Protein AF-0000000075250992 (afdb_homodimer)

Sequence (594 aa):
MKVDRPLPLRILTHNIRYATSAPFKGEKPWPDRKQRLINELQYHSRHNPEAFICLQEVLHVQLIDILSALNPNSNKGTTAEWAYIGVGRDDGKQAGEYSPIFYRPAVWELEESKTVWLSETPTVPSKGWDASSVRIVTIGVFKHLISQKQVLGMNTHLDDQGSQSRYQAAKLILSQIDQYLTKSVLGGRNFNGVFLAGDFNSEESQEAYTVLTGANSPLADAQKQIESALRYGSDNTYTGFGYEDEGPKRIDYILFGPQRGVSLSWVVVGYAVLPNKFDDGVLNSDHRAVVADAELYMKVDRPLPLRILTHNIRYATSAPFKGEKPWPDRKQRLINELQYHSRHNPEAFICLQEVLHVQLIDILSALNPNSNKGTTAEWAYIGVGRDDGKQAGEYSPIFYRPAVWELEESKTVWLSETPTVPSKGWDASSVRIVTIGVFKHLISQKQVLGMNTHLDDQGSQSRYQAAKLILSQIDQYLTKSVLGGRNFNGVFLAGDFNSEESQEAYTVLTGANSPLADAQKQIESALRYGSDNTYTGFGYEDEGPKRIDYILFGPQRGVSLSWVVVGYAVLPNKFDDGVLNSDHRAVVADAELY

Foldseek 3Di:
DPPLFFQKEKEKEEAQAAQDPDDDVLADGCVVQLVVVLCVVCVVCVPRQRYKYWYKNYALVSVVVSQCSQAVCVVVVDDGQKDKDWAALQFRHRHHMTGIMIHGCVFKPWDDKDKFWLAPHRRGRDDHDPAPDTWIKIWTWIAGPPSRAIEIEITTAFGQPDQVSLQSSLVVVQVVVVVVCVVCVVVVHHHLKYKYWYQSNAACPGRNNCSCPDPPHQKHWLCVLDDPVQAEEDDFFADASPPDPDHTGHGTTMIMGRPDDDPWGKRWDYKYFDDQADPVSHGSHSGTMIMIIITTD/DPPLFFQKEKEKEEAQAAQDPDDDVLADGCVVQLVVVLCVVCVVCVPRQRYKYWYKNYALVSVVVNQCSQAVCVVVVDDGQKDKDWAALQFRHRHHMTGMMIHGCVFKPWDDKDKFWLAPHRRGRDDHDPAPDTWIKIWTWIAGPPSRAIEIEITTAFGQPDQVSLQSSLVVVQVVVVVVCVVCVVVVHHHLKYKYWYQSNAACPGRNNCSCPDPPHQKHWLCVLDDPVQAEEDDFFADASPPDPDHTGHGTTMIMGRPPDDPNFKRWDYKYFADQADPVSHGSHSGTMIMIIITGD

pLDDT: mean 94.39, std 10.41, range [25.09, 99.0]

InterPro domains:
  IPR005135 Endonuclease/exonuclease/phosphatase [PF03372] (13-271)
  IPR036691 Endonuclease/exonuclease/phosphatase superfamily [G3DSA:3.60.10.10] (4-296)
  IPR036691 Endonuclease/exonuclease/phosphatase superfamily [SSF56219] (8-291)
  IPR050410 CCR4/nocturin mRNA turnover and transcription [PTHR12121] (9-295)

Secondary structure (DSSP, 8-state):
------EEEEEEEEE-----SSPPTTPPPHHHHHHHHHHHHHHHHTT-TT-EEEEESB-HHHHHHHHHHH-TTGGGTPPPS-EEE---TTTSSSSS-B--EEE-TTTEEEEEEEEEESSSSTTSS---TT-SS--EEEEEEEEETTT--EEEEEEEE--SS-HHHHHHHHHHHHHHHHHHHHHHHHHT----EEEEEEE----TTSHHHHHHTSTT-S-EEGGGGS-GGG-EE-S-SB--SS--SSPPB--EEEEEE--SSSS--EEEEEEEE--S--TT---S-SB--EEEEEEE-/------EEEEEEEEE-----SSPPTTPPPHHHHHHHHHHHHHHHHTT-TT-EEEEESB-HHHHHHHHHHH-TTGGGTPPPS-EEE---TTTSSSSS-B--EEE-TTTEEEEEEEEEESSSSTTSS---TT-SS--EEEEEEEEETTT--EEEEEEEE--SS-HHHHHHHHHHHHHHHHHHHHHHHHHT----EEEEEEE----TTSHHHHHHTSTT-S-EEGGGGS-GGG-EE-S-SB--SS--SSPPB--EEEEEE--SSS---EEEEEEEE--S--TT---S-SB--EEEEEEE-

Radius of gyration: 25.11 Å; Cα contacts (8 Å, |Δi|>4): 1487; chains: 2; bounding box: 60×74×58 Å

Solvent-accessible surface area (backbone atoms only — not comparable to full-atom values): 30107 Å² total; per-residue (Å²): 126,84,76,80,73,56,46,69,32,36,44,36,26,32,46,47,54,49,71,56,95,73,63,54,72,70,45,66,50,45,88,79,26,47,54,61,44,49,24,49,54,49,64,78,38,65,58,36,77,61,29,36,42,28,37,21,42,32,29,51,71,54,49,52,52,50,53,47,64,64,24,77,54,40,90,71,80,42,80,58,52,56,44,72,50,64,41,7,35,63,66,67,49,60,43,50,45,19,25,30,42,33,38,26,61,90,43,33,42,78,74,46,71,52,68,38,23,42,32,92,51,33,89,44,66,39,62,9,90,54,32,79,48,58,25,41,36,23,38,36,36,32,31,31,66,84,81,61,47,26,34,40,41,34,19,28,42,44,34,81,73,11,62,64,22,23,34,50,33,32,51,50,52,51,50,52,51,50,49,55,57,53,49,21,61,73,70,73,42,70,71,24,30,32,39,42,29,27,39,44,58,23,41,77,88,30,56,24,39,41,54,43,50,29,93,88,34,46,30,38,52,45,64,80,63,43,61,78,74,63,40,30,65,34,75,52,23,35,54,50,52,78,70,61,90,67,77,63,40,49,29,60,50,48,27,39,19,51,75,70,87,69,82,42,37,65,45,65,77,43,35,32,23,46,82,35,61,44,74,85,66,57,49,43,23,40,29,28,37,36,37,37,30,28,32,40,71,127,84,80,80,73,56,45,70,33,38,43,36,27,32,45,46,53,49,72,55,93,72,63,56,71,70,45,69,49,46,89,78,26,46,52,59,45,49,23,49,55,49,64,78,39,64,57,36,75,60,29,35,43,31,39,22,43,32,29,54,72,53,47,52,54,50,55,48,65,65,25,76,52,39,90,72,79,41,79,57,52,57,46,71,50,62,42,8,35,63,65,67,49,59,42,50,44,19,24,31,42,34,38,26,61,90,42,33,41,76,77,45,73,50,68,38,22,41,32,93,51,34,87,43,66,39,63,10,89,56,33,78,48,57,26,41,35,22,38,35,35,35,31,31,68,85,81,59,50,27,34,40,42,34,20,28,41,45,33,81,73,10,62,63,21,22,34,52,32,33,52,50,52,53,51,50,52,49,51,54,57,52,50,21,61,74,69,73,39,71,73,31,32,34,39,43,29,27,37,45,58,24,41,76,90,29,55,25,40,41,54,44,50,29,92,88,33,43,32,40,52,45,63,80,64,43,60,77,73,63,41,30,65,33,76,50,22,34,54,48,52,77,71,59,91,66,77,64,40,50,27,60,49,50,28,39,23,47,68,66,92,50,77,64,13,66,45,67,77,44,34,32,22,46,81,35,60,46,75,87,66,57,48,44,24,38,28,24,37,37,37,38,33,30,31,41,83

Organism: NCBI:txid1955775

Structure (mmCIF, N/CA/C/O backbone):
data_AF-0000000075250992-model_v1
#
loop_
_entity.id
_entity.type
_entity.pdbx_description
1 polymer 'Endonuclease/exonuclease/phosphatase domain-containing protein'
#
loop_
_atom_site.group_PDB
_atom_site.id
_atom_site.type_symbol
_atom_site.label_atom_id
_atom_site.label_alt_id
_atom_site.label_comp_id
_atom_site.label_asym_id
_atom_site.label_entity_id
_atom_site.label_seq_id
_atom_site.pdbx_PDB_ins_code
_atom_site.Cartn_x
_atom_site.Cartn_y
_atom_site.Cartn_z
_atom_site.occupancy
_atom_site.B_iso_or_equiv
_atom_site.auth_seq_id
_atom_site.auth_comp_id
_atom_site.auth_asym_id
_atom_site.auth_atom_id
_atom_site.pdbx_PDB_model_num
ATOM 1 N N . MET A 1 1 ? -34.25 -4.223 -9.484 1 25.09 1 MET A N 1
ATOM 2 C CA . MET A 1 1 ? -33.188 -5.215 -9.656 1 25.09 1 MET A CA 1
ATOM 3 C C . MET A 1 1 ? -31.969 -4.875 -8.797 1 25.09 1 MET A C 1
ATOM 5 O O . MET A 1 1 ? -31.422 -3.773 -8.891 1 25.09 1 MET A O 1
ATOM 9 N N . LYS A 1 2 ? -31.781 -5.422 -7.609 1 39.91 2 LYS A N 1
ATOM 10 C CA . LYS A 1 2 ? -30.703 -5.062 -6.699 1 39.91 2 LYS A CA 1
ATOM 11 C C . LYS A 1 2 ? -29.375 -4.973 -7.438 1 39.91 2 LYS A C 1
ATOM 13 O O . LYS A 1 2 ? -28.953 -5.938 -8.078 1 39.91 2 LYS A O 1
ATOM 18 N N . VAL A 1 3 ? -28.953 -3.943 -7.973 1 47.62 3 VAL A N 1
ATOM 19 C CA . VAL A 1 3 ? -27.703 -3.746 -8.68 1 47.62 3 VAL A CA 1
ATOM 20 C C . VAL A 1 3 ? -26.594 -4.535 -7.988 1 47.62 3 VAL A C 1
ATOM 22 O O . VAL A 1 3 ? -26.312 -4.32 -6.805 1 47.62 3 VAL A O 1
ATOM 25 N N . ASP A 1 4 ? -26.281 -5.82 -8.422 1 65.81 4 ASP A N 1
ATOM 26 C CA . ASP A 1 4 ? -25.266 -6.727 -7.91 1 65.81 4 ASP A CA 1
ATOM 27 C C . ASP A 1 4 ? -23.906 -6.023 -7.793 1 65.81 4 ASP A C 1
ATOM 29 O O . ASP A 1 4 ? -23.297 -5.668 -8.805 1 65.81 4 ASP A O 1
ATOM 33 N N . ARG A 1 5 ? -23.484 -5.305 -6.688 1 84.19 5 ARG A N 1
ATOM 34 C CA . ARG A 1 5 ? -22.234 -4.586 -6.438 1 84.19 5 ARG A CA 1
ATOM 35 C C . ARG A 1 5 ? -21.031 -5.496 -6.648 1 84.19 5 ARG A C 1
ATOM 37 O O . ARG A 1 5 ? -21.016 -6.641 -6.184 1 84.19 5 ARG A O 1
ATOM 44 N N . PRO A 1 6 ? -20.156 -5.055 -7.508 1 92.5 6 PRO A N 1
ATOM 45 C CA . PRO A 1 6 ? -18.953 -5.879 -7.719 1 92.5 6 PRO A CA 1
ATOM 46 C C . PRO A 1 6 ? -18.156 -6.102 -6.438 1 92.5 6 PRO A C 1
ATOM 48 O O . PRO A 1 6 ? -18.188 -5.258 -5.539 1 92.5 6 PRO A O 1
ATOM 51 N N . LEU A 1 7 ? -17.609 -7.25 -6.367 1 95.5 7 LEU A N 1
ATOM 52 C CA . LEU A 1 7 ? -16.75 -7.605 -5.246 1 95.5 7 LEU A CA 1
ATOM 53 C C . LEU A 1 7 ? -15.328 -7.098 -5.469 1 95.5 7 LEU A C 1
ATOM 55 O O . LEU A 1 7 ? -14.648 -7.523 -6.406 1 95.5 7 LEU A O 1
ATOM 59 N N . PRO A 1 8 ? -14.867 -6.094 -4.695 1 96.75 8 PRO A N 1
ATOM 60 C CA . PRO A 1 8 ? -13.477 -5.652 -4.832 1 96.75 8 PRO A CA 1
ATOM 61 C C . PRO A 1 8 ? -12.484 -6.641 -4.234 1 96.75 8 PRO A C 1
ATOM 63 O O . PRO A 1 8 ? -12.617 -7.027 -3.068 1 96.75 8 PRO A O 1
ATOM 66 N N . LEU A 1 9 ? -11.484 -7.07 -5.043 1 97.12 9 LEU A N 1
ATOM 67 C CA . LEU A 1 9 ? -10.508 -8.055 -4.594 1 97.12 9 LEU A CA 1
ATOM 68 C C . LEU A 1 9 ? -9.086 -7.602 -4.91 1 97.12 9 LEU A C 1
ATOM 70 O O . LEU A 1 9 ? -8.852 -6.941 -5.926 1 97.12 9 LEU A O 1
ATOM 74 N N . ARG A 1 10 ? -8.227 -7.941 -4.027 1 98.75 10 ARG A N 1
ATOM 75 C CA . ARG A 1 10 ? -6.793 -7.781 -4.25 1 98.75 10 ARG A CA 1
ATOM 76 C C . ARG A 1 10 ? -6.09 -9.133 -4.305 1 98.75 10 ARG A C 1
ATOM 78 O O . ARG A 1 10 ? -6.293 -9.977 -3.428 1 98.75 10 ARG A O 1
ATOM 85 N N . ILE A 1 11 ? -5.344 -9.375 -5.348 1 98.94 11 ILE A N 1
ATOM 86 C CA . ILE A 1 11 ? -4.418 -10.5 -5.41 1 98.94 11 ILE A CA 1
ATOM 87 C C . ILE A 1 11 ? -2.988 -10 -5.23 1 98.94 11 ILE A C 1
ATOM 89 O O . ILE A 1 11 ? -2.551 -9.078 -5.926 1 98.94 11 ILE A O 1
ATOM 93 N N . LEU A 1 12 ? -2.299 -10.477 -4.242 1 98.94 12 LEU A N 1
ATOM 94 C CA . LEU A 1 12 ? -0.884 -10.203 -4.012 1 98.94 12 LEU A CA 1
ATOM 95 C C . LEU A 1 12 ? -0.048 -11.461 -4.23 1 98.94 12 LEU A C 1
ATOM 97 O O . LEU A 1 12 ? -0.342 -12.516 -3.664 1 98.94 12 LEU A O 1
ATOM 101 N N . THR A 1 13 ? 0.926 -11.453 -5.145 1 99 13 THR A N 1
ATOM 102 C CA . THR A 1 13 ? 1.849 -12.57 -5.332 1 99 13 THR A CA 1
ATOM 103 C C . THR A 1 13 ? 3.283 -12.141 -5.043 1 99 13 THR A C 1
ATOM 105 O O . THR A 1 13 ? 3.676 -11.016 -5.359 1 99 13 THR A O 1
ATOM 108 N N . HIS A 1 14 ? 4.02 -12.984 -4.422 1 99 14 HIS A N 1
ATOM 109 C CA . HIS A 1 14 ? 5.383 -12.648 -4.023 1 99 14 HIS A CA 1
ATOM 110 C C . HIS A 1 14 ? 6.246 -13.906 -3.91 1 99 14 HIS A C 1
ATOM 112 O O . HIS A 1 14 ? 5.973 -14.773 -3.08 1 99 14 HIS A O 1
ATOM 118 N N . ASN A 1 15 ? 7.211 -14.078 -4.812 1 98.94 15 ASN A N 1
ATOM 119 C CA . ASN A 1 15 ? 8.297 -15.016 -4.551 1 98.94 15 ASN A CA 1
ATOM 120 C C . ASN A 1 15 ? 9.203 -14.523 -3.426 1 98.94 15 ASN A C 1
ATOM 122 O O . ASN A 1 15 ? 9.93 -13.531 -3.592 1 98.94 15 ASN A O 1
ATOM 126 N N . ILE A 1 16 ? 9.227 -15.242 -2.312 1 98.94 16 ILE A N 1
ATOM 127 C CA . ILE A 1 16 ? 9.75 -14.617 -1.103 1 98.94 16 ILE A CA 1
ATOM 128 C C . ILE A 1 16 ? 11.172 -15.102 -0.844 1 98.94 16 ILE A C 1
ATOM 130 O O . ILE A 1 16 ? 11.734 -14.852 0.224 1 98.94 16 ILE A O 1
ATOM 134 N N . ARG A 1 17 ? 11.836 -15.773 -1.839 1 98.75 17 ARG A N 1
ATOM 135 C CA . ARG A 1 17 ? 13.172 -16.359 -1.673 1 98.75 17 ARG A CA 1
ATOM 136 C C . ARG A 1 17 ? 13.195 -17.344 -0.518 1 98.75 17 ARG A C 1
ATOM 138 O O . ARG A 1 17 ? 12.906 -16.984 0.625 1 98.75 17 ARG A O 1
ATOM 145 N N . TYR A 1 18 ? 13.492 -18.578 -0.773 1 98.56 18 TYR A N 1
ATOM 146 C CA . TYR A 1 18 ? 13.469 -19.641 0.239 1 98.56 18 TYR A CA 1
ATOM 147 C C . TYR A 1 18 ? 14.531 -19.391 1.303 1 98.56 18 TYR A C 1
ATOM 149 O O . TYR A 1 18 ? 15.477 -18.625 1.08 1 98.56 18 TYR A O 1
ATOM 157 N N . ALA A 1 19 ? 14.359 -19.953 2.436 1 98.44 19 ALA A N 1
ATOM 158 C CA . ALA A 1 19 ? 15.266 -19.828 3.572 1 98.44 19 ALA A CA 1
ATOM 159 C C . ALA A 1 19 ? 16.562 -20.578 3.324 1 98.44 19 ALA A C 1
ATOM 161 O O . ALA A 1 19 ? 16.844 -21.578 3.986 1 98.44 19 ALA A O 1
ATOM 162 N N . THR A 1 20 ? 17.391 -20 2.521 1 97.25 20 THR A N 1
ATOM 163 C CA . THR A 1 20 ? 18.641 -20.641 2.139 1 97.25 20 THR A CA 1
ATOM 164 C C . THR A 1 20 ? 19.641 -20.609 3.289 1 97.25 20 THR A C 1
ATOM 166 O O . THR A 1 20 ? 19.641 -19.672 4.094 1 97.25 20 THR A O 1
ATOM 169 N N . SER A 1 21 ? 20.469 -21.609 3.387 1 96.44 21 SER A N 1
ATOM 170 C CA . SER A 1 21 ? 21.578 -21.609 4.336 1 96.44 21 SER A CA 1
ATOM 171 C C . SER A 1 21 ? 22.859 -21.047 3.701 1 96.44 21 SER A C 1
ATOM 173 O O . SER A 1 21 ? 23.875 -20.891 4.375 1 96.44 21 SER A O 1
ATOM 175 N N . ALA A 1 22 ? 22.844 -20.75 2.439 1 95.88 22 ALA A N 1
ATOM 176 C CA . ALA A 1 22 ? 23.969 -20.219 1.677 1 95.88 22 ALA A CA 1
ATOM 177 C C . ALA A 1 22 ? 23.547 -18.969 0.89 1 95.88 22 ALA A C 1
ATOM 179 O O . ALA A 1 22 ? 23.453 -19.016 -0.338 1 95.88 22 ALA A O 1
ATOM 180 N N . PRO A 1 23 ? 23.391 -17.906 1.562 1 96.12 23 PRO A N 1
ATOM 181 C CA . PRO A 1 23 ? 22.906 -16.688 0.909 1 96.12 23 PRO A CA 1
ATOM 182 C C . PRO A 1 23 ? 23.891 -16.141 -0.123 1 96.12 23 PRO A C 1
ATOM 184 O O . PRO A 1 23 ? 25.094 -16.312 0.02 1 96.12 23 PRO A O 1
ATOM 187 N N . PHE A 1 24 ? 23.359 -15.555 -1.188 1 94.81 24 PHE A N 1
ATOM 188 C CA . PHE A 1 24 ? 24.156 -14.781 -2.137 1 94.81 24 PHE A CA 1
ATOM 189 C C . PHE A 1 24 ? 24.766 -13.562 -1.46 1 94.81 24 PHE A C 1
ATOM 191 O O . PHE A 1 24 ? 24.344 -13.172 -0.366 1 94.81 24 PHE A O 1
ATOM 198 N N . LYS A 1 25 ? 25.812 -13.062 -2.172 1 95.19 25 LYS A N 1
ATOM 199 C CA . LYS A 1 25 ? 26.266 -11.742 -1.732 1 95.19 25 LYS A CA 1
ATOM 200 C C . LYS A 1 25 ? 25.125 -10.734 -1.74 1 95.19 25 LYS A C 1
ATOM 202 O O . LYS A 1 25 ? 24.375 -10.641 -2.719 1 95.19 25 LYS A O 1
ATOM 207 N N . GLY A 1 26 ? 24.859 -10.023 -0.648 1 95 26 GLY A N 1
ATOM 208 C CA . GLY A 1 26 ? 23.797 -9.031 -0.551 1 95 26 GLY A CA 1
ATOM 209 C C . GLY A 1 26 ? 22.531 -9.578 0.06 1 95 26 GLY A C 1
ATOM 210 O O . GLY A 1 26 ? 21.656 -8.82 0.48 1 95 26 GLY A O 1
ATOM 211 N N . GLU A 1 27 ? 22.422 -10.922 0.068 1 97.06 27 GLU A N 1
ATOM 212 C CA . GLU A 1 27 ? 21.234 -11.578 0.614 1 97.06 27 GLU A CA 1
ATOM 213 C C . GLU A 1 27 ? 21.375 -11.797 2.119 1 97.06 27 GLU A C 1
ATOM 215 O O . GLU A 1 27 ? 22.406 -12.234 2.6 1 97.06 27 GLU A O 1
ATOM 220 N N . LYS A 1 28 ? 20.312 -11.406 2.904 1 97.56 28 LYS A N 1
ATOM 221 C CA . LYS A 1 28 ? 20.266 -11.742 4.324 1 97.56 28 LYS A CA 1
ATOM 222 C C . LYS A 1 28 ? 19.5 -13.047 4.555 1 97.56 28 LYS A C 1
ATOM 224 O O . LYS A 1 28 ? 18.562 -13.367 3.807 1 97.56 28 LYS A O 1
ATOM 229 N N . PRO A 1 29 ? 19.844 -13.75 5.629 1 98 29 PRO A N 1
ATOM 230 C CA . PRO A 1 29 ? 19.078 -14.961 5.969 1 98 29 PRO A CA 1
ATOM 231 C C . PRO A 1 29 ? 17.641 -14.656 6.359 1 98 29 PRO A C 1
ATOM 233 O O . PRO A 1 29 ? 17.312 -13.523 6.711 1 98 29 PRO A O 1
ATOM 236 N N . TRP A 1 30 ? 16.844 -15.695 6.305 1 98.44 30 TRP A N 1
ATOM 237 C CA . TRP A 1 30 ? 15.398 -15.586 6.527 1 98.44 30 TRP A CA 1
ATOM 238 C C . TRP A 1 30 ? 15.102 -14.938 7.875 1 98.44 30 TRP A C 1
ATOM 240 O O . TRP A 1 30 ? 14.305 -14 7.957 1 98.44 30 TRP A O 1
ATOM 250 N N . PRO A 1 31 ? 15.688 -15.242 8.938 1 97.75 31 PRO A N 1
ATOM 251 C CA . PRO A 1 31 ? 15.344 -14.625 10.227 1 97.75 31 PRO A CA 1
ATOM 252 C C . PRO A 1 31 ? 15.523 -13.109 10.219 1 97.75 31 PRO A C 1
ATOM 254 O O . PRO A 1 31 ? 14.844 -12.406 10.969 1 97.75 31 PRO A O 1
ATOM 257 N N . ASP A 1 32 ? 16.422 -12.625 9.305 1 96.88 32 ASP A N 1
ATOM 258 C CA . ASP A 1 32 ? 16.75 -11.203 9.289 1 96.88 32 ASP A CA 1
ATOM 259 C C . ASP A 1 32 ? 15.812 -10.438 8.352 1 96.88 32 ASP A C 1
ATOM 261 O O . ASP A 1 32 ? 15.719 -9.211 8.43 1 96.88 32 ASP A O 1
ATOM 265 N N . ARG A 1 33 ? 15.133 -11.125 7.434 1 97.19 33 ARG A N 1
ATOM 266 C CA . ARG A 1 33 ? 14.32 -10.391 6.473 1 97.19 33 ARG A CA 1
ATOM 267 C C . ARG A 1 33 ? 12.844 -10.742 6.617 1 97.19 33 ARG A C 1
ATOM 269 O O . ARG A 1 33 ? 11.977 -10.07 6.043 1 97.19 33 ARG A O 1
ATOM 276 N N . LYS A 1 34 ? 12.477 -11.742 7.406 1 97.81 34 LYS A N 1
ATOM 277 C CA . LYS A 1 34 ? 11.125 -12.281 7.484 1 97.81 34 LYS A CA 1
ATOM 278 C C . LYS A 1 34 ? 10.141 -11.219 7.961 1 97.81 34 LYS A C 1
ATOM 280 O O . LYS A 1 34 ? 9.047 -11.094 7.406 1 97.81 34 LYS A O 1
ATOM 285 N N . GLN A 1 35 ? 10.547 -10.445 9.047 1 98.06 35 GLN A N 1
ATOM 286 C CA . GLN A 1 35 ? 9.602 -9.492 9.609 1 98.06 35 GLN A CA 1
ATOM 287 C C . GLN A 1 35 ? 9.25 -8.398 8.602 1 98.06 35 GLN A C 1
ATOM 289 O O . GLN A 1 35 ? 8.102 -7.973 8.508 1 98.06 35 GLN A O 1
ATOM 294 N N . ARG A 1 36 ? 10.242 -7.914 7.828 1 98.25 36 ARG A N 1
ATOM 295 C CA . ARG A 1 36 ? 10 -6.91 6.801 1 98.25 36 ARG A CA 1
ATOM 296 C C . ARG A 1 36 ? 9.039 -7.43 5.738 1 98.25 36 ARG A C 1
ATOM 298 O O . ARG A 1 36 ? 8.148 -6.699 5.289 1 98.25 36 ARG A O 1
ATOM 305 N N . LEU A 1 37 ? 9.242 -8.648 5.387 1 98.62 37 LEU A N 1
ATOM 306 C CA . LEU A 1 37 ? 8.359 -9.289 4.41 1 98.62 37 LEU A CA 1
ATOM 307 C C . LEU A 1 37 ? 6.945 -9.406 4.957 1 98.62 37 LEU A C 1
ATOM 309 O O . LEU A 1 37 ? 5.977 -9.117 4.25 1 98.62 37 LEU A O 1
ATOM 313 N N . ILE A 1 38 ? 6.844 -9.797 6.211 1 98.62 38 ILE A N 1
ATOM 314 C CA . ILE A 1 38 ? 5.543 -9.961 6.855 1 98.62 38 ILE A CA 1
ATOM 315 C C . ILE A 1 38 ? 4.844 -8.609 6.965 1 98.62 38 ILE A C 1
ATOM 317 O O . ILE A 1 38 ? 3.633 -8.516 6.742 1 98.62 38 ILE A O 1
ATOM 321 N N . ASN A 1 39 ? 5.605 -7.535 7.309 1 98.69 39 ASN A N 1
ATOM 322 C CA . ASN A 1 39 ? 5.039 -6.191 7.344 1 98.69 39 ASN A CA 1
ATOM 323 C C . ASN A 1 39 ? 4.422 -5.809 6.004 1 98.69 39 ASN A C 1
ATOM 325 O O . ASN A 1 39 ? 3.369 -5.168 5.957 1 98.69 39 ASN A O 1
ATOM 329 N N . GLU A 1 40 ? 5.074 -6.184 4.922 1 98.75 40 GLU A N 1
ATOM 330 C CA . GLU A 1 40 ? 4.574 -5.93 3.572 1 98.75 40 GLU A CA 1
ATOM 331 C C . GLU A 1 40 ? 3.229 -6.609 3.346 1 98.75 40 GLU A C 1
ATOM 333 O O . GLU A 1 40 ? 2.283 -5.984 2.863 1 98.75 40 GLU A O 1
ATOM 338 N N . LEU A 1 41 ? 3.15 -7.875 3.691 1 98.81 41 LEU A N 1
ATOM 339 C CA . LEU A 1 41 ? 1.92 -8.633 3.5 1 98.81 41 LEU A CA 1
ATOM 340 C C . LEU A 1 41 ? 0.776 -8.031 4.305 1 98.81 41 LEU A C 1
ATOM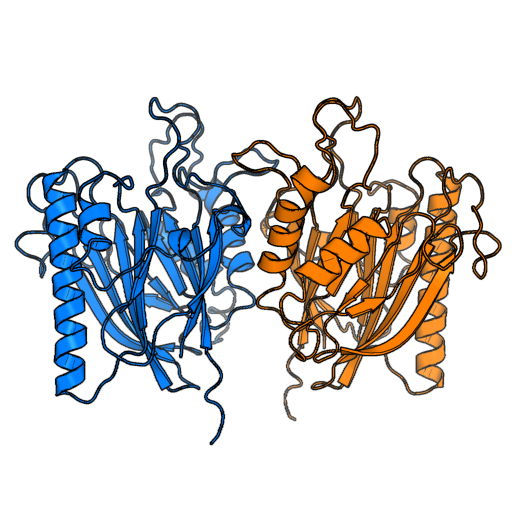 342 O O . LEU A 1 41 ? -0.33 -7.855 3.789 1 98.81 41 LEU A O 1
ATOM 346 N N . GLN A 1 42 ? 1.055 -7.703 5.543 1 98.44 42 GLN A N 1
ATOM 347 C CA . GLN A 1 42 ? 0.042 -7.137 6.43 1 98.44 42 GLN A CA 1
ATOM 348 C C . GLN A 1 42 ? -0.42 -5.77 5.938 1 98.44 42 GLN A C 1
ATOM 350 O O . GLN A 1 42 ? -1.622 -5.504 5.859 1 98.44 42 GLN A O 1
ATOM 355 N N . TYR A 1 43 ? 0.522 -4.93 5.59 1 98.75 43 TYR A N 1
ATOM 356 C CA . TYR A 1 43 ? 0.19 -3.586 5.133 1 98.75 43 TYR A CA 1
ATOM 357 C C . TYR A 1 43 ? -0.698 -3.637 3.895 1 98.75 43 TYR A C 1
ATOM 359 O O . TYR A 1 43 ? -1.721 -2.949 3.83 1 98.75 43 TYR A O 1
ATOM 367 N N . HIS A 1 44 ? -0.375 -4.465 2.943 1 98.75 44 HIS A N 1
ATOM 368 C CA . HIS A 1 44 ? -1.009 -4.418 1.63 1 98.75 44 HIS A CA 1
ATOM 369 C C . HIS A 1 44 ? -2.291 -5.242 1.608 1 98.75 44 HIS A C 1
ATOM 371 O O . HIS A 1 44 ? -3.047 -5.199 0.634 1 98.75 44 HIS A O 1
ATOM 377 N N . SER A 1 45 ? -2.619 -5.949 2.682 1 98.38 45 SER A N 1
ATOM 378 C CA . SER A 1 45 ? -3.855 -6.723 2.723 1 98.38 45 SER A CA 1
ATOM 379 C C . SER A 1 45 ? -4.785 -6.227 3.824 1 98.38 45 SER A C 1
ATOM 381 O O . SER A 1 45 ? -5.898 -6.73 3.979 1 98.38 45 SER A O 1
ATOM 383 N N . ARG A 1 46 ? -4.441 -5.254 4.559 1 97.31 46 ARG A N 1
ATOM 384 C CA . ARG A 1 46 ? -5.125 -4.848 5.785 1 97.31 46 ARG A CA 1
ATOM 385 C C . ARG A 1 46 ? -6.555 -4.402 5.496 1 97.31 46 ARG A C 1
ATOM 387 O O . ARG A 1 46 ? -7.484 -4.77 6.219 1 97.31 46 ARG A O 1
ATOM 394 N N . HIS A 1 47 ? -6.762 -3.676 4.453 1 97.56 47 HIS A N 1
ATOM 395 C CA . HIS A 1 47 ? -8.039 -3.008 4.266 1 97.56 47 HIS A CA 1
ATOM 396 C C . HIS A 1 47 ? -8.852 -3.67 3.156 1 97.56 47 HIS A C 1
ATOM 398 O O . HIS A 1 47 ? -9.828 -3.096 2.664 1 97.56 47 HIS A O 1
ATOM 404 N N . ASN A 1 48 ? -8.484 -4.84 2.764 1 98.19 48 ASN A N 1
ATOM 405 C CA . ASN A 1 48 ? -9.234 -5.637 1.802 1 98.19 48 ASN A CA 1
ATOM 406 C C . ASN A 1 48 ? -9.484 -7.051 2.318 1 98.19 48 ASN A C 1
ATOM 408 O O . ASN A 1 48 ? -8.688 -7.957 2.07 1 98.19 48 ASN A O 1
ATOM 412 N N . PRO A 1 49 ? -10.617 -7.234 2.986 1 97.5 49 PRO A N 1
ATOM 413 C CA . PRO A 1 49 ? -10.922 -8.555 3.537 1 97.5 49 PRO A CA 1
ATOM 414 C C . PRO A 1 49 ? -10.922 -9.648 2.473 1 97.5 49 PRO A C 1
ATOM 416 O O . PRO A 1 49 ? -10.672 -10.82 2.779 1 97.5 49 PRO A O 1
ATOM 419 N N . GLU A 1 50 ? -11.133 -9.312 1.22 1 98.31 50 GLU A N 1
ATOM 420 C CA . GLU A 1 50 ? -11.25 -10.289 0.138 1 98.31 50 GLU A CA 1
ATOM 421 C C . GLU A 1 50 ? -9.891 -10.586 -0.489 1 98.31 50 GLU A C 1
ATOM 423 O O . GLU A 1 50 ? -9.805 -11.32 -1.478 1 98.31 50 GLU A O 1
ATOM 428 N N . ALA A 1 51 ? -8.789 -10.078 0.071 1 98.88 51 ALA A N 1
ATOM 429 C CA . ALA A 1 51 ? -7.457 -10.234 -0.509 1 98.88 51 ALA A CA 1
ATOM 430 C C . ALA A 1 51 ? -7.008 -11.695 -0.462 1 98.88 51 ALA A C 1
ATOM 432 O O . ALA A 1 51 ? -7.273 -12.398 0.513 1 98.88 51 ALA A O 1
ATOM 433 N N . PHE A 1 52 ? -6.359 -12.156 -1.537 1 98.94 52 PHE A N 1
ATOM 434 C CA . PHE A 1 52 ? -5.578 -13.391 -1.555 1 98.94 52 PHE A CA 1
ATOM 435 C C . PHE A 1 52 ? -4.082 -13.086 -1.556 1 98.94 52 PHE A C 1
ATOM 437 O O . PHE A 1 52 ? -3.637 -12.148 -2.225 1 98.94 52 PHE A O 1
ATOM 444 N N . ILE A 1 53 ? -3.33 -13.836 -0.809 1 99 53 ILE A N 1
ATOM 445 C CA . ILE A 1 53 ? -1.874 -13.758 -0.833 1 99 53 ILE A CA 1
ATOM 446 C C . ILE A 1 53 ? -1.295 -15.047 -1.415 1 99 53 ILE A C 1
ATOM 448 O O . ILE A 1 53 ? -1.494 -16.125 -0.862 1 99 53 ILE A O 1
ATOM 452 N N . CYS A 1 54 ? -0.648 -14.945 -2.525 1 99 54 CYS A N 1
ATOM 453 C CA . CYS A 1 54 ? 0.015 -16.047 -3.219 1 99 54 CYS A CA 1
ATOM 454 C C . CYS A 1 54 ? 1.528 -15.945 -3.072 1 99 54 CYS A C 1
ATOM 456 O O . CYS A 1 54 ? 2.137 -14.977 -3.518 1 99 54 CYS A O 1
ATOM 458 N N . LEU A 1 55 ? 2.162 -16.969 -2.48 1 99 55 LEU A N 1
ATOM 459 C CA . LEU A 1 55 ? 3.604 -16.922 -2.262 1 99 55 LEU A CA 1
ATOM 460 C C . LEU A 1 55 ? 4.312 -18.062 -2.984 1 99 55 LEU A C 1
ATOM 462 O O . LEU A 1 55 ? 3.697 -19.078 -3.287 1 99 55 LEU A O 1
ATOM 466 N N . GLN A 1 56 ? 5.566 -17.875 -3.34 1 98.94 56 GLN A N 1
ATOM 467 C CA . GLN A 1 56 ? 6.438 -18.891 -3.92 1 98.94 56 GLN A CA 1
ATOM 468 C C . GLN A 1 56 ? 7.742 -19.016 -3.135 1 98.94 56 GLN A C 1
ATOM 470 O O . GLN A 1 56 ? 8.078 -18.141 -2.336 1 98.94 56 GLN A O 1
ATOM 475 N N . GLU A 1 57 ? 8.391 -20.141 -3.291 1 98.88 57 GLU A N 1
ATOM 476 C CA . GLU A 1 57 ? 9.648 -20.484 -2.629 1 98.88 57 GLU A CA 1
ATOM 477 C C . GLU A 1 57 ? 9.484 -20.5 -1.112 1 98.88 57 GLU A C 1
ATOM 479 O O . GLU A 1 57 ? 10.367 -20.047 -0.38 1 98.88 57 GLU A O 1
ATOM 484 N N . VAL A 1 58 ? 8.359 -21 -0.672 1 98.94 58 VAL A N 1
ATOM 485 C CA . VAL A 1 58 ? 8.094 -21.016 0.761 1 98.94 58 VAL A CA 1
ATOM 486 C C . VAL A 1 58 ? 8.5 -22.359 1.352 1 98.94 58 VAL A C 1
ATOM 488 O O . VAL A 1 58 ? 7.875 -23.391 1.065 1 98.94 58 VAL A O 1
ATOM 491 N N . LEU A 1 59 ? 9.547 -22.406 2.125 1 98.94 59 LEU A N 1
ATOM 492 C CA . LEU A 1 59 ? 9.836 -23.609 2.898 1 98.94 59 LEU A CA 1
ATOM 493 C C . LEU A 1 59 ? 8.914 -23.719 4.109 1 98.94 59 LEU A C 1
ATOM 495 O O . LEU A 1 59 ? 8.297 -22.719 4.516 1 98.94 59 LEU A O 1
ATOM 499 N N . HIS A 1 60 ? 8.844 -24.906 4.648 1 98.81 60 HIS A N 1
ATOM 500 C CA . HIS A 1 60 ? 7.895 -25.156 5.73 1 98.81 60 HIS A CA 1
ATOM 501 C C . HIS A 1 60 ? 8.133 -24.188 6.895 1 98.81 60 HIS A C 1
ATOM 503 O O . HIS A 1 60 ? 7.176 -23.672 7.473 1 98.81 60 HIS A O 1
ATOM 509 N N . VAL A 1 61 ? 9.352 -23.906 7.281 1 98.62 61 VAL A N 1
ATOM 510 C CA . VAL A 1 61 ? 9.656 -23 8.383 1 98.62 61 VAL A CA 1
ATOM 511 C C . VAL A 1 61 ? 9.148 -21.609 8.062 1 98.62 61 VAL A C 1
ATOM 513 O O . VAL A 1 61 ? 8.68 -20.891 8.953 1 98.62 61 VAL A O 1
ATOM 516 N N . GLN A 1 62 ? 9.281 -21.156 6.836 1 98.88 62 GLN A N 1
ATOM 517 C CA . GLN A 1 62 ? 8.781 -19.859 6.41 1 98.88 62 GLN A CA 1
ATOM 518 C C . GLN A 1 62 ? 7.254 -19.812 6.441 1 98.88 62 GLN A C 1
ATOM 520 O O . GLN A 1 62 ? 6.664 -18.812 6.844 1 98.88 62 GLN A O 1
ATOM 525 N N . LEU A 1 63 ? 6.637 -20.938 5.996 1 98.88 63 LEU A N 1
ATOM 526 C CA . LEU A 1 63 ? 5.18 -21.062 6.027 1 98.88 63 LEU A CA 1
ATOM 527 C C . LEU A 1 63 ? 4.648 -20.828 7.438 1 98.88 63 LEU A C 1
ATOM 529 O O . LEU A 1 63 ? 3.721 -20.047 7.641 1 98.88 63 LEU A O 1
ATOM 533 N N . ILE A 1 64 ? 5.23 -21.453 8.359 1 98.25 64 ILE A N 1
ATOM 534 C CA . ILE A 1 64 ? 4.801 -21.391 9.75 1 98.25 64 ILE A CA 1
ATOM 535 C C . ILE A 1 64 ? 5.027 -19.984 10.297 1 98.25 64 ILE A C 1
ATOM 537 O O . ILE A 1 64 ? 4.164 -19.438 10.977 1 98.25 64 ILE A O 1
ATOM 541 N N . ASP A 1 65 ? 6.184 -19.406 10.008 1 98.5 65 ASP A N 1
ATOM 542 C CA . ASP A 1 65 ? 6.484 -18.047 10.453 1 98.5 65 ASP A CA 1
ATOM 543 C C . ASP A 1 65 ? 5.449 -17.062 9.93 1 98.5 65 ASP A C 1
ATOM 545 O O . ASP A 1 65 ? 4.941 -16.219 10.688 1 98.5 65 ASP A O 1
ATOM 549 N N . ILE A 1 66 ? 5.125 -17.141 8.688 1 98.75 66 ILE A N 1
ATOM 550 C CA . ILE A 1 66 ? 4.215 -16.203 8.039 1 98.75 66 ILE A CA 1
ATOM 551 C C . ILE A 1 66 ? 2.799 -16.406 8.578 1 98.75 66 ILE A C 1
ATOM 553 O O . ILE A 1 66 ? 2.121 -15.445 8.938 1 98.75 66 ILE A O 1
ATOM 557 N N . LEU A 1 67 ? 2.369 -17.688 8.648 1 98.19 67 LEU A N 1
ATOM 558 C CA . LEU A 1 67 ? 1.037 -17.984 9.164 1 98.19 67 LEU A CA 1
ATOM 559 C C . LEU A 1 67 ? 0.874 -17.469 10.586 1 98.19 67 LEU A C 1
ATOM 561 O O . LEU A 1 67 ? -0.146 -16.859 10.922 1 98.19 67 LEU A O 1
ATOM 565 N N . SER A 1 68 ? 1.857 -17.688 11.414 1 97.06 68 SER A N 1
ATOM 566 C CA . SER A 1 68 ? 1.821 -17.25 12.797 1 97.06 68 SER A CA 1
ATOM 567 C C . SER A 1 68 ? 1.754 -15.719 12.883 1 97.06 68 SER A C 1
ATOM 569 O O . SER A 1 68 ? 0.992 -15.172 13.688 1 97.06 68 SER A O 1
ATOM 571 N N . ALA A 1 69 ? 2.477 -15.062 12.086 1 97 69 ALA A N 1
ATOM 572 C CA . ALA A 1 69 ? 2.535 -13.602 12.125 1 97 69 ALA A CA 1
ATOM 573 C C . ALA A 1 69 ? 1.234 -12.984 11.617 1 97 69 ALA A C 1
ATOM 575 O O . ALA A 1 69 ? 0.81 -11.93 12.094 1 97 69 ALA A O 1
ATOM 576 N N . LEU A 1 70 ? 0.615 -13.625 10.648 1 96.94 70 LEU A N 1
ATOM 577 C CA . LEU A 1 70 ? -0.655 -13.148 10.109 1 96.94 70 LEU A CA 1
ATOM 578 C C . LEU A 1 70 ? -1.789 -13.391 11.102 1 96.94 70 LEU A C 1
ATOM 580 O O . LEU A 1 70 ? -2.869 -12.812 10.969 1 96.94 70 LEU A O 1
ATOM 584 N N . ASN A 1 71 ? -1.558 -14.266 12.062 1 96.19 71 ASN A N 1
ATOM 585 C CA . ASN A 1 71 ? -2.537 -14.594 13.086 1 96.19 71 ASN A CA 1
ATOM 586 C C . ASN A 1 71 ? -1.979 -14.367 14.492 1 96.19 71 ASN A C 1
ATOM 588 O O . ASN A 1 71 ? -1.89 -15.305 15.289 1 96.19 71 ASN A O 1
ATOM 592 N N . PRO A 1 72 ? -1.712 -13.148 14.867 1 86.75 72 PRO A N 1
ATOM 593 C CA . PRO A 1 72 ? -1.019 -12.914 16.141 1 86.75 72 PRO A CA 1
ATOM 594 C C . PRO A 1 72 ? -1.854 -13.32 17.344 1 86.75 72 PRO A C 1
ATOM 596 O O . PRO A 1 72 ? -1.303 -13.594 18.422 1 86.75 72 PRO A O 1
ATOM 599 N N . ASN A 1 73 ? -3.137 -13.445 17.281 1 79.88 73 ASN A N 1
ATOM 600 C CA . ASN A 1 73 ? -3.973 -13.742 18.438 1 79.88 73 ASN A CA 1
ATOM 601 C C . ASN A 1 73 ? -4.492 -15.18 18.406 1 79.88 73 ASN A C 1
ATOM 603 O O . ASN A 1 73 ? -5.426 -15.531 19.125 1 79.88 73 ASN A O 1
ATOM 607 N N . SER A 1 74 ? -4.008 -15.977 17.594 1 72.56 74 SER A N 1
ATOM 608 C CA . SER A 1 74 ? -4.535 -17.328 17.438 1 72.56 74 SER A CA 1
ATOM 609 C C . SER A 1 74 ? -4.289 -18.172 18.688 1 72.56 74 SER A C 1
ATOM 611 O O . SER A 1 74 ? -5.074 -19.062 19 1 72.56 74 SER A O 1
ATOM 613 N N . ASN A 1 75 ? -3.289 -17.891 19.453 1 64.94 75 ASN A N 1
ATOM 614 C CA . ASN A 1 75 ? -3.023 -18.641 20.688 1 64.94 75 ASN A CA 1
ATOM 615 C C . ASN A 1 75 ? -3.943 -18.203 21.812 1 64.94 75 ASN A C 1
ATOM 617 O O . ASN A 1 75 ? -3.943 -18.812 22.891 1 64.94 75 ASN A O 1
ATOM 621 N N . LYS A 1 76 ? -4.793 -17.234 21.547 1 70.56 76 LYS A N 1
ATOM 622 C CA . LYS A 1 76 ? -5.633 -16.688 22.609 1 70.56 76 LYS A CA 1
ATOM 623 C C . LYS A 1 76 ? -7.082 -17.141 22.453 1 70.56 76 LYS A C 1
ATOM 625 O O . LYS A 1 76 ? -8 -16.484 22.953 1 70.56 76 LYS A O 1
ATOM 630 N N . GLY A 1 77 ? -7.227 -18.219 21.719 1 67.38 77 GLY A N 1
ATOM 631 C CA . GLY A 1 77 ? -8.578 -18.734 21.562 1 67.38 77 GLY A CA 1
ATOM 632 C C . GLY A 1 77 ? -9.383 -18.016 20.516 1 67.38 77 GLY A C 1
ATOM 633 O O . GLY A 1 77 ? -10.586 -18.25 20.375 1 67.38 77 GLY A O 1
ATOM 634 N N . THR A 1 78 ? -8.742 -17.141 19.844 1 72.12 78 THR A N 1
ATOM 635 C CA . THR A 1 78 ? -9.477 -16.422 18.797 1 72.12 78 THR A CA 1
ATOM 636 C C . THR A 1 78 ? -9.359 -17.141 17.469 1 72.12 78 THR A C 1
ATOM 638 O O . THR A 1 78 ? -8.422 -17.922 17.25 1 72.12 78 THR A O 1
ATOM 641 N N . THR A 1 79 ? -10.375 -16.953 16.719 1 80.75 79 THR A N 1
ATOM 642 C CA . THR A 1 79 ? -10.398 -17.562 15.391 1 80.75 79 THR A CA 1
ATOM 643 C C . THR A 1 79 ? -9.32 -16.953 14.5 1 80.75 79 THR A C 1
ATOM 645 O O . THR A 1 79 ? -9.18 -15.727 14.438 1 80.75 79 THR A O 1
ATOM 648 N N . ALA A 1 80 ? -8.531 -17.797 13.898 1 91.06 80 ALA A N 1
ATOM 649 C CA . ALA A 1 80 ? -7.492 -17.375 12.969 1 91.06 80 ALA A CA 1
ATOM 650 C C . ALA A 1 80 ? -8.078 -16.516 11.844 1 91.06 80 ALA A C 1
ATOM 652 O O . ALA A 1 80 ? -9.156 -16.828 11.32 1 91.06 80 ALA A O 1
ATOM 653 N N . GLU A 1 81 ? -7.41 -15.469 11.633 1 95.62 81 GLU A N 1
ATOM 654 C CA . GLU A 1 81 ? -7.848 -14.594 10.547 1 95.62 81 GLU A CA 1
ATOM 655 C C . GLU A 1 81 ? -7.5 -15.188 9.188 1 95.62 81 GLU A C 1
ATOM 657 O O . GLU A 1 81 ? -8.312 -15.141 8.258 1 95.62 81 GLU A O 1
ATOM 662 N N . TRP A 1 82 ? -6.281 -15.75 9.086 1 98.31 82 TRP A N 1
ATOM 663 C CA . TRP A 1 82 ? -5.785 -16.266 7.82 1 98.31 82 TRP A CA 1
ATOM 664 C C . TRP A 1 82 ? -5.629 -17.781 7.879 1 98.31 82 TRP A C 1
ATOM 666 O O . TRP A 1 82 ? -5.262 -18.344 8.922 1 98.31 82 TRP A O 1
ATOM 676 N N . ALA A 1 83 ? -5.945 -18.422 6.816 1 98.44 83 ALA A N 1
ATOM 677 C CA . ALA A 1 83 ? -5.633 -19.812 6.531 1 98.44 83 ALA A CA 1
ATOM 678 C C . ALA A 1 83 ? -4.898 -19.953 5.203 1 98.44 83 ALA A C 1
ATOM 680 O O . ALA A 1 83 ? -4.68 -18.969 4.5 1 98.44 83 ALA A O 1
ATOM 681 N N . TYR A 1 84 ? -4.391 -21.172 4.922 1 98.81 84 TYR A N 1
ATOM 682 C CA . TYR A 1 84 ? -3.699 -21.359 3.652 1 98.81 84 TYR A CA 1
ATOM 683 C C . TYR A 1 84 ? -4.035 -22.719 3.049 1 98.81 84 TYR A C 1
ATOM 685 O O . TYR A 1 84 ? -4.527 -23.609 3.746 1 98.81 84 TYR A O 1
ATOM 693 N N . ILE A 1 85 ? -3.84 -22.844 1.725 1 98.94 85 ILE A N 1
ATOM 694 C CA . ILE A 1 85 ? -3.791 -24.125 1.036 1 98.94 85 ILE A CA 1
ATOM 695 C C . ILE A 1 85 ? -2.434 -24.297 0.36 1 98.94 85 ILE A C 1
ATOM 697 O O . ILE A 1 85 ? -1.748 -23.312 0.07 1 98.94 85 ILE A O 1
ATOM 701 N N . GLY A 1 86 ? -2.025 -25.5 0.066 1 98.81 86 GLY A N 1
ATOM 702 C CA . GLY A 1 86 ? -0.763 -25.844 -0.57 1 98.81 86 GLY A CA 1
ATOM 703 C C . GLY A 1 86 ? 0.068 -26.812 0.239 1 98.81 86 GLY A C 1
ATOM 704 O O . GLY A 1 86 ? -0.092 -26.922 1.457 1 98.81 86 GLY A O 1
ATOM 705 N N . VAL A 1 87 ? 0.95 -27.562 -0.43 1 98.88 87 VAL A N 1
ATOM 706 C CA . VAL A 1 87 ? 1.808 -28.562 0.197 1 98.88 87 VAL A CA 1
ATOM 707 C C . VAL A 1 87 ? 3.242 -28.406 -0.298 1 98.88 87 VAL A C 1
ATOM 709 O O . VAL A 1 87 ? 3.496 -27.656 -1.246 1 98.88 87 VAL A O 1
ATOM 712 N N . GLY A 1 88 ? 4.219 -29.062 0.43 1 98.81 88 GLY A N 1
ATOM 713 C CA . GLY A 1 88 ? 5.586 -29.125 -0.062 1 98.81 88 GLY A CA 1
ATOM 714 C C . GLY A 1 88 ? 5.719 -29.891 -1.36 1 98.81 88 GLY A C 1
ATOM 715 O O . GLY A 1 88 ? 5.246 -31.031 -1.465 1 98.81 88 GLY A O 1
ATOM 716 N N . ARG A 1 89 ? 6.375 -29.375 -2.281 1 98.81 89 ARG A N 1
ATOM 717 C CA . ARG A 1 89 ? 6.383 -29.859 -3.654 1 98.81 89 ARG A CA 1
ATOM 718 C C . ARG A 1 89 ? 7.105 -31.203 -3.752 1 98.81 89 ARG A C 1
ATOM 720 O O . ARG A 1 89 ? 6.895 -31.953 -4.703 1 98.81 89 ARG A O 1
ATOM 727 N N . ASP A 1 90 ? 7.977 -31.562 -2.766 1 98.69 90 ASP A N 1
ATOM 728 C CA . ASP A 1 90 ? 8.836 -32.75 -2.924 1 98.69 90 ASP A CA 1
ATOM 729 C C . ASP A 1 90 ? 8.117 -34 -2.469 1 98.69 90 ASP A C 1
ATOM 731 O O . ASP A 1 90 ? 8.453 -35.094 -2.908 1 98.69 90 ASP A O 1
ATOM 735 N N . ASP A 1 91 ? 7.129 -33.906 -1.566 1 98.38 91 ASP A N 1
ATOM 736 C CA . ASP A 1 91 ? 6.527 -35.125 -1.048 1 98.38 91 ASP A CA 1
ATOM 737 C C . ASP A 1 91 ? 5.016 -34.969 -0.901 1 98.38 91 ASP A C 1
ATOM 739 O O . ASP A 1 91 ? 4.328 -35.906 -0.503 1 98.38 91 ASP A O 1
ATOM 743 N N . GLY A 1 92 ? 4.484 -33.781 -1.191 1 98.25 92 GLY A N 1
ATOM 744 C CA . GLY A 1 92 ? 3.061 -33.531 -1.016 1 98.25 92 GLY A CA 1
ATOM 745 C C . GLY A 1 92 ? 2.668 -33.312 0.432 1 98.25 92 GLY A C 1
ATOM 746 O O . GLY A 1 92 ? 1.487 -33.375 0.779 1 98.25 92 GLY A O 1
ATOM 747 N N . LYS A 1 93 ? 3.654 -33.125 1.266 1 98.06 93 LYS A N 1
ATOM 748 C CA . LYS A 1 93 ? 3.482 -32.844 2.688 1 98.06 93 LYS A CA 1
ATOM 749 C C . LYS A 1 93 ? 4.27 -31.594 3.096 1 98.06 93 LYS A C 1
ATOM 751 O O . LYS A 1 93 ? 3.869 -30.469 2.785 1 98.06 93 LYS A O 1
ATOM 756 N N . GLN A 1 94 ? 5.438 -31.703 3.652 1 98.62 94 GLN A N 1
ATOM 757 C CA . GLN A 1 94 ? 6.129 -30.516 4.164 1 98.62 94 GLN A CA 1
ATOM 758 C C . GLN A 1 94 ? 7.473 -30.328 3.465 1 98.62 94 GLN A C 1
ATOM 760 O O . GLN A 1 94 ? 8.102 -29.266 3.604 1 98.62 94 GLN A O 1
ATOM 765 N N . ALA A 1 95 ? 7.918 -31.328 2.674 1 98.62 95 ALA A N 1
ATOM 766 C CA . ALA A 1 95 ? 9.258 -31.266 2.096 1 98.62 95 ALA A CA 1
ATOM 767 C C . ALA A 1 95 ? 9.258 -30.453 0.801 1 98.62 95 ALA A C 1
ATOM 769 O O . ALA A 1 95 ? 8.359 -30.609 -0.034 1 98.62 95 ALA A O 1
ATOM 770 N N . GLY A 1 96 ? 10.328 -29.625 0.642 1 98.56 96 GLY A N 1
ATOM 771 C CA . GLY A 1 96 ? 10.445 -28.766 -0.525 1 98.56 96 GLY A CA 1
ATOM 772 C C . GLY A 1 96 ? 9.703 -27.453 -0.379 1 98.56 96 GLY A C 1
ATOM 773 O O . GLY A 1 96 ? 9.203 -27.125 0.703 1 98.56 96 GLY A O 1
ATOM 774 N N . GLU A 1 97 ? 9.695 -26.688 -1.438 1 98.88 97 GLU A N 1
ATOM 775 C CA . GLU A 1 97 ? 9.078 -25.359 -1.444 1 98.88 97 GLU A CA 1
ATOM 776 C C . GLU A 1 97 ? 7.57 -25.453 -1.684 1 98.88 97 GLU A C 1
ATOM 778 O O . GLU A 1 97 ? 7.117 -26.25 -2.512 1 98.88 97 GLU A O 1
ATOM 783 N N . TYR A 1 98 ? 6.859 -24.672 -0.949 1 98.94 98 TYR A N 1
ATOM 784 C CA . TYR A 1 98 ? 5.434 -24.469 -1.191 1 98.94 98 TYR A CA 1
ATOM 785 C C . TYR A 1 98 ? 5.199 -23.375 -2.223 1 98.94 98 TYR A C 1
ATOM 787 O O . TYR A 1 98 ? 6.062 -22.516 -2.432 1 98.94 98 TYR A O 1
ATOM 795 N N . SER A 1 99 ? 4.059 -23.438 -2.893 1 98.94 99 SER A N 1
ATOM 796 C CA . SER A 1 99 ? 3.369 -22.312 -3.545 1 98.94 99 SER A CA 1
ATOM 797 C C . SER A 1 99 ? 1.997 -22.078 -2.926 1 98.94 99 SER A C 1
ATOM 799 O O . SER A 1 99 ? 0.973 -22.234 -3.594 1 98.94 99 SER A O 1
ATOM 801 N N . PRO A 1 100 ? 1.946 -21.609 -1.726 1 99 100 PRO A N 1
ATOM 802 C CA . PRO A 1 100 ? 0.692 -21.531 -0.971 1 99 100 PRO A CA 1
ATOM 803 C C . PRO A 1 100 ? -0.17 -20.344 -1.367 1 99 100 PRO A C 1
ATOM 805 O O . PRO A 1 100 ? 0.342 -19.359 -1.91 1 99 100 PRO A O 1
ATOM 808 N N . ILE A 1 101 ? -1.455 -20.469 -1.17 1 99 101 ILE A N 1
ATOM 809 C CA . ILE A 1 101 ? -2.426 -19.375 -1.249 1 99 101 ILE A CA 1
ATOM 810 C C . ILE A 1 101 ? -3.021 -19.125 0.133 1 99 101 ILE A C 1
ATOM 812 O O . ILE A 1 101 ? -3.615 -20.016 0.739 1 99 101 ILE A O 1
ATOM 816 N N . PHE A 1 102 ? -2.82 -17.922 0.658 1 98.94 102 PHE A N 1
ATOM 817 C CA . PHE A 1 102 ? -3.424 -17.5 1.917 1 98.94 102 PHE A CA 1
ATOM 818 C C . PHE A 1 102 ? -4.746 -16.781 1.669 1 98.94 102 PHE A C 1
ATOM 820 O O . PHE A 1 102 ? -4.859 -15.992 0.73 1 98.94 102 PHE A O 1
ATOM 827 N N . TYR A 1 103 ? -5.738 -17.094 2.477 1 98.88 103 TYR A N 1
ATOM 828 C CA . TYR A 1 103 ? -7.07 -16.5 2.402 1 98.88 103 TYR A CA 1
ATOM 829 C C . TYR A 1 103 ? -7.68 -16.359 3.793 1 98.88 103 TYR A C 1
ATOM 831 O O . TYR A 1 103 ? -7.129 -16.859 4.773 1 98.88 103 TYR A O 1
ATOM 839 N N . ARG A 1 104 ? -8.719 -15.602 3.922 1 98.62 104 ARG A N 1
ATOM 840 C CA . ARG A 1 104 ? -9.422 -15.43 5.188 1 98.62 104 ARG A CA 1
ATOM 841 C C . ARG A 1 104 ? -10.703 -16.266 5.219 1 98.62 104 ARG A C 1
ATOM 843 O O . ARG A 1 104 ? -11.68 -15.945 4.547 1 98.62 104 ARG A O 1
ATOM 850 N N . PRO A 1 105 ? -10.727 -17.266 6.133 1 97.88 105 PRO A N 1
ATOM 851 C CA . PRO A 1 105 ? -11.852 -18.203 6.148 1 97.88 105 PRO A CA 1
ATOM 852 C C . PRO A 1 105 ? -13.172 -17.531 6.539 1 97.88 105 PRO A C 1
ATOM 854 O O . PRO A 1 105 ? -14.242 -18.047 6.227 1 97.88 105 PRO A O 1
ATOM 857 N N . ALA A 1 106 ? -13.086 -16.406 7.223 1 97.44 106 ALA A N 1
ATOM 858 C CA . ALA A 1 106 ? -14.297 -15.68 7.59 1 97.44 106 ALA A CA 1
ATOM 859 C C . ALA A 1 106 ? -14.898 -14.977 6.379 1 97.44 106 ALA A C 1
ATOM 861 O O . ALA A 1 106 ? -16.047 -14.516 6.426 1 97.44 106 ALA A O 1
ATOM 862 N N . VAL A 1 107 ? -14.156 -14.938 5.293 1 98.25 107 VAL A N 1
ATOM 863 C CA . VAL A 1 107 ? -14.578 -14.219 4.09 1 98.25 107 VAL A CA 1
ATOM 864 C C . VAL A 1 107 ? -14.805 -15.211 2.953 1 98.25 107 VAL A C 1
ATOM 866 O O . VAL A 1 107 ? -15.773 -15.086 2.195 1 98.25 107 VAL A O 1
ATOM 869 N N . TRP A 1 108 ? -13.945 -16.219 2.854 1 98.44 108 TRP A N 1
ATOM 870 C CA . TRP A 1 108 ? -13.969 -17.203 1.781 1 98.44 108 TRP A CA 1
ATOM 871 C C . TRP A 1 108 ? -14.148 -18.609 2.342 1 98.44 108 TRP A C 1
ATOM 873 O O . TRP A 1 108 ? -13.344 -19.078 3.148 1 98.44 108 TRP A O 1
ATOM 883 N N . GLU A 1 109 ? -15.156 -19.234 1.838 1 98.5 109 GLU A N 1
ATOM 884 C CA . GLU A 1 109 ? -15.273 -20.672 2.078 1 98.5 109 GLU A CA 1
ATOM 885 C C . GLU A 1 109 ? -14.438 -21.469 1.083 1 98.5 109 GLU A C 1
ATOM 887 O O . GLU A 1 109 ? -14.586 -21.312 -0.13 1 98.5 109 GLU A O 1
ATOM 892 N N . LEU A 1 110 ? -13.562 -22.25 1.604 1 98.56 110 LEU A N 1
ATOM 893 C CA . LEU A 1 110 ? -12.812 -23.156 0.745 1 98.56 110 LEU A CA 1
ATOM 894 C C . LEU A 1 110 ? -13.648 -24.391 0.383 1 98.56 110 LEU A C 1
ATOM 896 O O . LEU A 1 110 ? -13.945 -25.219 1.245 1 98.56 110 LEU A O 1
ATOM 900 N N . GLU A 1 111 ? -13.914 -24.531 -0.858 1 97.25 111 GLU A N 1
ATOM 901 C CA . GLU A 1 111 ? -14.758 -25.641 -1.291 1 97.25 111 GLU A CA 1
ATOM 902 C C . GLU A 1 111 ? -13.914 -26.828 -1.719 1 97.25 111 GLU A C 1
ATOM 904 O O . GLU A 1 111 ? -14.305 -27.984 -1.505 1 97.25 111 GLU A O 1
ATOM 909 N N . GLU A 1 112 ? -12.898 -26.484 -2.422 1 96.69 112 GLU A N 1
ATOM 910 C CA . GLU A 1 112 ? -11.992 -27.5 -2.941 1 96.69 112 GLU A CA 1
ATOM 911 C C . GLU A 1 112 ? -10.562 -26.984 -3.01 1 96.69 112 GLU A C 1
ATOM 913 O O . GLU A 1 112 ? -10.336 -25.797 -3.242 1 96.69 112 GLU A O 1
ATOM 918 N N . SER A 1 113 ? -9.633 -27.844 -2.754 1 98.25 113 SER A N 1
ATOM 919 C CA . SER A 1 113 ? -8.227 -27.516 -2.998 1 98.25 113 SER A CA 1
ATOM 920 C C . SER A 1 113 ? -7.445 -28.734 -3.463 1 98.25 113 SER A C 1
ATOM 922 O O . SER A 1 113 ? -7.758 -29.859 -3.072 1 98.25 113 SER A O 1
ATOM 924 N N . LYS A 1 114 ? -6.5 -28.531 -4.258 1 97.75 114 LYS A N 1
ATOM 925 C CA . LYS A 1 114 ? -5.578 -29.594 -4.652 1 97.75 114 LYS A CA 1
ATOM 926 C C . LYS A 1 114 ? -4.25 -29.016 -5.137 1 97.75 114 LYS A C 1
ATOM 928 O O . LYS A 1 114 ? -4.156 -27.828 -5.434 1 97.75 114 LYS A O 1
ATOM 933 N N . THR A 1 115 ? -3.271 -29.844 -5.082 1 98.75 115 THR A N 1
ATOM 934 C CA . THR A 1 115 ? -1.964 -29.547 -5.66 1 98.75 115 THR A CA 1
ATOM 935 C C . THR A 1 115 ? -1.702 -30.438 -6.875 1 98.75 115 THR A C 1
ATOM 937 O O . THR A 1 115 ? -1.927 -31.641 -6.824 1 98.75 115 THR A O 1
ATOM 940 N N . VAL A 1 116 ? -1.358 -29.828 -7.965 1 98.88 116 VAL A N 1
ATOM 941 C CA . VAL A 1 116 ? -1 -30.531 -9.195 1 98.88 116 VAL A CA 1
ATOM 942 C C . VAL A 1 116 ? 0.496 -30.375 -9.453 1 98.88 116 VAL A C 1
ATOM 944 O O . VAL A 1 116 ? 1.029 -29.266 -9.43 1 98.88 116 VAL A O 1
ATOM 947 N N . TRP A 1 117 ? 1.181 -31.531 -9.578 1 98.94 117 TRP A N 1
ATOM 948 C CA . TRP A 1 117 ? 2.588 -31.484 -9.961 1 98.94 117 TRP A CA 1
ATOM 949 C C . TRP A 1 117 ? 2.738 -31.234 -11.461 1 98.94 117 TRP A C 1
ATOM 951 O O . TRP A 1 117 ? 2.068 -31.891 -12.266 1 98.94 117 TRP A O 1
ATOM 961 N N . LEU A 1 118 ? 3.545 -30.281 -11.852 1 98.88 118 LEU A N 1
ATOM 962 C CA . LEU A 1 118 ? 3.705 -29.875 -13.242 1 98.88 118 LEU A CA 1
ATOM 963 C C . LEU A 1 118 ? 4.707 -30.766 -13.961 1 98.88 118 LEU A C 1
ATOM 965 O O . LEU A 1 118 ? 5.816 -30.328 -14.281 1 98.88 118 LEU A O 1
ATOM 969 N N . SER A 1 119 ? 4.219 -31.953 -14.234 1 98.69 119 SER A N 1
ATOM 970 C CA . SER A 1 119 ? 4.996 -33.031 -14.844 1 98.69 119 SER A CA 1
ATOM 971 C C . SER A 1 119 ? 4.105 -33.969 -15.641 1 98.69 119 SER A C 1
ATOM 973 O O . SER A 1 119 ? 2.902 -33.75 -15.766 1 98.69 119 SER A O 1
ATOM 975 N N . GLU A 1 120 ? 4.684 -34.969 -16.172 1 98.5 120 GLU A N 1
ATOM 976 C CA . GLU A 1 120 ? 3.945 -36 -16.922 1 98.5 120 GLU A CA 1
ATOM 977 C C . GLU A 1 120 ? 3.098 -36.844 -15.977 1 98.5 120 GLU A C 1
ATOM 979 O O . GLU A 1 120 ? 2.195 -37.562 -16.422 1 98.5 120 GLU A O 1
ATOM 984 N N . THR A 1 121 ? 3.295 -36.781 -14.734 1 98.25 121 THR A N 1
ATOM 985 C CA . THR A 1 121 ? 2.51 -37.469 -13.711 1 98.25 121 THR A CA 1
ATOM 986 C C . THR A 1 121 ? 1.998 -36.469 -12.664 1 98.25 121 THR A C 1
ATOM 988 O O . THR A 1 121 ? 2.439 -36.469 -11.516 1 98.25 121 THR A O 1
ATOM 991 N N . PRO A 1 122 ? 1.046 -35.719 -12.992 1 98.25 122 PRO A N 1
ATOM 992 C CA . PRO A 1 122 ? 0.644 -34.531 -12.242 1 98.25 122 PRO A CA 1
ATOM 993 C C . PRO A 1 122 ? -0.007 -34.875 -10.898 1 98.25 122 PRO A C 1
ATOM 995 O O . PRO A 1 122 ? -0.233 -33.969 -10.078 1 98.25 122 PRO A O 1
ATOM 998 N N . THR A 1 123 ? -0.24 -36.156 -10.523 1 97.75 123 THR A N 1
ATOM 999 C CA . THR A 1 123 ? -0.961 -36.5 -9.305 1 97.75 123 THR A CA 1
ATOM 1000 C C . THR A 1 123 ? 0.007 -36.938 -8.211 1 97.75 123 THR A C 1
ATOM 1002 O O . THR A 1 123 ? -0.402 -37.188 -7.07 1 97.75 123 THR A O 1
ATOM 1005 N N . VAL A 1 124 ? 1.316 -37.062 -8.562 1 97.75 124 VAL A N 1
ATOM 1006 C CA . VAL A 1 124 ? 2.309 -37.469 -7.566 1 97.75 124 VAL A CA 1
ATOM 1007 C C . VAL A 1 124 ? 3.539 -36.562 -7.68 1 97.75 124 VAL A C 1
ATOM 1009 O O . VAL A 1 124 ? 3.852 -36.062 -8.766 1 97.75 124 VAL A O 1
ATOM 1012 N N . PRO A 1 125 ? 4.242 -36.375 -6.586 1 98.44 125 PRO A N 1
ATOM 1013 C CA . PRO A 1 125 ? 5.473 -35.562 -6.656 1 98.44 125 PRO A CA 1
ATOM 1014 C C . PRO A 1 125 ? 6.426 -36.031 -7.746 1 98.44 125 PRO A C 1
ATOM 1016 O O . PRO A 1 125 ? 6.816 -37.219 -7.762 1 98.44 125 PRO A O 1
ATOM 1019 N N . SER A 1 126 ? 6.766 -35.188 -8.664 1 98.19 126 SER A N 1
ATOM 1020 C CA . SER A 1 126 ? 7.621 -35.562 -9.789 1 98.19 126 SER A CA 1
ATOM 1021 C C . SER A 1 126 ? 8.148 -34.312 -10.508 1 98.19 126 SER A C 1
ATOM 1023 O O . SER A 1 126 ? 7.539 -33.25 -10.445 1 98.19 126 SER A O 1
ATOM 1025 N N . LYS A 1 127 ? 9.258 -34.5 -11.094 1 97.31 127 LYS A N 1
ATOM 1026 C CA . LYS A 1 127 ? 9.852 -33.469 -11.969 1 97.31 127 LYS A CA 1
ATOM 1027 C C . LYS A 1 127 ? 9.445 -33.719 -13.422 1 97.31 127 LYS A C 1
ATOM 1029 O O . LYS A 1 127 ? 9.453 -34.844 -13.906 1 97.31 127 LYS A O 1
ATOM 1034 N N . GLY A 1 128 ? 9.109 -32.625 -14.062 1 96.94 128 GLY A N 1
ATOM 1035 C CA . GLY A 1 128 ? 8.602 -32.75 -15.422 1 96.94 128 GLY A CA 1
ATOM 1036 C C . GLY A 1 128 ? 9.609 -32.375 -16.484 1 96.94 128 GLY A C 1
ATOM 1037 O O . GLY A 1 128 ? 10.312 -31.375 -16.344 1 96.94 128 GLY A O 1
ATOM 1038 N N . TRP A 1 129 ? 9.688 -33.188 -17.594 1 98.38 129 TRP A N 1
ATOM 1039 C CA . TRP A 1 129 ? 10.43 -32.875 -18.812 1 98.38 129 TRP A CA 1
ATOM 1040 C C . TRP A 1 129 ? 11.859 -32.469 -18.469 1 98.38 129 TRP A C 1
ATOM 1042 O O . TRP A 1 129 ? 12.633 -33.281 -17.938 1 98.38 129 TRP A O 1
ATOM 1052 N N . ASP A 1 130 ? 12.242 -31.188 -18.766 1 98.62 130 ASP A N 1
ATOM 1053 C CA . ASP A 1 130 ? 13.617 -30.766 -18.547 1 98.62 130 ASP A CA 1
ATOM 1054 C C . ASP A 1 130 ? 13.734 -29.875 -17.312 1 98.62 130 ASP A C 1
ATOM 1056 O O . ASP A 1 130 ? 14.695 -29.109 -17.172 1 98.62 130 ASP A O 1
ATOM 1060 N N . ALA A 1 131 ? 12.789 -29.969 -16.391 1 98.44 131 ALA A N 1
ATOM 1061 C CA . ALA A 1 131 ? 12.789 -29.141 -15.172 1 98.44 131 ALA A CA 1
ATOM 1062 C C . ALA A 1 131 ? 14.008 -29.438 -14.305 1 98.44 131 ALA A C 1
ATOM 1064 O O . ALA A 1 131 ? 14.461 -30.594 -14.242 1 98.44 131 ALA A O 1
ATOM 1065 N N . SER A 1 132 ? 14.555 -28.422 -13.664 1 98.19 132 SER A N 1
ATOM 1066 C CA . SER A 1 132 ? 15.633 -28.578 -12.688 1 98.19 132 SER A CA 1
ATOM 1067 C C . SER A 1 132 ? 15.078 -28.906 -11.305 1 98.19 132 SER A C 1
ATOM 1069 O O . SER A 1 132 ? 15.789 -29.453 -10.461 1 98.19 132 SER A O 1
ATOM 1071 N N . SER A 1 133 ? 13.82 -28.547 -11.07 1 98.25 133 SER A N 1
ATOM 1072 C CA . SER A 1 133 ? 13.164 -28.75 -9.781 1 98.25 133 SER A CA 1
ATOM 1073 C C . SER A 1 133 ? 11.758 -29.312 -9.953 1 98.25 133 SER A C 1
ATOM 1075 O O . SER A 1 133 ? 11.156 -29.172 -11.023 1 98.25 133 SER A O 1
ATOM 1077 N N . VAL A 1 134 ? 11.281 -30.016 -8.891 1 98.75 134 VAL A N 1
ATOM 1078 C CA . VAL A 1 134 ? 9.859 -30.328 -8.836 1 98.75 134 VAL A CA 1
ATOM 1079 C C . VAL A 1 134 ? 9.047 -29.047 -8.773 1 98.75 134 VAL A C 1
ATOM 1081 O O . VAL A 1 134 ? 9.359 -28.141 -8 1 98.75 134 VAL A O 1
ATOM 1084 N N . ARG A 1 135 ? 8.086 -28.969 -9.656 1 98.94 135 ARG A N 1
ATOM 1085 C CA . ARG A 1 135 ? 7.242 -27.781 -9.703 1 98.94 135 ARG A CA 1
ATOM 1086 C C . ARG A 1 135 ? 5.77 -28.141 -9.539 1 98.94 135 ARG A C 1
ATOM 1088 O O . ARG A 1 135 ? 5.355 -29.25 -9.898 1 98.94 135 ARG A O 1
ATOM 1095 N N . ILE A 1 136 ? 4.977 -27.219 -8.953 1 98.94 136 ILE A N 1
ATOM 1096 C CA . ILE A 1 136 ? 3.576 -27.484 -8.648 1 98.94 136 ILE A CA 1
ATOM 1097 C C . ILE A 1 136 ? 2.727 -26.266 -8.961 1 98.94 136 ILE A C 1
ATOM 1099 O O . ILE A 1 136 ? 3.256 -25.156 -9.117 1 98.94 136 ILE A O 1
ATOM 1103 N N . VAL A 1 137 ? 1.463 -26.438 -9.133 1 98.94 137 VAL A N 1
ATOM 1104 C CA . VAL A 1 137 ? 0.445 -25.391 -9.039 1 98.94 137 VAL A CA 1
ATOM 1105 C C . VAL A 1 137 ? -0.547 -25.75 -7.93 1 98.94 137 VAL A C 1
ATOM 1107 O O . VAL A 1 137 ? -1.004 -26.891 -7.832 1 98.94 137 VAL A O 1
ATOM 1110 N N . THR A 1 138 ? -0.718 -24.812 -6.977 1 98.94 138 THR A N 1
ATOM 1111 C CA . THR A 1 138 ? -1.756 -24.906 -5.953 1 98.94 138 THR A CA 1
ATOM 1112 C C . THR A 1 138 ? -3.078 -24.344 -6.477 1 98.94 138 THR A C 1
ATOM 1114 O O . THR A 1 138 ? -3.117 -23.25 -7.043 1 98.94 138 THR A O 1
ATOM 1117 N N . ILE A 1 139 ? -4.152 -25.141 -6.336 1 98.88 139 ILE A N 1
ATOM 1118 C CA . ILE A 1 139 ? -5.465 -24.781 -6.863 1 98.88 139 ILE A CA 1
ATOM 1119 C C . ILE A 1 139 ? -6.488 -24.766 -5.734 1 98.88 139 ILE A C 1
ATOM 1121 O O . ILE A 1 139 ? -6.523 -25.688 -4.91 1 98.88 139 ILE A O 1
ATOM 1125 N N . GLY A 1 140 ? -7.285 -23.719 -5.652 1 98.75 140 GLY A N 1
ATOM 1126 C CA . GLY A 1 140 ? -8.391 -23.641 -4.711 1 98.75 140 GLY A CA 1
ATOM 1127 C C . GLY A 1 140 ? -9.656 -23.078 -5.32 1 98.75 140 GLY A C 1
ATOM 1128 O O . GLY A 1 140 ? -9.602 -22.172 -6.164 1 98.75 140 GLY A O 1
ATOM 1129 N N . VAL A 1 141 ? -10.805 -23.656 -4.934 1 97.56 141 VAL A N 1
ATOM 1130 C CA . VAL A 1 141 ? -12.109 -23.062 -5.219 1 97.56 141 VAL A CA 1
ATOM 1131 C C . VAL A 1 141 ? -12.641 -22.359 -3.977 1 97.56 141 VAL A C 1
ATOM 1133 O O . VAL A 1 141 ? -12.836 -22.984 -2.934 1 97.56 141 VAL A O 1
ATOM 1136 N N . PHE A 1 142 ? -12.867 -21.062 -4.125 1 98.06 142 PHE A N 1
ATOM 1137 C CA . PHE A 1 142 ? -13.273 -20.234 -3.004 1 98.06 142 PHE A CA 1
ATOM 1138 C C . PHE A 1 142 ? -14.641 -19.609 -3.258 1 98.06 142 PHE A C 1
ATOM 1140 O O . PHE A 1 142 ? -14.875 -19.031 -4.32 1 98.06 142 PHE A O 1
ATOM 1147 N N . LYS A 1 143 ? -15.461 -19.75 -2.312 1 97.06 143 LYS A N 1
ATOM 1148 C CA . LYS A 1 143 ? -16.781 -19.125 -2.373 1 97.06 143 LYS A CA 1
ATOM 1149 C C . LYS A 1 143 ? -16.891 -17.984 -1.37 1 97.06 143 LYS A C 1
ATOM 1151 O O . LYS A 1 143 ? -16.719 -18.188 -0.166 1 97.06 143 LYS A O 1
ATOM 1156 N N . HIS A 1 144 ? -17.141 -16.781 -1.881 1 97.25 144 HIS A N 1
ATOM 1157 C CA . HIS A 1 144 ? -17.328 -15.625 -1.004 1 97.25 144 HIS A CA 1
ATOM 1158 C C . HIS A 1 144 ? -18.609 -15.766 -0.177 1 97.25 144 HIS A C 1
ATOM 1160 O O . HIS A 1 144 ? -19.688 -15.961 -0.728 1 97.25 144 HIS A O 1
ATOM 1166 N N . LEU A 1 145 ? -18.5 -15.602 1.099 1 97.56 145 LEU A N 1
ATOM 1167 C CA . LEU A 1 145 ? -19.578 -15.977 2.002 1 97.56 145 LEU A CA 1
ATOM 1168 C C . LEU A 1 145 ? -20.766 -15.039 1.849 1 97.56 145 LEU A C 1
ATOM 1170 O O . LEU A 1 145 ? -21.922 -15.477 1.938 1 97.56 145 LEU A O 1
ATOM 1174 N N . ILE A 1 146 ? -20.531 -13.781 1.544 1 96.19 146 ILE A N 1
ATOM 1175 C CA . ILE A 1 146 ? -21.625 -12.812 1.509 1 96.19 146 ILE A CA 1
ATOM 1176 C C . ILE A 1 146 ? -22.219 -12.758 0.107 1 96.19 146 ILE A C 1
ATOM 1178 O O . ILE A 1 146 ? -23.438 -12.938 -0.061 1 96.19 146 ILE A O 1
ATOM 1182 N N . SER A 1 147 ? -21.453 -12.664 -0.903 1 94.31 147 SER A N 1
ATOM 1183 C CA . SER A 1 147 ? -21.953 -12.469 -2.258 1 94.31 147 SER A CA 1
ATOM 1184 C C . SER A 1 147 ? -22.219 -13.805 -2.945 1 94.31 147 SER A C 1
ATOM 1186 O O . SER A 1 147 ? -22.875 -13.859 -3.984 1 94.31 147 SER A O 1
ATOM 1188 N N . GLN A 1 148 ? -21.594 -14.891 -2.473 1 94.12 148 GLN A N 1
ATOM 1189 C CA . GLN A 1 148 ? -21.75 -16.25 -2.984 1 94.12 148 GLN A CA 1
ATOM 1190 C C . GLN A 1 148 ? -20.969 -16.422 -4.289 1 94.12 148 GLN A C 1
ATOM 1192 O O . GLN A 1 148 ? -21.016 -17.5 -4.895 1 94.12 148 GLN A O 1
ATOM 1197 N N . LYS A 1 149 ? -20.234 -15.383 -4.688 1 93.06 149 LYS A N 1
ATOM 1198 C CA . LYS A 1 149 ? -19.406 -15.5 -5.883 1 93.06 149 LYS A CA 1
ATOM 1199 C C . LYS A 1 149 ? -18.297 -16.516 -5.676 1 93.06 149 LYS A C 1
ATOM 1201 O O . LYS A 1 149 ? -17.703 -16.594 -4.598 1 93.06 149 LYS A O 1
ATOM 1206 N N . GLN A 1 150 ? -18 -17.25 -6.73 1 93.5 150 GLN A N 1
ATOM 1207 C CA . GLN A 1 150 ? -17 -18.312 -6.664 1 93.5 150 GLN A CA 1
ATOM 1208 C C . GLN A 1 150 ? -15.773 -17.969 -7.508 1 93.5 150 GLN A C 1
ATOM 1210 O O . GLN A 1 150 ? -15.906 -17.516 -8.648 1 93.5 150 GLN A O 1
ATOM 1215 N N . VAL A 1 151 ? -14.625 -18.203 -6.957 1 95.62 151 VAL A N 1
ATOM 1216 C CA . VAL A 1 151 ? -13.359 -17.891 -7.625 1 95.62 151 VAL A CA 1
ATOM 1217 C C . VAL A 1 151 ? -12.484 -19.141 -7.668 1 95.62 151 VAL A C 1
ATOM 1219 O O . VAL A 1 151 ? -12.344 -19.844 -6.664 1 95.62 151 VAL A O 1
ATOM 1222 N N . LEU A 1 152 ? -12.023 -19.469 -8.875 1 96.62 152 LEU A N 1
ATOM 1223 C CA . LEU A 1 152 ? -10.938 -20.422 -9.023 1 96.62 152 LEU A CA 1
ATOM 1224 C C . LEU A 1 152 ? -9.586 -19.734 -8.898 1 96.62 152 LEU A C 1
ATOM 1226 O O . LEU A 1 152 ? -9.203 -18.953 -9.766 1 96.62 152 LEU A O 1
ATOM 1230 N N . GLY A 1 153 ? -8.875 -19.984 -7.773 1 98.38 153 GLY A N 1
ATOM 1231 C CA . GLY A 1 153 ? -7.582 -19.375 -7.531 1 98.38 153 GLY A CA 1
ATOM 1232 C C . GLY A 1 153 ? -6.426 -20.344 -7.695 1 98.38 153 GLY A C 1
ATOM 1233 O O . GLY A 1 153 ? -6.492 -21.484 -7.23 1 98.38 153 GLY A O 1
ATOM 1234 N N . MET A 1 154 ? -5.367 -19.875 -8.336 1 98.94 154 MET A N 1
ATOM 1235 C CA . MET A 1 154 ? -4.199 -20.703 -8.586 1 98.94 154 MET A CA 1
ATOM 1236 C C . MET A 1 154 ? -2.91 -19.938 -8.32 1 98.94 154 MET A C 1
ATOM 1238 O O . MET A 1 154 ? -2.83 -18.75 -8.602 1 98.94 154 MET A O 1
ATOM 1242 N N . ASN A 1 155 ? -1.938 -20.609 -7.781 1 99 155 ASN A N 1
ATOM 1243 C CA . ASN A 1 155 ? -0.607 -20.078 -7.504 1 99 155 ASN A CA 1
ATOM 1244 C C . ASN A 1 155 ? 0.486 -21.062 -7.922 1 99 155 ASN A C 1
ATOM 1246 O O . ASN A 1 155 ? 0.418 -22.25 -7.602 1 99 155 ASN A O 1
ATOM 1250 N N . THR A 1 156 ? 1.471 -20.547 -8.695 1 99 156 THR A N 1
ATOM 1251 C CA . THR A 1 156 ? 2.463 -21.484 -9.211 1 99 156 THR A CA 1
ATOM 1252 C C . THR A 1 156 ? 3.852 -20.859 -9.219 1 99 156 THR A C 1
ATOM 1254 O O . THR A 1 156 ? 3.99 -19.641 -9 1 99 156 THR A O 1
ATOM 1257 N N . HIS A 1 157 ? 4.879 -21.625 -9.289 1 98.94 157 HIS A N 1
ATOM 1258 C CA . HIS A 1 157 ? 6.289 -21.312 -9.508 1 98.94 157 HIS A CA 1
ATOM 1259 C C . HIS A 1 157 ? 6.895 -22.219 -10.578 1 98.94 157 HIS A C 1
ATOM 1261 O O . HIS A 1 157 ? 7.199 -23.375 -10.32 1 98.94 157 HIS A O 1
ATOM 1267 N N . LEU A 1 158 ? 7.082 -21.672 -11.766 1 98.94 158 LEU A N 1
ATOM 1268 C CA . LEU A 1 158 ? 7.559 -22.484 -12.875 1 98.94 158 LEU A CA 1
ATOM 1269 C C . LEU A 1 158 ? 9.078 -22.625 -12.844 1 98.94 158 LEU A C 1
ATOM 1271 O O . LEU A 1 158 ? 9.75 -21.906 -12.086 1 98.94 158 LEU A O 1
ATOM 1275 N N . ASP A 1 159 ? 9.531 -23.562 -13.633 1 98.81 159 ASP A N 1
ATOM 1276 C CA . ASP A 1 159 ? 10.93 -23.953 -13.547 1 98.81 159 ASP A CA 1
ATOM 1277 C C . ASP A 1 159 ? 11.844 -22.859 -14.109 1 98.81 159 ASP A C 1
ATOM 1279 O O . ASP A 1 159 ? 11.539 -22.266 -15.141 1 98.81 159 ASP A O 1
ATOM 1283 N N . ASP A 1 160 ? 12.977 -22.625 -13.477 1 97.56 160 ASP A N 1
ATOM 1284 C CA . ASP A 1 160 ? 13.859 -21.547 -13.875 1 97.56 160 ASP A CA 1
ATOM 1285 C C . ASP A 1 160 ? 14.828 -21.984 -14.977 1 97.56 160 ASP A C 1
ATOM 1287 O O . ASP A 1 160 ? 15.406 -21.156 -15.672 1 97.56 160 ASP A O 1
ATOM 1291 N N . GLN A 1 161 ? 15.008 -23.297 -15.172 1 97.31 161 GLN A N 1
ATOM 1292 C CA . GLN A 1 161 ? 16.031 -23.781 -16.109 1 97.31 161 GLN A CA 1
ATOM 1293 C C . GLN A 1 161 ? 15.383 -24.391 -17.344 1 97.31 161 GLN A C 1
ATOM 1295 O O . GLN A 1 161 ? 15.844 -24.156 -18.469 1 97.31 161 GLN A O 1
ATOM 1300 N N . GLY A 1 162 ? 14.344 -25.172 -17.172 1 98.25 162 GLY A N 1
ATOM 1301 C CA . GLY A 1 162 ? 13.781 -25.953 -18.25 1 98.25 162 GLY A CA 1
ATOM 1302 C C . GLY A 1 162 ? 12.742 -25.203 -19.062 1 98.25 162 GLY A C 1
ATOM 1303 O O . GLY A 1 162 ? 11.609 -25.016 -18.625 1 98.25 162 GLY A O 1
ATOM 1304 N N . SER A 1 163 ? 13.039 -24.891 -20.297 1 98.25 163 SER A N 1
ATOM 1305 C CA . SER A 1 163 ? 12.109 -24.188 -21.172 1 98.25 163 SER A CA 1
ATOM 1306 C C . SER A 1 163 ? 10.938 -25.078 -21.562 1 98.25 163 SER A C 1
ATOM 1308 O O . SER A 1 163 ? 9.797 -24.609 -21.625 1 98.25 163 SER A O 1
ATOM 1310 N N . GLN A 1 164 ? 11.227 -26.328 -21.828 1 98.62 164 GLN A N 1
ATOM 1311 C CA . GLN A 1 164 ? 10.156 -27.266 -22.172 1 98.62 164 GLN A CA 1
ATOM 1312 C C . GLN A 1 164 ? 9.227 -27.484 -20.984 1 98.62 164 GLN A C 1
ATOM 1314 O O . GLN A 1 164 ? 8.008 -27.625 -21.156 1 98.62 164 GLN A O 1
ATOM 1319 N N . SER A 1 165 ? 9.859 -27.578 -19.859 1 98.69 165 SER A N 1
ATOM 1320 C CA . SER A 1 165 ? 9.07 -27.703 -18.641 1 98.69 165 SER A CA 1
ATOM 1321 C C . SER A 1 165 ? 8.125 -26.516 -18.469 1 98.69 165 SER A C 1
ATOM 1323 O O . SER A 1 165 ? 6.953 -26.703 -18.141 1 98.69 165 SER A O 1
ATOM 1325 N N . ARG A 1 166 ? 8.594 -25.281 -18.703 1 98.81 166 ARG A N 1
ATOM 1326 C CA . ARG A 1 166 ? 7.75 -24.094 -18.594 1 98.81 166 ARG A CA 1
ATOM 1327 C C . ARG A 1 166 ? 6.609 -24.141 -19.609 1 98.81 166 ARG A C 1
ATOM 1329 O O . ARG A 1 166 ? 5.461 -23.859 -19.266 1 98.81 166 ARG A O 1
ATOM 1336 N N . TYR A 1 167 ? 6.93 -24.547 -20.766 1 98.81 167 TYR A N 1
ATOM 1337 C CA . TYR A 1 167 ? 5.953 -24.625 -21.859 1 98.81 167 TYR A CA 1
ATOM 1338 C C . TYR A 1 167 ? 4.855 -25.625 -21.516 1 98.81 167 TYR A C 1
ATOM 1340 O O . TYR A 1 167 ? 3.668 -25.297 -21.578 1 98.81 167 TYR A O 1
ATOM 1348 N N . GLN A 1 168 ? 5.242 -26.828 -21.141 1 98.81 168 GLN A N 1
ATOM 1349 C CA . GLN A 1 168 ? 4.293 -27.906 -20.859 1 98.81 168 GLN A CA 1
ATOM 1350 C C . GLN A 1 168 ? 3.516 -27.625 -19.578 1 98.81 168 GLN A C 1
ATOM 1352 O O . GLN A 1 168 ? 2.328 -27.938 -19.484 1 98.81 168 GLN A O 1
ATOM 1357 N N . ALA A 1 169 ? 4.188 -27.078 -18.609 1 98.88 169 ALA A N 1
ATOM 1358 C CA . ALA A 1 169 ? 3.512 -26.719 -17.359 1 98.88 169 ALA A CA 1
ATOM 1359 C C . ALA A 1 169 ? 2.398 -25.703 -17.625 1 98.88 169 ALA A C 1
ATOM 1361 O O . ALA A 1 169 ? 1.306 -25.812 -17.062 1 98.88 169 ALA A O 1
ATOM 1362 N N . ALA A 1 170 ? 2.68 -24.672 -18.469 1 98.88 170 ALA A N 1
ATOM 1363 C CA . ALA A 1 170 ? 1.669 -23.688 -18.844 1 98.88 170 ALA A CA 1
ATOM 1364 C C . ALA A 1 170 ? 0.45 -24.359 -19.469 1 98.88 170 ALA A C 1
ATOM 1366 O O . ALA A 1 170 ? -0.689 -24.047 -19.125 1 98.88 170 ALA A O 1
ATOM 1367 N N . LYS A 1 171 ? 0.673 -25.312 -20.328 1 98.69 171 LYS A N 1
ATOM 1368 C CA . LYS A 1 171 ? -0.415 -26.031 -20.984 1 98.69 171 LYS A CA 1
ATOM 1369 C C . LYS A 1 171 ? -1.199 -26.859 -19.969 1 98.69 171 LYS A C 1
ATOM 1371 O O . LYS A 1 171 ? -2.426 -26.953 -20.047 1 98.69 171 LYS A O 1
ATOM 1376 N N . LEU A 1 172 ? -0.475 -27.5 -19.094 1 98.75 172 LEU A N 1
ATOM 1377 C CA . LEU A 1 172 ? -1.118 -28.297 -18.062 1 98.75 172 LEU A CA 1
ATOM 1378 C C . LEU A 1 172 ? -2.006 -27.438 -17.172 1 98.75 172 LEU A C 1
ATOM 1380 O O . LEU A 1 172 ? -3.115 -27.828 -16.828 1 98.75 172 LEU A O 1
ATOM 1384 N N . ILE A 1 173 ? -1.572 -26.234 -16.797 1 98.81 173 ILE A N 1
ATOM 1385 C CA . ILE A 1 173 ? -2.35 -25.312 -15.984 1 98.81 173 ILE A CA 1
ATOM 1386 C C . ILE A 1 173 ? -3.617 -24.906 -16.719 1 98.81 173 ILE A C 1
ATOM 1388 O O . ILE A 1 173 ? -4.707 -24.906 -16.156 1 98.81 173 ILE A O 1
ATOM 1392 N N . LEU A 1 174 ? -3.492 -24.578 -18.016 1 98 174 LEU A N 1
ATOM 1393 C CA . LEU A 1 174 ? -4.664 -24.234 -18.812 1 98 174 LEU A CA 1
ATOM 1394 C C . LEU A 1 174 ? -5.641 -25.406 -18.875 1 98 174 LEU A C 1
ATOM 1396 O O . LEU A 1 174 ? -6.859 -25.203 -18.859 1 98 174 LEU A O 1
ATOM 1400 N N . SER A 1 175 ? -5.102 -26.625 -18.984 1 97.69 175 SER A N 1
ATOM 1401 C CA . SER A 1 175 ? -5.957 -27.797 -19.016 1 97.69 175 SER A CA 1
ATOM 1402 C C . SER A 1 175 ? -6.727 -27.938 -17.703 1 97.69 175 SER A C 1
ATOM 1404 O O . SER A 1 175 ? -7.887 -28.359 -17.703 1 97.69 175 SER A O 1
ATOM 1406 N N . GLN A 1 176 ? -6.055 -27.656 -16.547 1 97.12 176 GLN A N 1
ATOM 1407 C CA . GLN A 1 176 ? -6.746 -27.672 -15.266 1 97.12 176 GLN A CA 1
ATOM 1408 C C . GLN A 1 176 ? -7.887 -26.656 -15.242 1 97.12 176 GLN A C 1
ATOM 1410 O O . GLN A 1 176 ? -8.992 -26.953 -14.797 1 97.12 176 GLN A O 1
ATOM 1415 N N . ILE A 1 177 ? -7.613 -25.438 -15.703 1 95.88 177 ILE A N 1
ATOM 1416 C CA . ILE A 1 177 ? -8.625 -24.391 -15.75 1 95.88 177 ILE A CA 1
ATOM 1417 C C . ILE A 1 177 ? -9.812 -24.859 -16.578 1 95.88 177 ILE A C 1
ATOM 1419 O O . ILE A 1 177 ? -10.969 -24.719 -16.172 1 95.88 177 ILE A O 1
ATOM 1423 N N . ASP A 1 178 ? -9.531 -25.406 -17.75 1 93.5 178 ASP A N 1
ATOM 1424 C CA . ASP A 1 178 ? -10.578 -25.891 -18.641 1 93.5 178 ASP A CA 1
ATOM 1425 C C . ASP A 1 178 ? -11.422 -26.969 -17.969 1 93.5 178 ASP A C 1
ATOM 1427 O O . ASP A 1 178 ? -12.648 -26.969 -18.094 1 93.5 178 ASP A O 1
ATOM 1431 N N . GLN A 1 179 ? -10.805 -27.844 -17.266 1 93.88 179 GLN A N 1
ATOM 1432 C CA . GLN A 1 179 ? -11.508 -28.906 -16.562 1 93.88 179 GLN A CA 1
ATOM 1433 C C . GLN A 1 179 ? -12.461 -28.344 -15.516 1 93.88 179 GLN A C 1
ATOM 1435 O O . GLN A 1 179 ? -13.609 -28.766 -15.414 1 93.88 179 GLN A O 1
ATOM 1440 N N . TYR A 1 180 ? -11.992 -27.391 -14.742 1 92.62 180 TYR A N 1
ATOM 1441 C CA . TYR A 1 180 ? -12.844 -26.781 -13.719 1 92.62 180 TYR A CA 1
ATOM 1442 C C . TYR A 1 180 ? -14 -26.016 -14.359 1 92.62 180 TYR A C 1
ATOM 1444 O O . TYR A 1 180 ? -15.141 -26.109 -13.898 1 92.62 180 TYR A O 1
ATOM 1452 N N . LEU A 1 181 ? -13.711 -25.281 -15.406 1 88.69 181 LEU A N 1
ATOM 1453 C CA . LEU A 1 181 ? -14.734 -24.453 -16.047 1 88.69 181 LEU A CA 1
ATOM 1454 C C . LEU A 1 181 ? -15.773 -25.328 -16.734 1 88.69 181 LEU A C 1
ATOM 1456 O O . LEU A 1 181 ? -16.969 -25 -16.719 1 88.69 181 LEU A O 1
ATOM 1460 N N . THR A 1 182 ? -15.367 -26.406 -17.297 1 86.69 182 THR A N 1
ATOM 1461 C CA . THR A 1 182 ? -16.281 -27.312 -17.984 1 86.69 182 THR A CA 1
ATOM 1462 C C . THR A 1 182 ? -17.141 -28.078 -16.984 1 86.69 182 THR A C 1
ATOM 1464 O O . THR A 1 182 ? -18.344 -28.219 -17.172 1 86.69 182 THR A O 1
ATOM 1467 N N . LYS A 1 183 ? -16.5 -28.594 -15.945 1 81.56 183 LYS A N 1
ATOM 1468 C CA . LYS A 1 183 ? -17.234 -29.328 -14.914 1 81.56 183 LYS A CA 1
ATOM 1469 C C . LYS A 1 183 ? -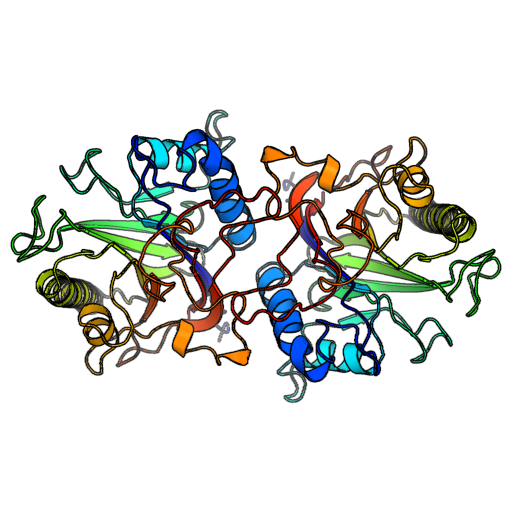18.281 -28.438 -14.258 1 81.56 183 LYS A C 1
ATOM 1471 O O . LYS A 1 183 ? -19.375 -28.891 -13.906 1 81.56 183 LYS A O 1
ATOM 1476 N N . SER A 1 184 ? -17.953 -27.266 -14.039 1 70.81 184 SER A N 1
ATOM 1477 C CA . SER A 1 184 ? -18.859 -26.328 -13.398 1 70.81 184 SER A CA 1
ATOM 1478 C C . SER A 1 184 ? -20.109 -26.109 -14.227 1 70.81 184 SER A C 1
ATOM 1480 O O . SER A 1 184 ? -21.219 -26.078 -13.688 1 70.81 184 SER A O 1
ATOM 1482 N N . VAL A 1 185 ? -19.984 -25.969 -15.43 1 63.72 185 VAL A N 1
ATOM 1483 C CA . VAL A 1 185 ? -21.125 -25.797 -16.312 1 63.72 185 VAL A CA 1
ATOM 1484 C C . VAL A 1 185 ? -22.031 -27.016 -16.234 1 63.72 185 VAL A C 1
ATOM 1486 O O . VAL A 1 185 ? -23.266 -26.875 -16.125 1 63.72 185 VAL A O 1
ATOM 1489 N N . LEU A 1 186 ? -21.422 -28.109 -16.078 1 63.38 186 LEU A N 1
ATOM 1490 C CA . LEU A 1 186 ? -22.188 -29.359 -16.047 1 63.38 186 LEU A CA 1
ATOM 1491 C C . LEU A 1 186 ? -22.859 -29.531 -14.688 1 63.38 186 LEU A C 1
ATOM 1493 O O . LEU A 1 186 ? -23.938 -30.125 -14.602 1 63.38 186 LEU A O 1
ATOM 1497 N N . GLY A 1 187 ? -22.234 -29 -13.68 1 67.31 187 GLY A N 1
ATOM 1498 C CA . GLY A 1 187 ? -22.75 -29.188 -12.328 1 67.31 187 GLY A CA 1
ATOM 1499 C C . GLY A 1 187 ? -23.562 -28.016 -11.828 1 67.31 187 GLY A C 1
ATOM 1500 O O . GLY A 1 187 ? -24 -28 -10.68 1 67.31 187 GLY A O 1
ATOM 1501 N N . GLY A 1 188 ? -23.766 -27.078 -12.727 1 66.75 188 GLY A N 1
ATOM 1502 C CA . GLY A 1 188 ? -24.562 -25.922 -12.352 1 66.75 188 GLY A CA 1
ATOM 1503 C C . GLY A 1 188 ? -23.781 -24.891 -11.57 1 66.75 188 GLY A C 1
ATOM 1504 O O . GLY A 1 188 ? -24.375 -23.969 -11 1 66.75 188 GLY A O 1
ATOM 1505 N N . ARG A 1 189 ? -22.5 -25.156 -11.469 1 71.56 189 ARG A N 1
ATOM 1506 C CA . ARG A 1 189 ? -21.625 -24.172 -10.828 1 71.56 189 ARG A CA 1
ATOM 1507 C C . ARG A 1 189 ? -21.062 -23.188 -11.859 1 71.56 189 ARG A C 1
ATOM 1509 O O . ARG A 1 189 ? -20.672 -23.594 -12.961 1 71.56 189 ARG A O 1
ATOM 1516 N N . ASN A 1 190 ? -21.25 -21.938 -11.555 1 79.31 190 ASN A N 1
ATOM 1517 C CA . ASN A 1 190 ? -20.672 -20.938 -12.445 1 79.31 190 ASN A CA 1
ATOM 1518 C C . ASN A 1 190 ? -19.609 -20.109 -11.734 1 79.31 190 ASN A C 1
ATOM 1520 O O . ASN A 1 190 ? -19.922 -19.344 -10.828 1 79.31 190 ASN A O 1
ATOM 1524 N N . PHE A 1 191 ? -18.312 -20.438 -12.188 1 88.75 191 PHE A N 1
ATOM 1525 C CA . PHE A 1 191 ? -17.25 -19.609 -11.633 1 88.75 191 PHE A CA 1
ATOM 1526 C C . PHE A 1 191 ? -17.406 -18.156 -12.07 1 88.75 191 PHE A C 1
ATOM 1528 O O . PHE A 1 191 ? -17.688 -17.875 -13.234 1 88.75 191 PHE A O 1
ATOM 1535 N N . ASN A 1 192 ? -17.297 -17.297 -11.086 1 90.38 192 ASN A N 1
ATOM 1536 C CA . ASN A 1 192 ? -17.344 -15.867 -11.391 1 90.38 192 ASN A CA 1
ATOM 1537 C C . ASN A 1 192 ? -15.984 -15.352 -11.859 1 90.38 192 ASN A C 1
ATOM 1539 O O . ASN A 1 192 ? -15.914 -14.328 -12.547 1 90.38 192 ASN A O 1
ATOM 1543 N N . GLY A 1 193 ? -14.914 -16.016 -11.5 1 93.12 193 GLY A N 1
ATOM 1544 C CA . GLY A 1 193 ? -13.586 -15.555 -11.875 1 93.12 193 GLY A CA 1
ATOM 1545 C C . GLY A 1 193 ? -12.508 -16.594 -11.648 1 93.12 193 GLY A C 1
ATOM 1546 O O . GLY A 1 193 ? -12.68 -17.5 -10.82 1 93.12 193 GLY A O 1
ATOM 1547 N N . VAL A 1 194 ? -11.453 -16.484 -12.422 1 95.62 194 VAL A N 1
ATOM 1548 C CA . VAL A 1 194 ? -10.234 -17.266 -12.305 1 95.62 194 VAL A CA 1
ATOM 1549 C C . VAL A 1 194 ? -9.031 -16.344 -12.148 1 95.62 194 VAL A C 1
ATOM 1551 O O . VAL A 1 194 ? -8.93 -15.336 -12.844 1 95.62 194 VAL A O 1
ATOM 1554 N N . PHE A 1 195 ? -8.203 -16.656 -11.195 1 97.94 195 PHE A N 1
ATOM 1555 C CA . PHE A 1 195 ? -6.914 -15.992 -11.234 1 97.94 195 PHE A CA 1
ATOM 1556 C C . PHE A 1 195 ? -5.773 -17 -11.141 1 97.94 195 PHE A C 1
ATOM 1558 O O . PHE A 1 195 ? -5.938 -18.078 -10.555 1 97.94 195 PHE A O 1
ATOM 1565 N N . LEU A 1 196 ? -4.695 -16.703 -11.797 1 98.88 196 LEU A N 1
ATOM 1566 C CA . LEU A 1 196 ? -3.418 -17.406 -11.711 1 98.88 196 LEU A CA 1
ATOM 1567 C C . LEU A 1 196 ? -2.289 -16.438 -11.367 1 98.88 196 LEU A C 1
ATOM 1569 O O . LEU A 1 196 ? -2.072 -15.461 -12.078 1 98.88 196 LEU A O 1
ATOM 1573 N N . ALA A 1 197 ? -1.662 -16.672 -10.258 1 98.94 197 ALA A N 1
ATOM 1574 C CA . ALA A 1 197 ? -0.548 -15.844 -9.828 1 98.94 197 ALA A CA 1
ATOM 1575 C C . ALA A 1 197 ? 0.73 -16.656 -9.672 1 98.94 197 ALA A C 1
ATOM 1577 O O . ALA A 1 197 ? 0.674 -17.875 -9.5 1 98.94 197 ALA A O 1
ATOM 1578 N N . GLY A 1 198 ? 1.846 -16 -9.789 1 98.94 198 GLY A N 1
ATOM 1579 C CA . GLY A 1 198 ? 3.066 -16.703 -9.422 1 98.94 198 GLY A CA 1
ATOM 1580 C C . GLY A 1 198 ? 4.293 -16.188 -10.148 1 98.94 198 GLY A C 1
ATOM 1581 O O . GLY A 1 198 ? 4.223 -15.188 -10.867 1 98.94 198 GLY A O 1
ATOM 1582 N N . ASP A 1 199 ? 5.43 -16.781 -9.859 1 98.94 199 ASP A N 1
ATOM 1583 C CA . ASP A 1 199 ? 6.68 -16.641 -10.594 1 98.94 199 ASP A CA 1
ATOM 1584 C C . ASP A 1 199 ? 6.734 -17.625 -11.766 1 98.94 199 ASP A C 1
ATOM 1586 O O . ASP A 1 199 ? 6.914 -18.828 -11.562 1 98.94 199 ASP A O 1
ATOM 1590 N N . PHE A 1 200 ? 6.641 -17.047 -12.977 1 98.94 200 PHE A N 1
ATOM 1591 C CA . PHE A 1 200 ? 6.535 -17.891 -14.156 1 98.94 200 PHE A CA 1
ATOM 1592 C C . PHE A 1 200 ? 7.918 -18.219 -14.711 1 98.94 200 PHE A C 1
ATOM 1594 O O . PHE A 1 200 ? 8.055 -19.078 -15.586 1 98.94 200 PHE A O 1
ATOM 1601 N N . ASN A 1 201 ? 8.953 -17.531 -14.195 1 98.75 201 ASN A N 1
ATOM 1602 C CA . ASN A 1 201 ? 10.289 -17.656 -14.758 1 98.75 201 ASN A CA 1
ATOM 1603 C C . ASN A 1 201 ? 10.266 -17.547 -16.281 1 98.75 201 ASN A C 1
ATOM 1605 O O . ASN A 1 201 ? 10.969 -18.281 -16.969 1 98.75 201 ASN A O 1
ATOM 1609 N N . SER A 1 202 ? 9.422 -16.781 -16.781 1 98.75 202 SER A N 1
ATOM 1610 C CA . SER A 1 202 ? 9.203 -16.547 -18.203 1 98.75 202 SER A CA 1
ATOM 1611 C C . SER A 1 202 ? 8.938 -15.078 -18.5 1 98.75 202 SER A C 1
ATOM 1613 O O . SER A 1 202 ? 7.977 -14.5 -18 1 98.75 202 SER A O 1
ATOM 1615 N N . GLU A 1 203 ? 9.805 -14.477 -19.25 1 98.44 203 GLU A N 1
ATOM 1616 C CA . GLU A 1 203 ? 9.516 -13.133 -19.734 1 98.44 203 GLU A CA 1
ATOM 1617 C C . GLU A 1 203 ? 8.383 -13.156 -20.766 1 98.44 203 GLU A C 1
ATOM 1619 O O . GLU A 1 203 ? 7.918 -14.227 -21.156 1 98.44 203 GLU A O 1
ATOM 1624 N N . GLU A 1 204 ? 7.934 -12.023 -21.156 1 98 204 GLU A N 1
ATOM 1625 C CA . GLU A 1 204 ? 6.734 -11.906 -21.984 1 98 204 GLU A CA 1
ATOM 1626 C C . GLU A 1 204 ? 6.93 -12.578 -23.344 1 98 204 GLU A C 1
ATOM 1628 O O . GLU A 1 204 ? 5.961 -12.969 -24 1 98 204 GLU A O 1
ATOM 1633 N N . SER A 1 205 ? 8.133 -12.734 -23.781 1 97.94 205 SER A N 1
ATOM 1634 C CA . SER A 1 205 ? 8.414 -13.32 -25.078 1 97.94 205 SER A CA 1
ATOM 1635 C C . SER A 1 205 ? 8.703 -14.812 -24.969 1 97.94 205 SER A C 1
ATOM 1637 O O . SER A 1 205 ? 8.945 -15.484 -25.969 1 97.94 205 SER A O 1
ATOM 1639 N N . GLN A 1 206 ? 8.625 -15.312 -23.828 1 98.31 206 GLN A N 1
ATOM 1640 C CA . GLN A 1 206 ? 9.039 -16.688 -23.578 1 98.31 206 GLN A CA 1
ATOM 1641 C C . GLN A 1 206 ? 7.828 -17.609 -23.453 1 98.31 206 GLN A C 1
ATOM 1643 O O . GLN A 1 206 ? 6.684 -17.156 -23.516 1 98.31 206 GLN A O 1
ATOM 1648 N N . GLU A 1 207 ? 8.109 -18.906 -23.328 1 97.81 207 GLU A N 1
ATOM 1649 C CA . GLU A 1 207 ? 7.184 -19.984 -23.625 1 97.81 207 GLU A CA 1
ATOM 1650 C C . GLU A 1 207 ? 5.961 -19.938 -22.703 1 97.81 207 GLU A C 1
ATOM 1652 O O . GLU A 1 207 ? 4.824 -19.875 -23.188 1 97.81 207 GLU A O 1
ATOM 1657 N N . ALA A 1 208 ? 6.199 -19.859 -21.422 1 98.75 208 ALA A N 1
ATOM 1658 C CA . ALA A 1 208 ? 5.078 -20.031 -20.5 1 98.75 208 ALA A CA 1
ATOM 1659 C C . ALA A 1 208 ? 4.137 -18.828 -20.562 1 98.75 208 ALA A C 1
ATOM 1661 O O . ALA A 1 208 ? 2.914 -18.984 -20.609 1 98.75 208 ALA A O 1
ATOM 1662 N N . TYR A 1 209 ? 4.688 -17.609 -20.578 1 98.81 209 TYR A N 1
ATOM 1663 C CA . TYR A 1 209 ? 3.859 -16.406 -20.672 1 98.81 209 TYR A CA 1
ATOM 1664 C C . TYR A 1 209 ? 3.023 -16.422 -21.938 1 98.81 209 TYR A C 1
ATOM 1666 O O . TYR A 1 209 ? 1.824 -16.141 -21.906 1 98.81 209 TYR A O 1
ATOM 1674 N N . THR A 1 210 ? 3.625 -16.766 -23.078 1 98.56 210 THR A N 1
ATOM 1675 C CA . THR A 1 210 ? 2.949 -16.734 -24.375 1 98.56 210 THR A CA 1
ATOM 1676 C C . THR A 1 210 ? 1.817 -17.75 -24.406 1 98.56 210 THR A C 1
ATOM 1678 O O . THR A 1 210 ? 0.756 -17.484 -24.984 1 98.56 210 THR A O 1
ATOM 1681 N N . VAL A 1 211 ? 2.018 -18.875 -23.797 1 98.62 211 VAL A N 1
ATOM 1682 C CA . VAL A 1 211 ? 0.982 -19.906 -23.766 1 98.62 211 VAL A CA 1
ATOM 1683 C C . VAL A 1 211 ? -0.167 -19.438 -22.859 1 98.62 211 VAL A C 1
ATOM 1685 O O . VAL A 1 211 ? -1.335 -19.531 -23.25 1 98.62 211 VAL A O 1
ATOM 1688 N N . LEU A 1 212 ? 0.167 -18.891 -21.719 1 98.56 212 LEU A N 1
ATOM 1689 C CA . LEU A 1 212 ? -0.821 -18.578 -20.688 1 98.56 212 LEU A CA 1
ATOM 1690 C C . LEU A 1 212 ? -1.638 -17.344 -21.094 1 98.56 212 LEU A C 1
ATOM 1692 O O . LEU A 1 212 ? -2.758 -17.156 -20.609 1 98.56 212 LEU A O 1
ATOM 1696 N N . THR A 1 213 ? -1.103 -16.484 -21.969 1 97.5 213 THR A N 1
ATOM 1697 C CA . THR A 1 213 ? -1.795 -15.258 -22.328 1 97.5 213 THR A CA 1
ATOM 1698 C C . THR A 1 213 ? -2.121 -15.242 -23.812 1 97.5 213 THR A C 1
ATOM 1700 O O . THR A 1 213 ? -2.52 -14.211 -24.359 1 97.5 213 THR A O 1
ATOM 1703 N N . GLY A 1 214 ? -1.888 -16.328 -24.484 1 95.31 214 GLY A N 1
ATOM 1704 C CA . GLY A 1 214 ? -2.082 -16.391 -25.938 1 95.31 214 GLY A CA 1
ATOM 1705 C C . GLY A 1 214 ? -3.545 -16.391 -26.344 1 95.31 214 GLY A C 1
ATOM 1706 O O . GLY A 1 214 ? -4.43 -16.312 -25.484 1 95.31 214 GLY A O 1
ATOM 1707 N N . ALA A 1 215 ? -3.848 -16.422 -27.594 1 90.19 215 ALA A N 1
ATOM 1708 C CA . ALA A 1 215 ? -5.168 -16.266 -28.188 1 90.19 215 ALA A CA 1
ATOM 1709 C C . ALA A 1 215 ? -6.133 -17.344 -27.703 1 90.19 215 ALA A C 1
ATOM 1711 O O . ALA A 1 215 ? -7.328 -17.078 -27.547 1 90.19 215 ALA A O 1
ATOM 1712 N N . ASN A 1 216 ? -5.668 -18.516 -27.406 1 88.69 216 ASN A N 1
ATOM 1713 C CA . ASN A 1 216 ? -6.52 -19.625 -27 1 88.69 216 ASN A CA 1
ATOM 1714 C C . ASN A 1 216 ? -6.645 -19.719 -25.469 1 88.69 216 ASN A C 1
ATOM 1716 O O . ASN A 1 216 ? -7.355 -20.578 -24.953 1 88.69 216 ASN A O 1
ATOM 1720 N N . SER A 1 217 ? -5.922 -18.906 -24.812 1 94 217 SER A N 1
ATOM 1721 C CA . SER A 1 217 ? -5.969 -18.891 -23.359 1 94 217 SER A CA 1
ATOM 1722 C C . SER A 1 217 ? -7.125 -18.031 -22.844 1 94 217 SER A C 1
ATOM 1724 O O . SER A 1 217 ? -7.398 -16.953 -23.391 1 94 217 SER A O 1
ATOM 1726 N N . PRO A 1 218 ? -7.77 -18.5 -21.812 1 93.31 218 PRO A N 1
ATOM 1727 C CA . PRO A 1 218 ? -8.812 -17.672 -21.219 1 93.31 218 PRO A CA 1
ATOM 1728 C C . PRO A 1 218 ? -8.25 -16.578 -20.297 1 93.31 218 PRO A C 1
ATOM 1730 O O . PRO A 1 218 ? -9.008 -15.781 -19.75 1 93.31 218 PRO A O 1
ATOM 1733 N N . LEU A 1 219 ? -6.934 -16.531 -20.109 1 96.06 219 LEU A N 1
ATOM 1734 C CA . LEU A 1 219 ? -6.332 -15.656 -19.109 1 96.06 219 LEU A CA 1
ATOM 1735 C C . LEU A 1 219 ? -5.758 -14.398 -19.75 1 96.06 219 LEU A C 1
ATOM 1737 O O . LEU A 1 219 ? -5.266 -14.445 -20.875 1 96.06 219 LEU A O 1
ATOM 1741 N N . ALA A 1 220 ? -5.855 -13.328 -19.016 1 95.94 220 ALA A N 1
ATOM 1742 C CA . ALA A 1 220 ? -5.266 -12.055 -19.438 1 95.94 220 ALA A CA 1
ATOM 1743 C C . ALA A 1 220 ? -4.344 -11.5 -18.344 1 95.94 220 ALA A C 1
ATOM 1745 O O . ALA A 1 220 ? -4.652 -11.594 -17.156 1 95.94 220 ALA A O 1
ATOM 1746 N N . ASP A 1 221 ? -3.293 -10.945 -18.781 1 97.69 221 ASP A N 1
ATOM 1747 C CA . ASP A 1 221 ? -2.305 -10.344 -17.891 1 97.69 221 ASP A CA 1
ATOM 1748 C C . ASP A 1 221 ? -2.855 -9.07 -17.25 1 97.69 221 ASP A C 1
ATOM 1750 O O . ASP A 1 221 ? -3.176 -8.102 -17.938 1 97.69 221 ASP A O 1
ATOM 1754 N N . ALA A 1 222 ? -2.904 -9.055 -15.906 1 98.25 222 ALA A N 1
ATOM 1755 C CA . ALA A 1 222 ? -3.43 -7.91 -15.172 1 98.25 222 ALA A CA 1
ATOM 1756 C C . ALA A 1 222 ? -2.711 -6.625 -15.57 1 98.25 222 ALA A C 1
ATOM 1758 O O . ALA A 1 222 ? -3.342 -5.574 -15.719 1 98.25 222 ALA A O 1
ATOM 1759 N N . GLN A 1 223 ? -1.373 -6.711 -15.711 1 98.69 223 GLN A N 1
ATOM 1760 C CA . GLN A 1 223 ? -0.597 -5.52 -16.047 1 98.69 223 GLN A CA 1
ATOM 1761 C C . GLN A 1 223 ? -1.077 -4.898 -17.359 1 98.69 223 GLN A C 1
ATOM 1763 O O . GLN A 1 223 ? -1.169 -3.676 -17.469 1 98.69 223 GLN A O 1
ATOM 1768 N N . LYS A 1 224 ? -1.393 -5.742 -18.297 1 97.62 224 LYS A N 1
ATOM 1769 C CA . LYS A 1 224 ? -1.75 -5.262 -19.641 1 97.62 224 LYS A CA 1
ATOM 1770 C C . LYS A 1 224 ? -3.154 -4.668 -19.641 1 97.62 224 LYS A C 1
ATOM 1772 O O . LYS A 1 224 ? -3.541 -3.99 -20.609 1 97.62 224 LYS A O 1
ATOM 1777 N N . GLN A 1 225 ? -3.914 -4.898 -18.609 1 95.94 225 GLN A N 1
ATOM 1778 C CA . GLN A 1 225 ? -5.273 -4.375 -18.516 1 95.94 225 GLN A CA 1
ATOM 1779 C C . GLN A 1 225 ? -5.281 -2.955 -17.953 1 95.94 225 GLN A C 1
ATOM 1781 O O . GLN A 1 225 ? -6.324 -2.299 -17.922 1 95.94 225 GLN A O 1
ATOM 1786 N N . ILE A 1 226 ? -4.191 -2.49 -17.469 1 97.56 226 ILE A N 1
ATOM 1787 C CA . ILE A 1 226 ? -4.035 -1.142 -16.922 1 97.56 226 ILE A CA 1
ATOM 1788 C C . ILE A 1 226 ? -3.047 -0.356 -17.781 1 97.56 226 ILE A C 1
ATOM 1790 O O . ILE A 1 226 ? -1.94 -0.827 -18.062 1 97.56 226 ILE A O 1
ATOM 1794 N N . GLU A 1 227 ? -3.441 0.854 -18.234 1 97.44 227 GLU A N 1
ATOM 1795 C CA . GLU A 1 227 ? -2.504 1.717 -18.938 1 97.44 227 GLU A CA 1
ATOM 1796 C C . GLU A 1 227 ? -1.209 1.895 -18.156 1 97.44 227 GLU A C 1
ATOM 1798 O O . GLU A 1 227 ? -1.238 2.08 -16.938 1 97.44 227 GLU A O 1
ATOM 1803 N N . SER A 1 228 ? -0.089 1.85 -18.859 1 97.69 228 SER A N 1
ATOM 1804 C CA . SER A 1 228 ? 1.221 1.867 -18.219 1 97.69 228 SER A CA 1
ATOM 1805 C C . SER A 1 228 ? 1.368 3.072 -17.297 1 97.69 228 SER A C 1
ATOM 1807 O O . SER A 1 228 ? 1.909 2.955 -16.203 1 97.69 228 SER A O 1
ATOM 1809 N N . ALA A 1 229 ? 0.806 4.18 -17.656 1 96.88 229 ALA A N 1
ATOM 1810 C CA . ALA A 1 229 ? 0.953 5.418 -16.891 1 96.88 229 ALA A CA 1
ATOM 1811 C C . ALA A 1 229 ? 0.158 5.355 -15.594 1 96.88 229 ALA A C 1
ATOM 1813 O O . ALA A 1 229 ? 0.406 6.137 -14.672 1 96.88 229 ALA A O 1
ATOM 1814 N N . LEU A 1 230 ? -0.798 4.43 -15.484 1 97.88 230 LEU A N 1
ATOM 1815 C CA . LEU A 1 230 ? -1.719 4.402 -14.352 1 97.88 230 LEU A CA 1
ATOM 1816 C C . LEU A 1 230 ? -1.301 3.344 -13.336 1 97.88 230 LEU A C 1
ATOM 1818 O O . LEU A 1 230 ? -1.933 3.199 -12.289 1 97.88 230 LEU A O 1
ATOM 1822 N N . ARG A 1 231 ? -0.208 2.629 -13.664 1 98.69 231 ARG A N 1
ATOM 1823 C CA . ARG A 1 231 ? 0.285 1.591 -12.766 1 98.69 231 ARG A CA 1
ATOM 1824 C C . ARG A 1 231 ? 1.082 2.199 -11.617 1 98.69 231 ARG A C 1
ATOM 1826 O O . ARG A 1 231 ? 1.681 3.266 -11.766 1 98.69 231 ARG A O 1
ATOM 1833 N N . TYR A 1 232 ? 1.067 1.583 -10.508 1 98.81 232 TYR A N 1
ATOM 1834 C CA . TYR A 1 232 ? 1.834 2.047 -9.359 1 98.81 232 TYR A CA 1
ATOM 1835 C C . TYR A 1 232 ? 3.074 1.186 -9.148 1 98.81 232 TYR A C 1
ATOM 1837 O O . TYR A 1 232 ? 2.994 -0.045 -9.172 1 98.81 232 TYR A O 1
ATOM 1845 N N . GLY A 1 233 ? 4.18 1.775 -8.891 1 98.62 233 GLY A N 1
ATOM 1846 C CA . GLY A 1 233 ? 5.391 1.076 -8.492 1 98.62 233 GLY A CA 1
ATOM 1847 C C . GLY A 1 233 ? 6.336 0.813 -9.648 1 98.62 233 GLY A C 1
ATOM 1848 O O . GLY A 1 233 ? 6.473 1.646 -10.547 1 98.62 233 GLY A O 1
ATOM 1849 N N . SER A 1 234 ? 7.082 -0.232 -9.609 1 98.69 234 SER A N 1
ATOM 1850 C CA . SER A 1 234 ? 8.156 -0.567 -10.531 1 98.69 234 SER A CA 1
ATOM 1851 C C . SER A 1 234 ? 7.637 -1.38 -11.711 1 98.69 234 SER A C 1
ATOM 1853 O O . SER A 1 234 ? 6.438 -1.661 -11.805 1 98.69 234 SER A O 1
ATOM 1855 N N . ASP A 1 235 ? 8.5 -1.64 -12.641 1 98 235 ASP A N 1
ATOM 1856 C CA . ASP A 1 235 ? 8.172 -2.465 -13.797 1 98 235 ASP A CA 1
ATOM 1857 C C . ASP A 1 235 ? 8.688 -3.891 -13.625 1 98 235 ASP A C 1
ATOM 1859 O O . ASP A 1 235 ? 7.965 -4.855 -13.867 1 98 235 ASP A O 1
ATOM 1863 N N . ASN A 1 236 ? 9.93 -3.955 -13.164 1 98.44 236 ASN A N 1
ATOM 1864 C CA . ASN A 1 236 ? 10.539 -5.266 -12.984 1 98.44 236 ASN A CA 1
ATOM 1865 C C . ASN A 1 236 ? 10.094 -5.922 -11.688 1 98.44 236 ASN A C 1
ATOM 1867 O O . ASN A 1 236 ? 9.844 -5.238 -10.695 1 98.44 236 ASN A O 1
ATOM 1871 N N . THR A 1 237 ? 10.008 -7.215 -11.711 1 98.88 237 THR A N 1
ATOM 1872 C CA . THR A 1 237 ? 9.57 -7.957 -10.531 1 98.88 237 THR A CA 1
ATOM 1873 C C . THR A 1 237 ? 10.734 -8.742 -9.93 1 98.88 237 THR A C 1
ATOM 1875 O O . THR A 1 237 ? 10.766 -8.977 -8.719 1 98.88 237 THR A O 1
ATOM 1878 N N . TYR A 1 238 ? 11.648 -9.195 -10.727 1 98.69 238 TYR A N 1
ATOM 1879 C CA . TYR A 1 238 ? 12.914 -9.781 -10.281 1 98.69 238 TYR A CA 1
ATOM 1880 C C . TYR A 1 238 ? 14.023 -8.734 -10.281 1 98.69 238 TYR A C 1
ATOM 1882 O O . TYR A 1 238 ? 14.242 -8.047 -11.281 1 98.69 238 TYR A O 1
ATOM 1890 N N . THR A 1 239 ? 14.766 -8.656 -9.172 1 97.75 239 THR A N 1
ATOM 1891 C CA . THR A 1 239 ? 15.805 -7.648 -9.039 1 97.75 239 THR A CA 1
ATOM 1892 C C . THR A 1 239 ? 17.156 -8.297 -8.727 1 97.75 239 THR A C 1
ATOM 1894 O O . THR A 1 239 ? 18.203 -7.652 -8.852 1 97.75 239 THR A O 1
ATOM 1897 N N . GLY A 1 240 ? 17.109 -9.547 -8.289 1 97.19 240 GLY A N 1
ATOM 1898 C CA . GLY A 1 240 ? 18.297 -10.102 -7.664 1 97.19 240 GLY A CA 1
ATOM 1899 C C . GLY A 1 240 ? 18.656 -9.43 -6.352 1 97.19 240 GLY A C 1
ATOM 1900 O O . GLY A 1 240 ? 17.844 -8.711 -5.777 1 97.19 240 GLY A O 1
ATOM 1901 N N . PHE A 1 241 ? 19.906 -9.758 -5.883 1 96.88 241 PHE A N 1
ATOM 1902 C CA . PHE A 1 241 ? 20.375 -9.172 -4.637 1 96.88 241 PHE A CA 1
ATOM 1903 C C . PHE A 1 241 ? 21.5 -8.172 -4.898 1 96.88 241 PHE A C 1
ATOM 1905 O O . PHE A 1 241 ? 22.172 -7.727 -3.969 1 96.88 241 PHE A O 1
ATOM 1912 N N . GLY A 1 242 ? 21.688 -7.859 -6.164 1 92.81 242 GLY A N 1
ATOM 1913 C CA . GLY A 1 242 ? 22.594 -6.777 -6.527 1 92.81 242 GLY A CA 1
ATOM 1914 C C . GLY A 1 242 ? 23.891 -7.262 -7.117 1 92.81 242 GLY A C 1
ATOM 1915 O O . GLY A 1 242 ? 24.641 -6.484 -7.715 1 92.81 242 GLY A O 1
ATOM 1916 N N . TYR A 1 243 ? 24.156 -8.523 -7.035 1 92.88 243 TYR A N 1
ATOM 1917 C CA . TYR A 1 243 ? 25.469 -8.984 -7.441 1 92.88 243 TYR A CA 1
ATOM 1918 C C . TYR A 1 243 ? 25.359 -10.102 -8.477 1 92.88 243 TYR A C 1
ATOM 1920 O O . TYR A 1 243 ? 26.375 -10.68 -8.883 1 92.88 243 TYR A O 1
ATOM 1928 N N . GLU A 1 244 ? 24.141 -10.383 -8.859 1 87.62 244 GLU A N 1
ATOM 1929 C CA . GLU A 1 244 ? 23.938 -11.398 -9.891 1 87.62 244 GLU A CA 1
ATOM 1930 C C . GLU A 1 244 ? 24.297 -10.867 -11.273 1 87.62 244 GLU A C 1
ATOM 1932 O O . GLU A 1 244 ? 24.234 -9.656 -11.516 1 87.62 244 GLU A O 1
ATOM 1937 N N . ASP A 1 245 ? 24.562 -11.742 -12.125 1 86.94 245 ASP A N 1
ATOM 1938 C CA . ASP A 1 245 ? 24.969 -11.383 -13.477 1 86.94 245 ASP A CA 1
ATOM 1939 C C . ASP A 1 245 ? 23.766 -11.016 -14.344 1 86.94 245 ASP A C 1
ATOM 1941 O O . ASP A 1 245 ? 23.906 -10.297 -15.336 1 86.94 245 ASP A O 1
ATOM 1945 N N . GLU A 1 246 ? 22.672 -11.484 -13.969 1 89 246 GLU A N 1
ATOM 1946 C CA . GLU A 1 246 ? 21.484 -11.195 -14.781 1 89 246 GLU A CA 1
ATOM 1947 C C . GLU A 1 246 ? 20.812 -9.906 -14.328 1 89 246 GLU A C 1
ATOM 1949 O O . GLU A 1 246 ? 20.781 -9.602 -13.133 1 89 246 GLU A O 1
ATOM 1954 N N . GLY A 1 247 ? 20.344 -9.062 -15.195 1 91.75 247 GLY A N 1
ATOM 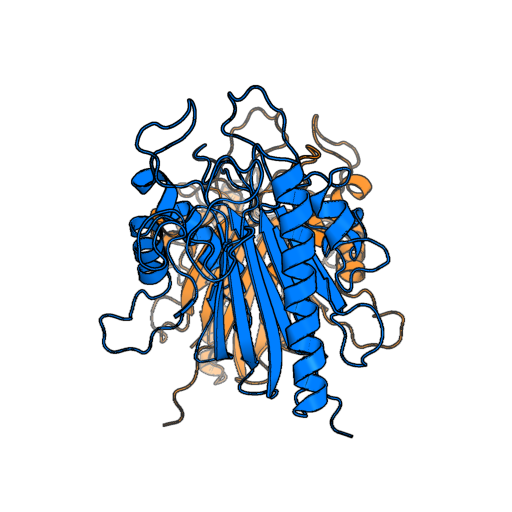1955 C CA . GLY A 1 247 ? 19.641 -7.82 -14.898 1 91.75 247 GLY A CA 1
ATOM 1956 C C . GLY A 1 247 ? 18.203 -8.031 -14.469 1 91.75 247 GLY A C 1
ATOM 1957 O O . GLY A 1 247 ? 17.703 -9.156 -14.516 1 91.75 247 GLY A O 1
ATOM 1958 N N . PRO A 1 248 ? 17.531 -6.988 -13.984 1 96.06 248 PRO A N 1
ATOM 1959 C CA . PRO A 1 248 ? 16.125 -7.066 -13.594 1 96.06 248 PRO A CA 1
ATOM 1960 C C . PRO A 1 248 ? 15.211 -7.465 -14.742 1 96.06 248 PRO A C 1
ATOM 1962 O O . PRO A 1 248 ? 15.508 -7.168 -15.906 1 96.06 248 PRO A O 1
ATOM 1965 N N . LYS A 1 249 ? 14.141 -8.211 -14.461 1 97.62 249 LYS A N 1
ATOM 1966 C CA . LYS A 1 249 ? 13.156 -8.633 -15.453 1 97.62 249 LYS A CA 1
ATOM 1967 C C . LYS A 1 249 ? 11.773 -8.789 -14.82 1 97.62 249 LYS A C 1
ATOM 1969 O O . LYS A 1 249 ? 11.648 -8.844 -13.602 1 97.62 249 LYS A O 1
ATOM 1974 N N . ARG A 1 250 ? 10.805 -8.766 -15.664 1 98.81 250 ARG A N 1
ATOM 1975 C CA . ARG A 1 250 ? 9.445 -9.055 -15.211 1 98.81 250 ARG A CA 1
ATOM 1976 C C . ARG A 1 250 ? 9.086 -10.508 -15.461 1 98.81 250 ARG A C 1
ATOM 1978 O O . ARG A 1 250 ? 8.922 -10.93 -16.609 1 98.81 250 ARG A O 1
ATOM 1985 N N . ILE A 1 251 ? 8.938 -11.297 -14.32 1 98.94 251 ILE A N 1
ATOM 1986 C CA . ILE A 1 251 ? 8.656 -12.711 -14.508 1 98.94 251 ILE A CA 1
ATOM 1987 C C . ILE A 1 251 ? 7.621 -13.172 -13.484 1 98.94 251 ILE A C 1
ATOM 1989 O O . ILE A 1 251 ? 7.289 -14.359 -13.414 1 98.94 251 ILE A O 1
ATOM 1993 N N . ASP A 1 252 ? 7.102 -12.305 -12.641 1 98.94 252 ASP A N 1
ATOM 1994 C CA . ASP A 1 252 ? 5.992 -12.547 -11.727 1 98.94 252 ASP A CA 1
ATOM 1995 C C . ASP A 1 252 ? 4.699 -11.93 -12.258 1 98.94 252 ASP A C 1
ATOM 1997 O O . ASP A 1 252 ? 4.684 -10.758 -12.656 1 98.94 252 ASP A O 1
ATOM 2001 N N . TYR A 1 253 ? 3.605 -12.742 -12.25 1 98.94 253 TYR A N 1
ATOM 2002 C CA . TYR A 1 253 ? 2.402 -12.297 -12.945 1 98.94 253 TYR A CA 1
ATOM 2003 C C . TYR A 1 253 ? 1.154 -12.617 -12.125 1 98.94 253 TYR A C 1
ATOM 2005 O O . TYR A 1 253 ? 1.159 -13.539 -11.305 1 98.94 253 TYR A O 1
ATOM 2013 N N . ILE A 1 254 ? 0.178 -11.82 -12.336 1 98.94 254 ILE A N 1
ATOM 2014 C CA . ILE A 1 254 ? -1.206 -12.125 -11.992 1 98.94 254 ILE A CA 1
ATOM 2015 C C . ILE A 1 254 ? -2.072 -12.102 -13.25 1 98.94 254 ILE A C 1
ATOM 2017 O O . ILE A 1 254 ? -2.164 -11.07 -13.93 1 98.94 254 ILE A O 1
ATOM 2021 N N . LEU A 1 255 ? -2.619 -13.219 -13.555 1 98.38 255 LEU A N 1
ATOM 2022 C CA . LEU A 1 255 ? -3.514 -13.359 -14.703 1 98.38 255 LEU A CA 1
ATOM 2023 C C . LEU A 1 255 ? -4.953 -13.57 -14.242 1 98.38 255 LEU A C 1
ATOM 2025 O O . LEU A 1 255 ? -5.195 -14.258 -13.25 1 98.38 255 LEU A O 1
ATOM 2029 N N . PHE A 1 256 ? -5.863 -12.922 -15 1 96.75 256 PHE A N 1
ATOM 2030 C CA . PHE A 1 256 ? -7.285 -13.055 -14.703 1 96.75 256 PHE A CA 1
ATOM 2031 C C . PHE A 1 256 ? -8.023 -13.672 -15.891 1 96.75 256 PHE A C 1
ATOM 2033 O O . PHE A 1 256 ? -7.637 -13.469 -17.047 1 96.75 256 PHE A O 1
ATOM 2040 N N . GLY A 1 257 ? -9.094 -14.391 -15.602 1 93 257 GLY A N 1
ATOM 2041 C CA . GLY A 1 257 ? -9.977 -14.914 -16.625 1 93 257 GLY A CA 1
ATOM 2042 C C . GLY A 1 257 ? -11.305 -15.406 -16.078 1 93 257 GLY A C 1
ATOM 2043 O O . GLY A 1 257 ? -11.609 -15.188 -14.914 1 93 257 GLY A O 1
ATOM 2044 N N . PRO A 1 258 ? -12.211 -15.906 -16.766 1 86.12 258 PRO A N 1
ATOM 2045 C CA . PRO A 1 258 ? -12.047 -16.078 -18.219 1 86.12 258 PRO A CA 1
ATOM 2046 C C . PRO A 1 258 ? -12.352 -14.797 -1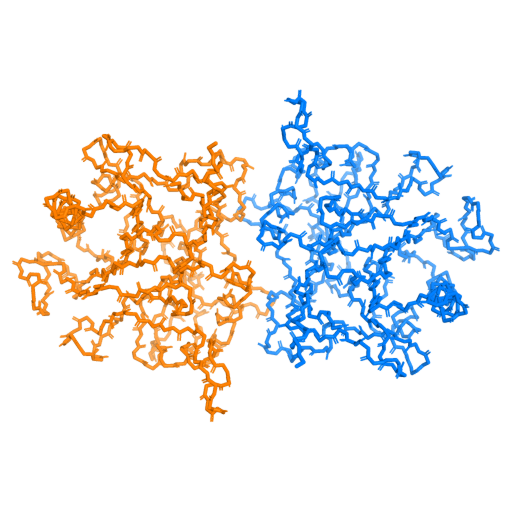9 1 86.12 258 PRO A C 1
ATOM 2048 O O . PRO A 1 258 ? -13.18 -13.992 -18.562 1 86.12 258 PRO A O 1
ATOM 2051 N N . GLN A 1 259 ? -11.555 -14.414 -20.109 1 75.12 259 GLN A N 1
ATOM 2052 C CA . GLN A 1 259 ? -11.781 -13.258 -20.969 1 75.12 259 GLN A CA 1
ATOM 2053 C C . GLN A 1 259 ? -12.969 -13.492 -21.906 1 75.12 259 GLN A C 1
ATOM 2055 O O . GLN A 1 259 ? -13.633 -12.547 -22.312 1 75.12 259 GLN A O 1
ATOM 2060 N N . ARG A 1 260 ? -13.141 -14.758 -22.547 1 60.5 260 ARG A N 1
ATOM 2061 C CA . ARG A 1 260 ? -14.102 -15.055 -23.594 1 60.5 260 ARG A CA 1
ATOM 2062 C C . ARG A 1 260 ? -15.273 -15.867 -23.047 1 60.5 260 ARG A C 1
ATOM 2064 O O . ARG A 1 260 ? -15.078 -16.75 -22.219 1 60.5 260 ARG A O 1
ATOM 2071 N N . GLY A 1 261 ? -16.531 -15.547 -23.422 1 52.47 261 GLY A N 1
ATOM 2072 C CA . GLY A 1 261 ? -17.75 -16.344 -23.312 1 52.47 261 GLY A CA 1
ATOM 2073 C C . GLY A 1 261 ? -18.641 -15.883 -22.172 1 52.47 261 GLY A C 1
ATOM 2074 O O . GLY A 1 261 ? -19.672 -15.25 -22.391 1 52.47 261 GLY A O 1
ATOM 2075 N N . VAL A 1 262 ? -18.391 -16.328 -20.922 1 51.31 262 VAL A N 1
ATOM 2076 C CA . VAL A 1 262 ? -19.344 -16.281 -19.812 1 51.31 262 VAL A CA 1
ATOM 2077 C C . VAL A 1 262 ? -19.359 -14.875 -19.219 1 51.31 262 VAL A C 1
ATOM 2079 O O . VAL A 1 262 ? -18.375 -14.133 -19.312 1 51.31 262 VAL A O 1
ATOM 2082 N N . SER A 1 263 ? -20.578 -14.391 -18.906 1 48.41 263 SER A N 1
ATOM 2083 C CA . SER A 1 263 ? -20.984 -13.086 -18.375 1 48.41 263 SER A CA 1
ATOM 2084 C C . SER A 1 263 ? -19.938 -12.555 -17.391 1 48.41 263 SER A C 1
ATOM 2086 O O . SER A 1 263 ? -19.625 -11.359 -17.391 1 48.41 263 SER A O 1
ATOM 2088 N N . LEU A 1 264 ? -19.859 -13.164 -16.141 1 53 264 LEU A N 1
ATOM 2089 C CA . LEU A 1 264 ? -19.281 -12.43 -15.023 1 53 264 LEU A CA 1
ATOM 2090 C C . LEU A 1 264 ? -17.781 -12.25 -15.203 1 53 264 LEU A C 1
ATOM 2092 O O . LEU A 1 264 ? -17.031 -13.227 -15.266 1 53 264 LEU A O 1
ATOM 2096 N N . SER A 1 265 ? -17.094 -11.242 -15.672 1 75.56 265 SER A N 1
ATOM 2097 C CA . SER A 1 265 ? -15.664 -11.125 -15.961 1 75.56 265 SER A CA 1
ATOM 2098 C C . SER A 1 265 ? -15.008 -10.047 -15.102 1 75.56 265 SER A C 1
ATOM 2100 O O . SER A 1 265 ? -15.695 -9.211 -14.523 1 75.56 265 SER A O 1
ATOM 2102 N N . TRP A 1 266 ? -13.758 -10.266 -14.484 1 87.44 266 TRP A N 1
ATOM 2103 C CA . TRP A 1 266 ? -12.914 -9.344 -13.734 1 87.44 266 TRP A CA 1
ATOM 2104 C C . TRP A 1 266 ? -12.758 -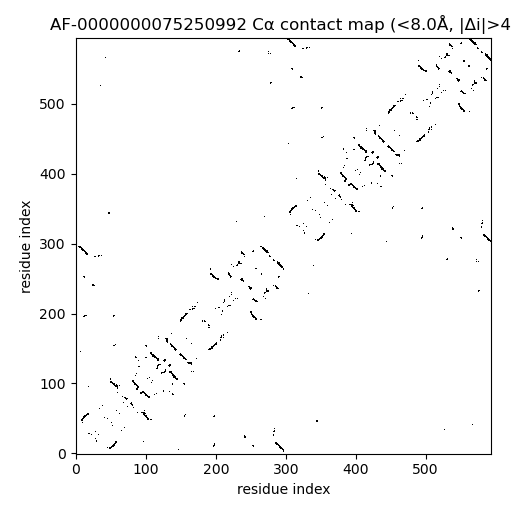8.023 -14.484 1 87.44 266 TRP A C 1
ATOM 2106 O O . TRP A 1 266 ? -12.617 -8.008 -15.703 1 87.44 266 TRP A O 1
ATOM 2116 N N . VAL A 1 267 ? -13 -6.918 -13.82 1 93.06 267 VAL A N 1
ATOM 2117 C CA . VAL A 1 267 ? -12.445 -5.656 -14.289 1 93.06 267 VAL A CA 1
ATOM 2118 C C . VAL A 1 267 ? -11.242 -5.273 -13.438 1 93.06 267 VAL A C 1
ATOM 2120 O O . VAL A 1 267 ? -11.375 -5 -12.242 1 93.06 267 VAL A O 1
ATOM 2123 N N . VAL A 1 268 ? -10.07 -5.352 -14.062 1 96.44 268 VAL A N 1
ATOM 2124 C CA . VAL A 1 268 ? -8.859 -4.969 -13.336 1 96.44 268 VAL A CA 1
ATOM 2125 C C . VAL A 1 268 ? -8.828 -3.451 -13.156 1 96.44 268 VAL A C 1
ATOM 2127 O O . VAL A 1 268 ? -8.969 -2.703 -14.125 1 96.44 268 VAL A O 1
ATOM 2130 N N . VAL A 1 269 ? -8.656 -2.967 -11.898 1 96.81 269 VAL A N 1
ATOM 2131 C CA . VAL A 1 269 ? -8.781 -1.534 -11.648 1 96.81 269 VAL A CA 1
ATOM 2132 C C . VAL A 1 269 ? -7.453 -0.991 -11.117 1 96.81 269 VAL A C 1
ATOM 2134 O O . VAL A 1 269 ? -7.309 0.216 -10.914 1 96.81 269 VAL A O 1
ATOM 2137 N N . GLY A 1 270 ? -6.488 -1.873 -10.898 1 98.25 270 GLY A N 1
ATOM 2138 C CA . GLY A 1 270 ? -5.18 -1.438 -10.43 1 98.25 270 GLY A CA 1
ATOM 2139 C C . GLY A 1 270 ? -4.105 -2.494 -10.594 1 98.25 270 GLY A C 1
ATOM 2140 O O . GLY A 1 270 ? -4.398 -3.691 -10.586 1 98.25 270 GLY A O 1
ATOM 2141 N N . TYR A 1 271 ? -2.926 -2.1 -10.742 1 98.81 271 TYR A N 1
ATOM 2142 C CA . TYR A 1 271 ? -1.737 -2.939 -10.852 1 98.81 271 TYR A CA 1
ATOM 2143 C C . TYR A 1 271 ? -0.531 -2.262 -10.219 1 98.81 271 TYR A C 1
ATOM 2145 O O . TYR A 1 271 ? -0.32 -1.06 -10.398 1 98.81 271 TYR A O 1
ATOM 2153 N N . ALA A 1 272 ? 0.252 -3.021 -9.445 1 98.94 272 ALA A N 1
ATOM 2154 C CA . ALA A 1 272 ? 1.416 -2.449 -8.773 1 98.94 272 ALA A CA 1
ATOM 2155 C C . ALA A 1 272 ? 2.531 -3.48 -8.641 1 98.94 272 ALA A C 1
ATOM 2157 O O . ALA A 1 272 ? 2.266 -4.676 -8.484 1 98.94 272 ALA A O 1
ATOM 2158 N N . VAL A 1 273 ? 3.738 -3.037 -8.75 1 98.94 273 VAL A N 1
ATOM 2159 C CA . VAL A 1 273 ? 4.926 -3.771 -8.328 1 98.94 273 VAL A CA 1
ATOM 2160 C C . VAL A 1 273 ? 5.586 -3.053 -7.152 1 98.94 273 VAL A C 1
ATOM 2162 O O . VAL A 1 273 ? 6.07 -1.929 -7.297 1 98.94 273 VAL A O 1
ATOM 2165 N N . LEU A 1 274 ? 5.641 -3.656 -6.035 1 98.88 274 LEU A N 1
ATOM 2166 C CA . LEU A 1 274 ? 5.965 -3.029 -4.758 1 98.88 274 LEU A CA 1
ATOM 2167 C C . LEU A 1 274 ? 7.473 -3.027 -4.52 1 98.88 274 LEU A C 1
ATOM 2169 O O . LEU A 1 274 ? 8.195 -3.85 -5.086 1 98.88 274 LEU A O 1
ATOM 2173 N N . PRO A 1 275 ? 7.977 -2.148 -3.703 1 98.56 275 PRO A N 1
ATOM 2174 C CA . PRO A 1 275 ? 9.406 -2.178 -3.377 1 98.56 275 PRO A CA 1
ATOM 2175 C C . PRO A 1 275 ? 9.789 -3.373 -2.51 1 98.56 275 PRO A C 1
ATOM 2177 O O . PRO A 1 275 ? 8.977 -3.855 -1.72 1 98.56 275 PRO A O 1
ATOM 2180 N N . ASN A 1 276 ? 11.023 -3.816 -2.686 1 98.5 276 ASN A N 1
ATOM 2181 C CA . ASN A 1 276 ? 11.516 -4.898 -1.84 1 98.5 276 ASN A CA 1
ATOM 2182 C C . ASN A 1 276 ? 12.719 -4.465 -1.012 1 98.5 276 ASN A C 1
ATOM 2184 O O . ASN A 1 276 ? 13.422 -5.305 -0.45 1 98.5 276 ASN A O 1
ATOM 2188 N N . LYS A 1 277 ? 12.992 -3.158 -1 1 97.94 277 LYS A N 1
ATOM 2189 C CA . LYS A 1 277 ? 14.094 -2.572 -0.245 1 97.94 277 LYS A CA 1
ATOM 2190 C C . LYS A 1 277 ? 13.742 -1.167 0.238 1 97.94 277 LYS A C 1
ATOM 2192 O O . LYS A 1 277 ? 13.102 -0.401 -0.479 1 97.94 277 LYS A O 1
ATOM 2197 N N . PHE A 1 278 ? 14.219 -0.821 1.457 1 98.06 278 PHE A N 1
ATOM 2198 C CA . PHE A 1 278 ? 13.977 0.492 2.041 1 98.06 278 PHE A CA 1
ATOM 2199 C C . PHE A 1 278 ? 15.258 1.074 2.619 1 98.06 278 PHE A C 1
ATOM 2201 O O . PHE A 1 278 ? 16.359 0.759 2.152 1 98.06 278 PHE A O 1
ATOM 2208 N N . ASP A 1 279 ? 15.156 2.006 3.553 1 97.12 279 ASP A N 1
ATOM 2209 C CA . ASP A 1 279 ? 16.297 2.779 4.047 1 97.12 279 ASP A CA 1
ATOM 2210 C C . ASP A 1 279 ? 17.344 1.869 4.68 1 97.12 279 ASP A C 1
ATOM 2212 O O . ASP A 1 279 ? 18.547 2.166 4.637 1 97.12 279 ASP A O 1
ATOM 2216 N N . ASP A 1 280 ? 16.922 0.78 5.242 1 96.19 280 ASP A N 1
ATOM 2217 C CA . ASP A 1 280 ? 17.844 -0.08 5.977 1 96.19 280 ASP A CA 1
ATOM 2218 C C . ASP A 1 280 ? 18.719 -0.895 5.023 1 96.19 280 ASP A C 1
ATOM 2220 O O . ASP A 1 280 ? 19.672 -1.554 5.449 1 96.19 280 ASP A O 1
ATOM 2224 N N . GLY A 1 281 ? 18.328 -0.921 3.756 1 96.62 281 GLY A N 1
ATOM 2225 C CA . GLY A 1 281 ? 19.156 -1.529 2.723 1 96.62 281 GLY A CA 1
ATOM 2226 C C . GLY A 1 281 ? 18.938 -3.027 2.596 1 96.62 281 GLY A C 1
ATOM 2227 O O . GLY A 1 281 ? 19.594 -3.684 1.781 1 96.62 281 GLY A O 1
ATOM 2228 N N . VAL A 1 282 ? 18.016 -3.605 3.363 1 97.38 282 VAL A N 1
ATOM 2229 C CA . VAL A 1 282 ? 17.766 -5.043 3.352 1 97.38 282 VAL A CA 1
ATOM 2230 C C . VAL A 1 282 ? 16.766 -5.391 2.248 1 97.38 282 VAL A C 1
ATOM 2232 O O . VAL A 1 282 ? 15.672 -4.832 2.197 1 97.38 282 VAL A O 1
ATOM 2235 N N . LEU A 1 283 ? 17.188 -6.23 1.299 1 97.94 283 LEU A N 1
ATOM 2236 C CA . LEU A 1 283 ? 16.25 -6.781 0.314 1 97.94 283 LEU A CA 1
ATOM 2237 C C . LEU A 1 283 ? 15.438 -7.918 0.914 1 97.94 283 LEU A C 1
ATOM 2239 O O . LEU A 1 283 ? 15.984 -8.938 1.323 1 97.94 283 LEU A O 1
ATOM 2243 N N . ASN A 1 284 ? 14.117 -7.75 0.933 1 97.94 284 ASN A N 1
ATOM 2244 C CA . ASN A 1 284 ? 13.219 -8.758 1.489 1 97.94 284 ASN A CA 1
ATOM 2245 C C . ASN A 1 284 ? 13.227 -10.039 0.662 1 97.94 284 ASN A C 1
ATOM 2247 O O . ASN A 1 284 ? 12.953 -11.125 1.184 1 97.94 284 ASN A O 1
ATOM 2251 N N . SER A 1 285 ? 13.453 -9.969 -0.528 1 98.56 285 SER A N 1
ATOM 2252 C CA . SER A 1 285 ? 13.523 -11.008 -1.548 1 98.56 285 SER A CA 1
ATOM 2253 C C . SER A 1 285 ? 14.219 -10.5 -2.809 1 98.56 285 SER A C 1
ATOM 2255 O O . SER A 1 285 ? 14.352 -9.297 -3.006 1 98.56 285 SER A O 1
ATOM 2257 N N . ASP A 1 286 ? 14.711 -11.453 -3.582 1 98.31 286 ASP A N 1
ATOM 2258 C CA . ASP A 1 286 ? 15.219 -11.07 -4.898 1 98.31 286 ASP A CA 1
ATOM 2259 C C . ASP A 1 286 ? 14.07 -10.773 -5.859 1 98.31 286 ASP A C 1
ATOM 2261 O O . ASP A 1 286 ? 14.297 -10.445 -7.027 1 98.31 286 ASP A O 1
ATOM 2265 N N . HIS A 1 287 ? 12.859 -10.914 -5.469 1 98.88 287 HIS A N 1
ATOM 2266 C CA . HIS A 1 287 ? 11.672 -10.523 -6.219 1 98.88 287 HIS A CA 1
ATOM 2267 C C . HIS A 1 287 ? 10.891 -9.438 -5.488 1 98.88 287 HIS A C 1
ATOM 2269 O O . HIS A 1 287 ? 11.008 -9.297 -4.266 1 98.88 287 HIS A O 1
ATOM 2275 N N . ARG A 1 288 ? 10.148 -8.656 -6.234 1 98.88 288 ARG A N 1
ATOM 2276 C CA . ARG A 1 288 ? 9.156 -7.711 -5.734 1 98.88 288 ARG A CA 1
ATOM 2277 C C . ARG A 1 288 ? 7.754 -8.32 -5.766 1 98.88 288 ARG A C 1
ATOM 2279 O O . ARG A 1 288 ? 7.422 -9.078 -6.68 1 98.88 288 ARG A O 1
ATOM 2286 N N . ALA A 1 289 ? 6.941 -7.988 -4.742 1 98.94 289 ALA A N 1
ATOM 2287 C CA . ALA A 1 289 ? 5.535 -8.391 -4.781 1 98.94 289 ALA A CA 1
ATOM 2288 C C . ALA A 1 289 ? 4.793 -7.68 -5.91 1 98.94 289 ALA A C 1
ATOM 2290 O O . ALA A 1 289 ? 5.094 -6.527 -6.23 1 98.94 289 ALA A O 1
ATOM 2291 N N . VAL A 1 290 ? 3.912 -8.398 -6.508 1 99 290 VAL A N 1
ATOM 2292 C CA . VAL A 1 290 ? 2.998 -7.867 -7.516 1 99 290 VAL A CA 1
ATOM 2293 C C . VAL A 1 290 ? 1.573 -7.859 -6.965 1 99 290 VAL A C 1
ATOM 2295 O O . VAL A 1 290 ? 1.139 -8.828 -6.336 1 99 290 VAL A O 1
ATOM 2298 N N . VAL A 1 291 ? 0.88 -6.73 -7.145 1 98.94 291 VAL A N 1
ATOM 2299 C CA . VAL A 1 291 ? -0.495 -6.59 -6.676 1 98.94 291 VAL A CA 1
ATOM 2300 C C . VAL A 1 291 ? -1.406 -6.238 -7.848 1 98.94 291 VAL A C 1
ATOM 2302 O O . VAL A 1 291 ? -1.054 -5.41 -8.688 1 98.94 291 VAL A O 1
ATOM 2305 N N . ALA A 1 292 ? -2.529 -6.879 -7.973 1 98.81 292 ALA A N 1
ATOM 2306 C CA . ALA A 1 292 ? -3.615 -6.492 -8.867 1 98.81 292 ALA A CA 1
ATOM 2307 C C . ALA A 1 292 ? -4.926 -6.332 -8.102 1 98.81 292 ALA A C 1
ATOM 2309 O O . ALA A 1 292 ? -5.293 -7.191 -7.301 1 98.81 292 ALA A O 1
ATOM 2310 N N . ASP A 1 293 ? -5.559 -5.223 -8.266 1 98.56 293 ASP A N 1
ATOM 2311 C CA . ASP A 1 293 ? -6.898 -4.965 -7.75 1 98.56 293 ASP A CA 1
ATOM 2312 C C . ASP A 1 293 ? -7.949 -5.137 -8.844 1 98.56 293 ASP A C 1
ATOM 2314 O O . ASP A 1 293 ? -7.789 -4.617 -9.953 1 98.56 293 ASP A O 1
ATOM 2318 N N . ALA A 1 294 ? -9 -5.918 -8.531 1 97 294 ALA A N 1
ATOM 2319 C CA . ALA A 1 294 ? -10.039 -6.184 -9.523 1 97 294 ALA A CA 1
ATOM 2320 C C . ALA A 1 294 ? -11.422 -6.176 -8.891 1 97 294 ALA A C 1
ATOM 2322 O O . ALA A 1 294 ? -11.555 -6.289 -7.672 1 97 294 ALA A O 1
ATOM 2323 N N . GLU A 1 295 ? -12.383 -5.891 -9.711 1 95.25 295 GLU A N 1
ATOM 2324 C CA . GLU A 1 295 ? -13.797 -6.02 -9.359 1 95.25 295 GLU A CA 1
ATOM 2325 C C . GLU A 1 295 ? -14.406 -7.262 -10 1 95.25 295 GLU A C 1
ATOM 2327 O O . GLU A 1 295 ? -14.328 -7.441 -11.219 1 95.25 295 GLU A O 1
ATOM 2332 N N . LEU A 1 296 ? -14.906 -8.109 -9.141 1 93.94 296 LEU A N 1
ATOM 2333 C CA . LEU A 1 296 ? -15.523 -9.352 -9.594 1 93.94 296 LEU A CA 1
ATOM 2334 C C . LEU A 1 296 ? -17.031 -9.203 -9.688 1 93.94 296 LEU A C 1
ATOM 2336 O O . LEU A 1 296 ? -17.688 -8.836 -8.711 1 93.94 296 LEU A O 1
ATOM 2340 N N . TYR A 1 297 ? -17.625 -9.469 -10.836 1 89.12 297 TYR A N 1
ATOM 2341 C CA . TYR A 1 297 ? -19.047 -9.312 -11.086 1 89.12 297 TYR A CA 1
ATOM 2342 C C . TYR A 1 297 ? -19.75 -10.656 -11.117 1 89.12 297 TYR A C 1
ATOM 2344 O O . TYR A 1 297 ? -19.156 -11.672 -11.5 1 89.12 297 TYR A O 1
ATOM 2352 N N . MET B 1 1 ? -25.406 -6.23 24.094 1 26.02 1 MET B N 1
ATOM 2353 C CA . MET B 1 1 ? -24.781 -4.938 23.812 1 26.02 1 MET B CA 1
ATOM 2354 C C . MET B 1 1 ? -24.109 -4.945 22.453 1 26.02 1 MET B C 1
ATOM 2356 O O . MET B 1 1 ? -23.281 -5.812 22.172 1 26.02 1 MET B O 1
ATOM 2360 N N . LYS B 1 2 ? -24.688 -4.473 21.344 1 39.56 2 LYS B N 1
ATOM 2361 C CA . LYS B 1 2 ? -24.109 -4.523 20 1 39.56 2 LYS B CA 1
ATOM 2362 C C . LYS B 1 2 ? -22.641 -4.117 20.016 1 39.56 2 LYS B C 1
ATOM 2364 O O . LYS B 1 2 ? -22.297 -3.006 20.438 1 39.56 2 LYS B O 1
ATOM 2369 N N . VAL B 1 3 ? -21.703 -4.977 20.219 1 46.84 3 VAL B N 1
ATOM 2370 C CA . VAL B 1 3 ? -20.266 -4.711 20.266 1 46.84 3 VAL B CA 1
ATOM 2371 C C . VAL B 1 3 ? -19.906 -3.672 19.203 1 46.84 3 VAL B C 1
ATOM 2373 O O . VAL B 1 3 ? -20.156 -3.877 18.016 1 46.84 3 VAL B O 1
ATOM 2376 N N . ASP B 1 4 ? -19.875 -2.312 19.547 1 65.75 4 ASP B N 1
ATOM 2377 C CA . ASP B 1 4 ? -19.547 -1.17 18.703 1 65.75 4 ASP B CA 1
ATOM 2378 C C . ASP B 1 4 ? -18.25 -1.428 17.922 1 65.75 4 ASP B C 1
ATOM 2380 O O . ASP B 1 4 ? -17.172 -1.535 18.5 1 65.75 4 ASP B O 1
ATOM 2384 N N . ARG B 1 5 ? -18.219 -2.031 16.672 1 84.12 5 ARG B N 1
ATOM 2385 C CA . ARG B 1 5 ? -17.078 -2.342 15.82 1 84.12 5 ARG B CA 1
ATOM 2386 C C . ARG B 1 5 ? -16.266 -1.091 15.523 1 84.12 5 ARG B C 1
ATOM 2388 O O . ARG B 1 5 ? -16.812 -0.041 15.195 1 84.12 5 ARG B O 1
ATOM 2395 N N . PRO B 1 6 ? -15 -1.171 15.867 1 92.69 6 PRO B N 1
ATOM 2396 C CA . PRO B 1 6 ? -14.172 -0 15.578 1 92.69 6 PRO B CA 1
ATOM 2397 C C . PRO B 1 6 ? -14.148 0.357 14.086 1 92.69 6 PRO B C 1
ATOM 2399 O O . PRO B 1 6 ? -14.32 -0.521 13.242 1 92.69 6 PRO B O 1
ATOM 2402 N N . LEU B 1 7 ? -14.086 1.607 13.859 1 95.69 7 LEU B N 1
ATOM 2403 C CA . LEU B 1 7 ? -13.984 2.123 12.5 1 95.69 7 LEU B CA 1
ATOM 2404 C C . LEU B 1 7 ? -12.539 2.1 12.008 1 95.69 7 LEU B C 1
ATOM 2406 O O . LEU B 1 7 ? -11.688 2.803 12.555 1 95.69 7 LEU B O 1
ATOM 2410 N N . PRO B 1 8 ? -12.188 1.225 11.047 1 96.88 8 PRO B N 1
ATOM 2411 C CA . PRO B 1 8 ? -10.828 1.247 10.508 1 96.88 8 PRO B CA 1
ATOM 2412 C C . PRO B 1 8 ? -10.57 2.443 9.594 1 96.88 8 PRO B C 1
ATOM 2414 O O . PRO B 1 8 ? -11.328 2.672 8.648 1 96.88 8 PRO B O 1
ATOM 2417 N N . LEU B 1 9 ? -9.5 3.229 9.875 1 97.25 9 LEU B N 1
ATOM 2418 C CA . LEU B 1 9 ? -9.203 4.43 9.109 1 97.25 9 LEU B CA 1
ATOM 2419 C C . LEU B 1 9 ? -7.73 4.465 8.711 1 97.25 9 LEU B C 1
ATOM 2421 O O . LEU B 1 9 ? -6.867 4.008 9.461 1 97.25 9 LEU B O 1
ATOM 2425 N N . ARG B 1 10 ? -7.523 4.98 7.559 1 98.81 10 ARG B N 1
ATOM 2426 C CA . ARG B 1 10 ? -6.176 5.293 7.094 1 98.81 10 ARG B CA 1
ATOM 2427 C C . ARG B 1 10 ? -5.992 6.797 6.93 1 98.81 10 ARG B C 1
ATOM 2429 O O . ARG B 1 10 ? -6.82 7.465 6.309 1 98.81 10 ARG B O 1
ATOM 2436 N N . ILE B 1 11 ? -4.965 7.344 7.535 1 98.94 11 ILE B N 1
ATOM 2437 C CA . ILE B 1 11 ? -4.52 8.703 7.254 1 98.94 11 ILE B CA 1
ATOM 2438 C C . ILE B 1 11 ? -3.254 8.664 6.402 1 98.94 11 ILE B C 1
ATOM 2440 O O . ILE B 1 11 ? -2.285 7.98 6.746 1 98.94 11 ILE B O 1
ATOM 2444 N N . LEU B 1 12 ? -3.271 9.25 5.258 1 98.94 12 LEU B N 1
ATOM 2445 C CA . LEU B 1 12 ? -2.115 9.414 4.383 1 98.94 12 LEU B CA 1
ATOM 2446 C C . LEU B 1 12 ? -1.703 10.883 4.297 1 98.94 12 LEU B C 1
ATOM 2448 O O . LEU B 1 12 ? -2.533 11.742 4.004 1 98.94 12 LEU B O 1
ATOM 2452 N N . THR B 1 13 ? -0.472 11.25 4.664 1 99 13 THR B N 1
ATOM 2453 C CA . THR B 1 13 ? 0.039 12.602 4.492 1 99 13 THR B CA 1
ATOM 2454 C C . THR B 1 13 ? 1.238 12.617 3.549 1 99 13 THR B C 1
ATOM 2456 O O . THR B 1 13 ? 2.059 11.695 3.568 1 99 13 THR B O 1
ATOM 2459 N N . HIS B 1 14 ? 1.317 13.594 2.715 1 99 14 HIS B N 1
ATOM 2460 C CA . HIS B 1 14 ? 2.381 13.672 1.721 1 99 14 HIS B CA 1
ATOM 2461 C C . HIS B 1 14 ? 2.658 15.117 1.326 1 99 14 HIS B C 1
ATOM 2463 O O . HIS B 1 14 ? 1.786 15.797 0.774 1 99 14 HIS B O 1
ATOM 2469 N N . ASN B 1 15 ? 3.82 15.656 1.71 1 98.94 15 ASN B N 1
ATOM 2470 C CA . ASN B 1 15 ? 4.32 16.859 1.057 1 98.94 15 ASN B CA 1
ATOM 2471 C C . ASN B 1 15 ? 4.719 16.594 -0.391 1 98.94 15 ASN B C 1
ATOM 2473 O O . ASN B 1 15 ? 5.703 15.906 -0.649 1 98.94 15 ASN B O 1
ATOM 2477 N N . ILE B 1 16 ? 3.992 17.188 -1.334 1 98.94 16 ILE B N 1
ATOM 2478 C CA . ILE B 1 16 ? 4.07 16.672 -2.693 1 98.94 16 ILE B CA 1
ATOM 2479 C C . ILE B 1 16 ? 4.992 17.547 -3.533 1 98.94 16 ILE B C 1
ATOM 2481 O O . ILE B 1 16 ? 5.051 17.406 -4.758 1 98.94 16 ILE B O 1
ATOM 2485 N N . ARG B 1 17 ? 5.801 18.469 -2.902 1 98.75 17 ARG B N 1
ATOM 2486 C CA . ARG B 1 17 ? 6.656 19.422 -3.609 1 98.75 17 ARG B CA 1
ATOM 2487 C C . ARG B 1 17 ? 5.84 20.281 -4.566 1 98.75 17 ARG B C 1
ATOM 2489 O O . ARG B 1 17 ? 5.176 19.766 -5.469 1 98.75 17 ARG B O 1
ATOM 2496 N N . TYR B 1 18 ? 5.828 21.562 -4.383 1 98.56 18 TYR B N 1
ATOM 2497 C CA . TYR B 1 18 ? 5.023 22.469 -5.191 1 98.56 18 TYR B CA 1
ATOM 2498 C C . TYR B 1 18 ? 5.5 22.484 -6.641 1 98.56 18 TYR B C 1
ATOM 2500 O O . TYR B 1 18 ? 6.621 22.062 -6.934 1 98.56 18 TYR B O 1
ATOM 2508 N N . ALA B 1 19 ? 4.656 22.875 -7.523 1 98.5 19 ALA B N 1
ATOM 2509 C CA . ALA B 1 19 ? 4.934 22.938 -8.961 1 98.5 19 ALA B CA 1
ATOM 2510 C C . ALA B 1 19 ? 5.898 24.078 -9.281 1 98.5 19 ALA B C 1
ATOM 2512 O O . ALA B 1 19 ? 5.52 25.062 -9.922 1 98.5 19 ALA B O 1
ATOM 2513 N N . THR B 1 20 ? 7.125 23.875 -8.977 1 97.31 20 THR B N 1
ATOM 2514 C CA . THR B 1 20 ? 8.141 24.906 -9.156 1 97.31 20 THR B CA 1
ATOM 2515 C C . THR B 1 20 ? 8.469 25.078 -10.641 1 97.31 20 THR B C 1
ATOM 2517 O O . THR B 1 20 ? 8.391 24.125 -11.414 1 97.31 20 THR B O 1
ATOM 2520 N N . SER B 1 21 ? 8.797 26.266 -11.031 1 96.5 21 SER B N 1
ATOM 2521 C CA . SER B 1 21 ? 9.289 26.547 -12.375 1 96.5 21 SER B CA 1
ATOM 2522 C C . SER B 1 21 ? 10.812 26.469 -12.438 1 96.5 21 SER B C 1
ATOM 2524 O O . SER B 1 21 ? 11.398 26.578 -13.508 1 96.5 21 SER B O 1
ATOM 2526 N N . ALA B 1 22 ? 11.461 26.281 -11.328 1 96 22 ALA B N 1
ATOM 2527 C CA . ALA B 1 22 ? 12.914 26.172 -11.203 1 96 22 ALA B CA 1
ATOM 2528 C C . ALA B 1 22 ? 13.312 24.938 -10.414 1 96 22 ALA B C 1
ATOM 2530 O O . ALA B 1 22 ? 13.773 25.047 -9.273 1 96 22 ALA B O 1
ATOM 2531 N N . PRO B 1 23 ? 13.203 23.828 -11.016 1 96.31 23 PRO B N 1
ATOM 2532 C CA . PRO B 1 23 ? 13.469 22.578 -10.305 1 96.31 23 PRO B CA 1
ATOM 2533 C C . PRO B 1 23 ? 14.93 22.438 -9.883 1 96.31 23 PRO B C 1
ATOM 2535 O O . PRO B 1 23 ? 15.828 22.953 -10.547 1 96.31 23 PRO B O 1
ATOM 2538 N N . PHE B 1 24 ? 15.156 21.797 -8.734 1 95.06 24 PHE B N 1
ATOM 2539 C CA . PHE B 1 24 ? 16.484 21.375 -8.312 1 95.06 24 PHE B CA 1
ATOM 2540 C C . PHE B 1 24 ? 17.078 20.359 -9.289 1 95.06 24 PHE B C 1
ATOM 2542 O O . PHE B 1 24 ? 16.344 19.781 -10.102 1 95.06 24 PHE B O 1
ATOM 2549 N N . LYS B 1 25 ? 18.422 20.266 -9.18 1 95.44 25 LYS B N 1
ATOM 2550 C CA . LYS B 1 25 ? 19.016 19.125 -9.875 1 95.44 25 LYS B CA 1
ATOM 2551 C C . LYS B 1 25 ? 18.375 17.812 -9.43 1 95.44 25 LYS B C 1
ATOM 2553 O O . LYS B 1 25 ? 18.219 17.562 -8.234 1 95.44 25 LYS B O 1
ATOM 2558 N N . GLY B 1 26 ? 17.875 16.984 -10.344 1 95.25 26 GLY B N 1
ATOM 2559 C CA . GLY B 1 26 ? 17.25 15.711 -10.023 1 95.25 26 GLY B CA 1
ATOM 2560 C C . GLY B 1 26 ? 15.734 15.789 -9.945 1 95.25 26 GLY B C 1
ATOM 2561 O O . GLY B 1 26 ? 15.047 14.766 -9.984 1 95.25 26 GLY B O 1
ATOM 2562 N N . GLU B 1 27 ? 15.234 17.031 -9.781 1 97.25 27 GLU B N 1
ATOM 2563 C CA . GLU B 1 27 ? 13.797 17.234 -9.672 1 97.25 27 GLU B CA 1
ATOM 2564 C C . GLU B 1 27 ? 13.148 17.375 -11.055 1 97.25 27 GLU B C 1
ATOM 2566 O O . GLU B 1 27 ? 13.664 18.078 -11.914 1 97.25 27 GLU B O 1
ATOM 2571 N N . LYS B 1 28 ? 12.039 16.609 -11.305 1 97.69 28 LYS B N 1
ATOM 2572 C CA . LYS B 1 28 ? 11.25 16.797 -12.516 1 97.69 28 LYS B CA 1
ATOM 2573 C C . LYS B 1 28 ? 10.102 17.781 -12.273 1 97.69 28 LYS B C 1
ATOM 2575 O O . LYS B 1 28 ? 9.562 17.844 -11.172 1 97.69 28 LYS B O 1
ATOM 2580 N N . PRO B 1 29 ? 9.688 18.469 -13.328 1 98.06 29 PRO B N 1
ATOM 2581 C CA . PRO B 1 29 ? 8.523 19.359 -13.195 1 98.06 29 PRO B CA 1
ATOM 2582 C C . PRO B 1 29 ? 7.234 18.594 -12.906 1 98.06 29 PRO B C 1
ATOM 2584 O O . PRO B 1 29 ? 7.152 17.391 -13.172 1 98.06 29 PRO B O 1
ATOM 2587 N N . TRP B 1 30 ? 6.27 19.312 -12.406 1 98.5 30 TRP B N 1
ATOM 2588 C CA . TRP B 1 30 ? 5.004 18.75 -11.953 1 98.5 30 TRP B CA 1
ATOM 2589 C C . TRP B 1 30 ? 4.34 17.938 -13.07 1 98.5 30 TRP B C 1
ATOM 2591 O O . TRP B 1 30 ? 3.93 16.797 -12.852 1 98.5 30 TRP B O 1
ATOM 2601 N N . PRO B 1 31 ? 4.254 18.328 -14.258 1 97.81 31 PRO B N 1
ATOM 2602 C CA . PRO B 1 31 ? 3.566 17.547 -15.289 1 97.81 31 PRO B CA 1
ATOM 2603 C C . PRO B 1 31 ? 4.188 16.172 -15.492 1 97.81 31 PRO B C 1
ATOM 2605 O O . PRO B 1 31 ? 3.5 15.234 -15.906 1 97.81 31 PRO B O 1
ATOM 2608 N N . ASP B 1 32 ? 5.496 16.062 -15.125 1 97 32 ASP B N 1
ATOM 2609 C CA . ASP B 1 32 ? 6.219 14.82 -15.383 1 97 32 ASP B CA 1
ATOM 2610 C C . ASP B 1 32 ? 6.109 13.867 -14.195 1 97 32 ASP B C 1
ATOM 2612 O O . ASP B 1 32 ? 6.371 12.664 -14.328 1 97 32 ASP B O 1
ATOM 2616 N N . ARG B 1 33 ? 5.742 14.383 -13.016 1 97.44 33 ARG B N 1
ATOM 2617 C CA . ARG B 1 33 ? 5.738 13.5 -11.852 1 97.44 33 ARG B CA 1
ATOM 2618 C C . ARG B 1 33 ? 4.336 13.359 -11.273 1 97.44 33 ARG B C 1
ATOM 2620 O O . ARG B 1 33 ? 4.09 12.508 -10.422 1 97.44 33 ARG B O 1
ATOM 2627 N N . LYS B 1 34 ? 3.361 14.141 -11.719 1 97.88 34 LYS B N 1
ATOM 2628 C CA . LYS B 1 34 ? 2.033 14.219 -11.117 1 97.88 34 LYS B CA 1
ATOM 2629 C C . LYS B 1 34 ? 1.319 12.875 -11.18 1 97.88 34 LYS B C 1
ATOM 2631 O O . LYS B 1 34 ? 0.694 12.453 -10.203 1 97.88 34 LYS B O 1
ATOM 2636 N N . GLN B 1 35 ? 1.414 12.18 -12.391 1 98.06 35 GLN B N 1
ATOM 2637 C CA . GLN B 1 35 ? 0.661 10.945 -12.531 1 98.06 35 GLN B CA 1
ATOM 2638 C C . GLN B 1 35 ? 1.167 9.875 -11.562 1 98.06 35 GLN B C 1
ATOM 2640 O O . GLN B 1 35 ? 0.376 9.125 -10.992 1 98.06 35 GLN B O 1
ATOM 2645 N N . ARG B 1 36 ? 2.492 9.781 -11.359 1 98.25 36 ARG B N 1
ATOM 2646 C CA . ARG B 1 36 ? 3.072 8.828 -10.414 1 98.25 36 AR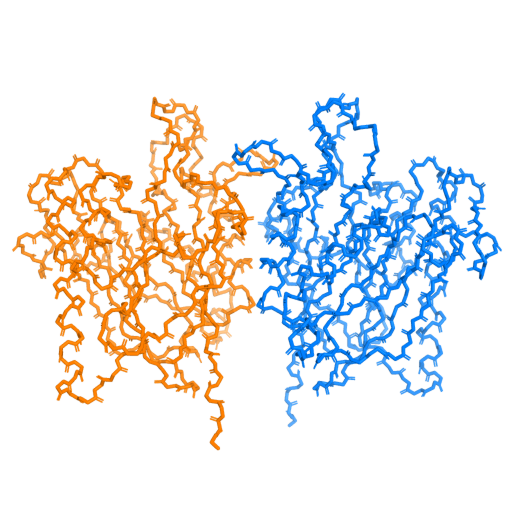G B CA 1
ATOM 2647 C C . ARG B 1 36 ? 2.584 9.109 -9 1 98.25 36 ARG B C 1
ATOM 2649 O O . ARG B 1 36 ? 2.271 8.18 -8.25 1 98.25 36 ARG B O 1
ATOM 2656 N N . LEU B 1 37 ? 2.543 10.359 -8.68 1 98.62 37 LEU B N 1
ATOM 2657 C CA . LEU B 1 37 ? 2.051 10.766 -7.371 1 98.62 37 LEU B CA 1
ATOM 2658 C C . LEU B 1 37 ? 0.579 10.398 -7.203 1 98.62 37 LEU B C 1
ATOM 2660 O O . LEU B 1 37 ? 0.178 9.883 -6.156 1 98.62 37 LEU B O 1
ATOM 2664 N N . ILE B 1 38 ? -0.201 10.648 -8.234 1 98.62 38 ILE B N 1
ATOM 2665 C CA . ILE B 1 38 ? -1.631 10.352 -8.203 1 98.62 38 ILE B CA 1
ATOM 2666 C C . ILE B 1 38 ? -1.85 8.852 -8.086 1 98.62 38 ILE B C 1
ATOM 2668 O O . ILE B 1 38 ? -2.729 8.398 -7.344 1 98.62 38 ILE B O 1
ATOM 2672 N N . ASN B 1 39 ? -1.023 8.031 -8.82 1 98.69 39 ASN B N 1
ATOM 2673 C CA . ASN B 1 39 ? -1.095 6.578 -8.695 1 98.69 39 ASN B CA 1
ATOM 2674 C C . ASN B 1 39 ? -0.883 6.129 -7.25 1 98.69 39 ASN B C 1
ATOM 2676 O O . ASN B 1 39 ? -1.543 5.199 -6.781 1 98.69 39 ASN B O 1
ATOM 2680 N N . GLU B 1 40 ? 0.032 6.777 -6.559 1 98.81 40 GLU B N 1
ATOM 2681 C CA . GLU B 1 40 ? 0.306 6.488 -5.152 1 98.81 40 GLU B CA 1
ATOM 2682 C C . GLU B 1 40 ? -0.928 6.73 -4.289 1 98.81 40 GLU B C 1
ATOM 2684 O O . GLU B 1 40 ? -1.307 5.879 -3.482 1 98.81 40 GLU B O 1
ATOM 2689 N N . LEU B 1 41 ? -1.536 7.875 -4.457 1 98.88 41 LEU B N 1
ATOM 2690 C CA . LEU B 1 41 ? -2.711 8.227 -3.668 1 98.88 41 LEU B CA 1
ATOM 2691 C C . LEU B 1 41 ? -3.846 7.238 -3.91 1 98.88 41 LEU B C 1
ATOM 2693 O O . LEU B 1 41 ? -4.48 6.773 -2.963 1 98.88 41 LEU B O 1
ATOM 2697 N N . GLN B 1 42 ? -4.078 6.922 -5.168 1 98.44 42 GLN B N 1
ATOM 2698 C CA . GLN B 1 42 ? -5.152 6.008 -5.535 1 98.44 42 GLN B CA 1
ATOM 2699 C C . GLN B 1 42 ? -4.891 4.605 -4.996 1 98.44 42 GLN B C 1
ATOM 2701 O O . GLN B 1 42 ? -5.781 3.986 -4.402 1 98.44 42 GLN B O 1
ATOM 2706 N N . TYR B 1 43 ? -3.689 4.125 -5.18 1 98.75 43 TYR B N 1
ATOM 2707 C CA . TYR B 1 43 ? -3.344 2.781 -4.727 1 98.75 43 TYR B CA 1
ATOM 2708 C C . TYR B 1 43 ? -3.537 2.648 -3.221 1 98.75 43 TYR B C 1
ATOM 2710 O O . TYR B 1 43 ? -4.148 1.687 -2.75 1 98.75 43 TYR B O 1
ATOM 2718 N N . HIS B 1 44 ? -3.08 3.604 -2.463 1 98.75 44 HIS B N 1
ATOM 2719 C CA . HIS B 1 44 ? -2.996 3.461 -1.013 1 98.75 44 HIS B CA 1
ATOM 2720 C C . HIS B 1 44 ? -4.309 3.848 -0.344 1 98.75 44 HIS B C 1
ATOM 2722 O O . HIS B 1 44 ? -4.484 3.639 0.859 1 98.75 44 HIS B O 1
ATOM 2728 N N . SER B 1 45 ? -5.289 4.336 -1.084 1 98.31 45 SER B N 1
ATOM 2729 C CA . SER B 1 45 ? -6.578 4.688 -0.493 1 98.31 45 SER B CA 1
ATOM 2730 C C . SER B 1 45 ? -7.703 3.844 -1.084 1 98.31 45 SER B C 1
ATOM 2732 O O . SER B 1 45 ? -8.859 3.975 -0.68 1 98.31 45 SER B O 1
ATOM 2734 N N . ARG B 1 46 ? -7.457 2.963 -1.966 1 97.25 46 ARG B N 1
ATOM 2735 C CA . ARG B 1 46 ? -8.461 2.271 -2.771 1 97.25 46 ARG B CA 1
ATOM 2736 C C . ARG B 1 46 ? -9.383 1.431 -1.896 1 97.25 46 ARG B C 1
ATOM 2738 O O . ARG B 1 46 ? -10.594 1.428 -2.088 1 97.25 46 ARG B O 1
ATOM 2745 N N . HIS B 1 47 ? -8.844 0.769 -0.924 1 97.5 47 HIS B N 1
ATOM 2746 C CA . HIS B 1 47 ? -9.625 -0.249 -0.225 1 97.5 47 HIS B CA 1
ATOM 2747 C C . HIS B 1 47 ? -10 0.212 1.179 1 97.5 47 HIS B C 1
ATOM 2749 O O . HIS B 1 47 ? -10.398 -0.599 2.016 1 97.5 47 HIS B O 1
ATOM 2755 N N . ASN B 1 48 ? -9.883 1.462 1.442 1 98.19 48 ASN B N 1
ATOM 2756 C CA . ASN B 1 48 ? -10.32 2.061 2.699 1 98.19 48 ASN B CA 1
ATOM 2757 C C . ASN B 1 48 ? -11.203 3.281 2.459 1 98.19 48 ASN B C 1
ATOM 2759 O O . ASN B 1 48 ? -10.703 4.406 2.383 1 98.19 48 ASN B O 1
ATOM 2763 N N . PRO B 1 49 ? -12.508 3.051 2.396 1 97.5 49 PRO B N 1
ATOM 2764 C CA . PRO B 1 49 ? -13.422 4.168 2.143 1 97.5 49 PRO B CA 1
ATOM 2765 C C . PRO B 1 49 ? -13.281 5.289 3.172 1 97.5 49 PRO B C 1
ATOM 2767 O O . PRO B 1 49 ? -13.562 6.449 2.867 1 97.5 49 PRO B O 1
ATOM 2770 N N . GLU B 1 50 ? -12.781 5.004 4.352 1 98.38 50 GLU B N 1
ATOM 2771 C CA . GLU B 1 50 ? -12.695 5.973 5.438 1 98.38 50 GLU B CA 1
ATOM 2772 C C . GLU B 1 50 ? -11.367 6.727 5.402 1 98.38 50 GLU B C 1
ATOM 2774 O O . GLU B 1 50 ? -11.078 7.523 6.297 1 98.38 50 GLU B O 1
ATOM 2779 N N . ALA B 1 51 ? -10.547 6.543 4.367 1 98.88 51 ALA B N 1
ATOM 2780 C CA . ALA B 1 51 ? -9.219 7.145 4.289 1 98.88 51 ALA B CA 1
ATOM 2781 C C . ALA B 1 51 ? -9.312 8.664 4.152 1 98.88 51 ALA B C 1
ATOM 2783 O O . ALA B 1 51 ? -10.195 9.18 3.465 1 98.88 51 ALA B O 1
ATOM 2784 N N . PHE B 1 52 ? -8.414 9.383 4.844 1 98.94 52 PHE B N 1
ATOM 2785 C CA . PHE B 1 52 ? -8.133 10.797 4.594 1 98.94 52 PHE B CA 1
ATOM 2786 C C . PHE B 1 52 ? -6.793 10.969 3.893 1 98.94 52 PHE B C 1
ATOM 2788 O O . PHE B 1 52 ? -5.828 10.266 4.207 1 98.94 52 PHE B O 1
ATOM 2795 N N . ILE B 1 53 ? -6.734 11.859 2.943 1 99 53 ILE B N 1
ATOM 2796 C CA . ILE B 1 53 ? -5.484 12.234 2.293 1 99 53 ILE B CA 1
ATOM 2797 C C . ILE B 1 53 ? -5.133 13.68 2.645 1 99 53 ILE B C 1
ATOM 2799 O O . ILE B 1 53 ? -5.891 14.602 2.332 1 99 53 ILE B O 1
ATOM 2803 N N . CYS B 1 54 ? -4.059 13.875 3.326 1 99 54 CYS B N 1
ATOM 2804 C CA . CYS B 1 54 ? -3.529 15.172 3.723 1 99 54 CYS B CA 1
ATOM 2805 C C . CYS B 1 54 ? -2.301 15.539 2.898 1 99 54 CYS B C 1
ATOM 2807 O O . CYS B 1 54 ? -1.289 14.836 2.941 1 99 54 CYS B O 1
ATOM 2809 N N . LEU B 1 55 ? -2.359 16.672 2.164 1 99 55 LEU B N 1
ATOM 2810 C CA . LEU B 1 55 ? -1.238 17.031 1.31 1 99 55 LEU B CA 1
ATOM 2811 C C . LEU B 1 55 ? -0.667 18.391 1.718 1 99 55 LEU B C 1
ATOM 2813 O O . LEU B 1 55 ? -1.358 19.203 2.348 1 99 55 LEU B O 1
ATOM 2817 N N . GLN B 1 56 ? 0.592 18.641 1.443 1 98.94 56 GLN B N 1
ATOM 2818 C CA . GLN B 1 56 ? 1.271 19.906 1.642 1 98.94 56 GLN B CA 1
ATOM 2819 C C . GLN B 1 56 ? 1.963 20.375 0.361 1 98.94 56 GLN B C 1
ATOM 2821 O O . GLN B 1 56 ? 2.148 19.578 -0.568 1 98.94 56 GLN B O 1
ATOM 2826 N N . GLU B 1 57 ? 2.227 21.656 0.292 1 98.88 57 GLU B N 1
ATOM 2827 C CA . GLU B 1 57 ? 2.869 22.312 -0.838 1 98.88 57 GLU B CA 1
ATOM 2828 C C . GLU B 1 57 ? 2.031 22.188 -2.107 1 98.88 57 GLU B C 1
ATOM 2830 O O . GLU B 1 57 ? 2.574 21.969 -3.195 1 98.88 57 GLU B O 1
ATOM 2835 N N . VAL B 1 58 ? 0.746 22.266 -1.945 1 98.94 58 VAL B N 1
ATOM 2836 C CA . VAL B 1 58 ? -0.139 22.078 -3.092 1 98.94 58 VAL B CA 1
ATOM 2837 C C . VAL B 1 58 ? -0.479 23.438 -3.699 1 98.94 58 VAL B C 1
ATOM 2839 O O . VAL B 1 58 ? -1.178 24.25 -3.082 1 98.94 58 VAL B O 1
ATOM 2842 N N . LEU B 1 59 ? 0.022 23.734 -4.859 1 98.94 59 LEU B N 1
ATOM 2843 C CA . LEU B 1 59 ? -0.457 24.906 -5.586 1 98.94 59 LEU B CA 1
ATOM 2844 C C . LEU B 1 59 ? -1.81 24.625 -6.23 1 98.94 59 LEU B C 1
ATOM 2846 O O . LEU B 1 59 ? -2.201 23.469 -6.391 1 98.94 59 LEU B O 1
ATOM 2850 N N . HIS B 1 60 ? -2.482 25.703 -6.594 1 98.81 60 HIS B N 1
ATOM 2851 C CA . HIS B 1 60 ? -3.842 25.562 -7.102 1 98.81 60 HIS B CA 1
ATOM 2852 C C . HIS B 1 60 ? -3.879 24.625 -8.312 1 98.81 60 HIS B C 1
ATOM 2854 O O . HIS B 1 60 ? -4.777 23.797 -8.43 1 98.81 60 HIS B O 1
ATOM 2860 N N . VAL B 1 61 ? -2.947 24.703 -9.234 1 98.62 61 VAL B N 1
ATOM 2861 C CA . VAL B 1 61 ? -2.914 23.859 -10.422 1 98.62 61 VAL B CA 1
ATOM 2862 C C . VAL B 1 61 ? -2.764 22.391 -10.008 1 98.62 61 VAL B C 1
ATOM 2864 O O . VAL B 1 61 ? -3.338 21.5 -10.633 1 98.62 61 VAL B O 1
ATOM 2867 N N . GLN B 1 62 ? -1.965 22.109 -9.016 1 98.94 62 GLN B N 1
ATOM 2868 C CA . GLN B 1 62 ? -1.786 20.75 -8.508 1 98.94 62 GLN B CA 1
ATOM 2869 C C . GLN B 1 62 ? -3.061 20.234 -7.84 1 98.94 62 GLN B C 1
ATOM 2871 O O . GLN B 1 62 ? -3.43 19.078 -8.008 1 98.94 62 GLN B O 1
ATOM 2876 N N . LEU B 1 63 ? -3.721 21.156 -7.078 1 98.88 63 LEU B N 1
ATOM 2877 C CA . LEU B 1 63 ? -4.984 20.812 -6.434 1 98.88 63 LEU B CA 1
ATOM 2878 C C . LEU B 1 63 ? -6.004 20.328 -7.461 1 98.88 63 LEU B C 1
ATOM 2880 O O . LEU B 1 63 ? -6.625 19.281 -7.277 1 98.88 63 LEU B O 1
ATOM 2884 N N . ILE B 1 64 ? -6.129 21.031 -8.492 1 98.31 64 ILE B N 1
ATOM 2885 C CA . ILE B 1 64 ? -7.102 20.734 -9.539 1 98.31 64 ILE B CA 1
ATOM 2886 C C . ILE B 1 64 ? -6.723 19.422 -10.234 1 98.31 64 ILE B C 1
ATOM 2888 O O . ILE B 1 64 ? -7.582 18.578 -10.484 1 98.31 64 ILE B O 1
ATOM 2892 N N . ASP B 1 65 ? -5.449 19.25 -10.555 1 98.5 65 ASP B N 1
ATOM 2893 C CA . ASP B 1 65 ? -4.977 18.016 -11.188 1 98.5 65 ASP B CA 1
ATOM 2894 C C . ASP B 1 65 ? -5.301 16.797 -10.328 1 98.5 65 ASP B C 1
ATOM 2896 O O . ASP B 1 65 ? -5.809 15.797 -10.828 1 98.5 65 ASP B O 1
ATOM 2900 N N . ILE B 1 66 ? -5.035 16.875 -9.062 1 98.75 66 ILE B N 1
ATOM 2901 C CA . ILE B 1 66 ? -5.215 15.758 -8.148 1 98.75 66 ILE B CA 1
ATOM 2902 C C . ILE B 1 66 ? -6.703 15.469 -7.969 1 98.75 66 ILE B C 1
ATOM 2904 O O . ILE B 1 66 ? -7.133 14.32 -8.047 1 98.75 66 ILE B O 1
ATOM 2908 N N . LEU B 1 67 ? -7.488 16.547 -7.734 1 98.19 67 LEU B N 1
ATOM 2909 C CA . LEU B 1 67 ? -8.922 16.375 -7.559 1 98.19 67 LEU B CA 1
ATOM 2910 C C . LEU B 1 67 ? -9.555 15.727 -8.789 1 98.19 67 LEU B C 1
ATOM 2912 O O . LEU B 1 67 ? -10.367 14.805 -8.664 1 98.19 67 LEU B O 1
ATOM 2916 N N . SER B 1 68 ? -9.18 16.188 -9.953 1 97.06 68 SER B N 1
ATOM 2917 C CA . SER B 1 68 ? -9.703 15.641 -11.195 1 97.06 68 SER B CA 1
ATOM 2918 C C . SER B 1 68 ? -9.328 14.172 -11.359 1 97.06 68 SER B C 1
ATOM 2920 O O . SER B 1 68 ? -10.156 13.352 -11.766 1 97.06 68 SER B O 1
ATOM 2922 N N . ALA B 1 69 ? -8.156 13.82 -11.031 1 97.06 69 ALA B N 1
ATOM 2923 C CA . ALA B 1 69 ? -7.668 12.453 -11.203 1 97.06 69 ALA B CA 1
ATOM 2924 C C . ALA B 1 69 ? -8.336 11.508 -10.203 1 97.06 69 ALA B C 1
ATOM 2926 O O . ALA B 1 69 ? -8.586 10.344 -10.516 1 97.06 69 ALA B O 1
ATOM 2927 N N . LEU B 1 70 ? -8.609 12 -9.016 1 96.94 70 LEU B N 1
ATOM 2928 C CA . LEU B 1 70 ? -9.273 11.203 -7.996 1 96.94 70 LEU B CA 1
ATOM 2929 C C . LEU B 1 70 ? -10.75 11 -8.344 1 96.94 70 LEU B C 1
ATOM 2931 O O . LEU B 1 70 ? -11.414 10.125 -7.777 1 96.94 70 LEU B O 1
ATOM 2935 N N . ASN B 1 71 ? -11.266 11.828 -9.227 1 96.19 71 ASN B N 1
ATOM 2936 C CA . ASN B 1 71 ? -12.656 11.758 -9.672 1 96.19 71 ASN B CA 1
ATOM 2937 C C . ASN B 1 71 ? -12.758 11.617 -11.188 1 96.19 71 ASN B C 1
ATOM 2939 O O . ASN B 1 71 ? -13.328 12.477 -11.859 1 96.19 71 ASN B O 1
ATOM 2943 N N . PRO B 1 72 ? -12.336 10.516 -11.742 1 86.69 72 PRO B N 1
ATOM 2944 C CA . PRO B 1 72 ? -12.258 10.414 -13.203 1 86.69 72 PRO B CA 1
ATOM 2945 C C . PRO B 1 72 ? -13.625 10.445 -13.867 1 86.69 72 PRO B C 1
ATOM 2947 O O . PRO B 1 72 ? -13.742 10.797 -15.047 1 86.69 72 PRO B O 1
ATOM 2950 N N . ASN B 1 73 ? -14.711 10.172 -13.211 1 79.62 73 ASN B N 1
ATOM 2951 C CA . ASN B 1 73 ? -16.031 10.117 -13.836 1 79.62 73 ASN B CA 1
ATOM 2952 C C . ASN B 1 73 ? -16.891 11.312 -13.445 1 79.62 73 ASN B C 1
ATOM 2954 O O . ASN B 1 73 ? -18.109 11.305 -13.641 1 79.62 73 ASN B O 1
ATOM 2958 N N . SER B 1 74 ? -16.359 12.281 -12.883 1 72.31 74 SER B N 1
ATOM 2959 C CA . SER B 1 74 ? -17.156 13.398 -12.391 1 72.31 74 SER B CA 1
ATOM 2960 C C . SER B 1 74 ? -17.781 14.188 -13.539 1 72.31 74 SER B C 1
ATOM 2962 O O . SER B 1 74 ? -18.859 14.766 -13.398 1 72.31 74 SER B O 1
ATOM 2964 N N . ASN B 1 75 ? -17.203 14.18 -14.703 1 64.81 75 ASN B N 1
ATOM 2965 C CA . ASN B 1 75 ? -17.766 14.891 -15.844 1 64.81 75 ASN B CA 1
ATOM 2966 C C . ASN B 1 75 ? -18.922 14.117 -16.469 1 64.81 75 ASN B C 1
ATOM 2968 O O . ASN B 1 75 ? -19.594 14.617 -17.375 1 64.81 75 ASN B O 1
ATOM 2972 N N . LYS B 1 76 ? -19.219 12.953 -15.945 1 70 76 LYS B N 1
ATOM 2973 C CA . LYS B 1 76 ? -20.234 12.109 -16.562 1 70 76 LYS B CA 1
ATOM 2974 C C . LYS B 1 76 ? -21.5 12.086 -15.711 1 70 76 LYS B C 1
ATOM 2976 O O . LYS B 1 76 ? -22.297 11.141 -15.797 1 70 76 LYS B O 1
ATOM 2981 N N . GLY B 1 77 ? -21.625 13.109 -14.891 1 67.62 77 GLY B N 1
ATOM 2982 C CA . GLY B 1 77 ? -22.844 13.188 -14.102 1 67.62 77 GLY B CA 1
ATOM 2983 C C . GLY B 1 77 ? -22.797 12.32 -12.859 1 67.62 77 GLY B C 1
ATOM 2984 O O . GLY B 1 77 ? -23.812 12.18 -12.164 1 67.62 77 GLY B O 1
ATOM 2985 N N . THR B 1 78 ? -21.672 11.742 -12.648 1 72.31 78 THR B N 1
ATOM 2986 C CA . THR B 1 78 ? -21.578 10.914 -11.453 1 72.31 78 THR B CA 1
ATOM 2987 C C . THR B 1 78 ? -21.109 11.734 -10.258 1 72.31 78 THR B C 1
ATOM 2989 O O . THR B 1 78 ? -20.469 12.773 -10.43 1 72.31 78 THR B O 1
ATOM 2992 N N . THR B 1 79 ? -21.547 11.297 -9.148 1 80.31 79 THR B N 1
ATOM 2993 C CA . THR B 1 79 ? -21.156 11.953 -7.91 1 80.31 79 THR B CA 1
ATOM 2994 C C . THR B 1 79 ? -19.672 11.781 -7.652 1 80.31 79 THR B C 1
ATOM 2996 O O . THR B 1 79 ? -19.141 10.672 -7.758 1 80.31 79 THR B O 1
ATOM 2999 N N . ALA B 1 80 ? -19 12.875 -7.418 1 91.06 80 ALA B N 1
ATOM 3000 C CA . ALA B 1 80 ? -17.578 12.859 -7.094 1 91.06 80 ALA B CA 1
ATOM 3001 C C . ALA B 1 80 ? -17.297 11.953 -5.895 1 91.06 80 ALA B C 1
ATOM 3003 O O . ALA B 1 80 ? -18.062 11.961 -4.918 1 91.06 80 ALA B O 1
ATOM 3004 N N . GLU B 1 81 ? -16.312 11.188 -6.082 1 95.56 81 GLU B N 1
ATOM 3005 C CA . GLU B 1 81 ? -15.922 10.305 -4.988 1 95.56 81 GLU B CA 1
ATOM 3006 C C . GLU B 1 81 ? -15.188 11.078 -3.895 1 95.56 81 GLU B C 1
ATOM 3008 O O . GLU B 1 81 ? -15.43 10.859 -2.705 1 95.56 81 GLU B O 1
ATOM 3013 N N . TRP B 1 82 ? -14.297 11.992 -4.324 1 98.31 82 TRP B N 1
ATOM 3014 C CA . TRP B 1 82 ? -13.469 12.742 -3.389 1 98.31 82 TRP B CA 1
ATOM 3015 C C . TRP B 1 82 ? -13.836 14.227 -3.398 1 98.31 82 TRP B C 1
ATOM 3017 O O . TRP B 1 82 ? -14.172 14.781 -4.445 1 98.31 82 TRP B O 1
ATOM 3027 N N . ALA B 1 83 ? -13.82 14.812 -2.268 1 98.44 83 ALA B N 1
ATOM 3028 C CA . ALA B 1 83 ? -13.867 16.266 -2.051 1 98.44 83 ALA B CA 1
ATOM 3029 C C . ALA B 1 83 ? -12.688 16.719 -1.195 1 98.44 83 ALA B C 1
ATOM 3031 O O . ALA B 1 83 ? -11.883 15.906 -0.749 1 98.44 83 ALA B O 1
ATOM 3032 N N . TYR B 1 84 ? -12.508 18.031 -1.085 1 98.81 84 TYR B N 1
ATOM 3033 C CA . TYR B 1 84 ? -11.406 18.531 -0.26 1 98.81 84 TYR B CA 1
ATOM 3034 C C . TYR B 1 84 ? -11.836 19.766 0.534 1 98.81 84 TYR B C 1
ATOM 3036 O O . TYR B 1 84 ? -12.844 20.406 0.211 1 98.81 84 TYR B O 1
ATOM 3044 N N . ILE B 1 85 ? -11.102 20.047 1.62 1 98.94 85 ILE B N 1
ATOM 3045 C CA . ILE B 1 85 ? -11.148 21.328 2.307 1 98.94 85 ILE B CA 1
ATOM 3046 C C . ILE B 1 85 ? -9.758 21.969 2.305 1 98.94 85 ILE B C 1
ATOM 3048 O O . ILE B 1 85 ? -8.75 21.266 2.184 1 98.94 85 ILE B O 1
ATOM 3052 N N . GLY B 1 86 ? -9.664 23.266 2.463 1 98.81 86 GLY B N 1
ATOM 3053 C CA . GLY B 1 86 ? -8.422 24.016 2.48 1 98.81 86 GLY B CA 1
ATOM 3054 C C . GLY B 1 86 ? -8.406 25.141 1.465 1 98.81 86 GLY B C 1
ATOM 3055 O O . GLY B 1 86 ? -9.125 25.109 0.468 1 98.81 86 GLY B O 1
ATOM 3056 N N . VAL B 1 87 ? -7.582 26.188 1.716 1 98.88 87 VAL B N 1
ATOM 3057 C CA . VAL B 1 87 ? -7.461 27.359 0.849 1 98.88 87 VAL B CA 1
ATOM 3058 C C . VAL B 1 87 ? -5.984 27.672 0.618 1 98.88 87 VAL B C 1
ATOM 3060 O O . VAL B 1 87 ? -5.109 27.109 1.283 1 98.88 87 VAL B O 1
ATOM 3063 N N . GLY B 1 88 ? -5.707 28.531 -0.427 1 98.81 88 GLY B N 1
ATOM 3064 C CA . GLY B 1 88 ? -4.359 29.047 -0.611 1 98.81 88 GLY B CA 1
ATOM 3065 C C . GLY B 1 88 ? -3.896 29.922 0.538 1 98.81 88 GLY B C 1
ATOM 3066 O O . GLY B 1 88 ? -4.59 30.859 0.932 1 98.81 88 GLY B O 1
ATOM 3067 N N . ARG B 1 89 ? -2.752 29.703 1.012 1 98.81 89 ARG B N 1
ATOM 3068 C CA . ARG B 1 89 ? -2.27 30.281 2.262 1 98.81 89 ARG B CA 1
ATOM 3069 C C . ARG B 1 89 ? -2.039 31.781 2.121 1 98.81 89 ARG B C 1
ATOM 3071 O O . ARG B 1 89 ? -2.016 32.5 3.115 1 98.81 89 ARG B O 1
ATOM 3078 N N . ASP B 1 90 ? -1.883 32.312 0.884 1 98.69 90 ASP B N 1
ATOM 3079 C CA . ASP B 1 90 ? -1.459 33.719 0.723 1 98.69 90 ASP B CA 1
ATOM 3080 C C . ASP B 1 90 ? -2.658 34.656 0.739 1 98.69 90 ASP B C 1
ATOM 3082 O O . ASP B 1 90 ? -2.518 35.844 1.062 1 98.69 90 ASP B O 1
ATOM 3086 N N . ASP B 1 91 ? -3.859 34.188 0.374 1 98.38 91 ASP B N 1
ATOM 3087 C CA . ASP B 1 91 ? -4.98 35.094 0.279 1 98.38 91 ASP B CA 1
ATOM 3088 C C . ASP B 1 91 ? -6.262 34.469 0.829 1 98.38 91 ASP B C 1
ATOM 3090 O O . ASP B 1 91 ? -7.309 35.125 0.859 1 98.38 91 ASP B O 1
ATOM 3094 N N . GLY B 1 92 ? -6.207 33.219 1.241 1 98.25 92 GLY B N 1
ATOM 3095 C CA . GLY B 1 92 ? -7.398 32.531 1.716 1 98.25 92 GLY B CA 1
ATOM 3096 C C . GLY B 1 92 ? -8.312 32.094 0.594 1 98.25 92 GLY B C 1
ATOM 3097 O O . GLY B 1 92 ? -9.484 31.75 0.83 1 98.25 92 GLY B O 1
ATOM 3098 N N . LYS B 1 93 ? -7.812 32.125 -0.606 1 98.06 93 LYS B N 1
ATOM 3099 C CA . LYS B 1 93 ? -8.516 31.703 -1.81 1 98.06 93 LYS B CA 1
ATOM 3100 C C . LYS B 1 93 ? -7.66 30.734 -2.629 1 98.06 93 LYS B C 1
ATOM 3102 O O . LYS B 1 93 ? -7.504 29.562 -2.26 1 98.06 93 LYS B O 1
ATOM 3107 N N . GLN B 1 94 ? -6.969 31.172 -3.635 1 98.69 94 GLN B N 1
ATOM 3108 C CA . GLN B 1 94 ? -6.258 30.219 -4.496 1 98.69 94 GLN B CA 1
ATOM 3109 C C . GLN B 1 94 ? -4.762 30.516 -4.508 1 98.69 94 GLN B C 1
ATOM 3111 O O . GLN B 1 94 ? -3.973 29.703 -5.004 1 98.69 94 GLN B O 1
ATOM 3116 N N . ALA B 1 95 ? -4.34 31.656 -3.93 1 98.62 95 ALA B N 1
ATOM 3117 C CA . ALA B 1 95 ? -2.938 32.062 -4.031 1 98.62 95 ALA B CA 1
ATOM 3118 C C . ALA B 1 95 ? -2.098 31.375 -2.947 1 98.62 95 ALA B C 1
ATOM 3120 O O . ALA B 1 95 ? -2.514 31.312 -1.788 1 98.62 95 ALA B O 1
ATOM 3121 N N . GLY B 1 96 ? -0.875 30.938 -3.361 1 98.56 96 GLY B N 1
ATOM 3122 C CA . GLY B 1 96 ? 0.025 30.25 -2.449 1 98.56 96 GLY B CA 1
ATOM 3123 C C . GLY B 1 96 ? -0.259 28.766 -2.336 1 98.56 96 GLY B C 1
ATOM 3124 O O . GLY B 1 96 ? -1.063 28.219 -3.096 1 98.56 96 GLY B O 1
ATOM 3125 N N . GLU B 1 97 ? 0.445 28.125 -1.426 1 98.88 97 GLU B N 1
ATOM 3126 C CA . GLU B 1 97 ? 0.343 26.688 -1.239 1 98.88 97 GLU B CA 1
ATOM 3127 C C . GLU B 1 97 ? -0.834 26.328 -0.337 1 98.88 97 GLU B C 1
ATOM 3129 O O . GLU B 1 97 ? -1.086 27 0.662 1 98.88 97 GLU B O 1
ATOM 3134 N N . TYR B 1 98 ? -1.52 25.297 -0.733 1 98.94 98 TYR B N 1
ATOM 3135 C CA . TYR B 1 98 ? -2.537 24.688 0.116 1 98.94 98 TYR B CA 1
ATOM 3136 C C . TYR B 1 98 ? -1.922 23.656 1.054 1 98.94 98 TYR B C 1
ATOM 3138 O O . TYR B 1 98 ? -0.84 23.125 0.783 1 98.94 98 TYR B O 1
ATOM 3146 N N . SER B 1 99 ? -2.586 23.406 2.174 1 98.94 99 SER B N 1
ATOM 3147 C CA . SER B 1 99 ? -2.518 22.188 2.98 1 98.94 99 SER B CA 1
ATOM 3148 C C . SER B 1 99 ? -3.871 21.484 3.039 1 98.94 99 SER B C 1
ATOM 3150 O O . SER B 1 99 ? -4.473 21.375 4.109 1 98.94 99 SER B O 1
ATOM 3152 N N . PRO B 1 100 ? -4.316 20.938 1.957 1 99 100 PRO B N 1
ATOM 3153 C CA . PRO B 1 100 ? -5.684 20.422 1.854 1 99 100 PRO B CA 1
ATOM 3154 C C . PRO B 1 100 ? -5.852 19.047 2.506 1 99 100 PRO B C 1
ATOM 3156 O O . PRO B 1 100 ? -4.875 18.328 2.68 1 99 100 PRO B O 1
ATOM 3159 N N . ILE B 1 101 ? -7.059 18.75 2.924 1 99 101 ILE B N 1
ATOM 3160 C CA . ILE B 1 101 ? -7.496 17.422 3.35 1 99 101 ILE B CA 1
ATOM 3161 C C . ILE B 1 101 ? -8.539 16.891 2.373 1 99 101 ILE B C 1
ATOM 3163 O O . ILE B 1 101 ? -9.586 17.516 2.17 1 99 101 ILE B O 1
ATOM 3167 N N . PHE B 1 102 ? -8.234 15.781 1.723 1 98.94 102 PHE B N 1
ATOM 3168 C CA . PHE B 1 102 ? -9.188 15.102 0.851 1 98.94 102 PHE B CA 1
ATOM 3169 C C . PHE B 1 102 ? -9.953 14.031 1.618 1 98.94 102 PHE B C 1
ATOM 3171 O O . PHE B 1 102 ? -9.375 13.312 2.441 1 98.94 102 PHE B O 1
ATOM 3178 N N . TYR B 1 103 ? -11.25 13.953 1.384 1 98.88 103 TYR B N 1
ATOM 3179 C CA . TYR B 1 103 ? -12.141 12.984 2.008 1 98.88 103 TYR B CA 1
ATOM 3180 C C . TYR B 1 103 ? -13.242 12.555 1.043 1 98.88 103 TYR B C 1
ATOM 3182 O O . TYR B 1 103 ? -13.383 13.125 -0.041 1 98.88 103 TYR B O 1
ATOM 3190 N N . ARG B 1 104 ? -13.938 11.5 1.351 1 98.62 104 ARG B N 1
ATOM 3191 C CA . ARG B 1 104 ? -15.055 11.023 0.536 1 98.62 104 ARG B CA 1
ATOM 3192 C C . ARG B 1 104 ? -16.391 11.422 1.151 1 98.62 104 ARG B C 1
ATOM 3194 O O . ARG B 1 104 ? -16.797 10.859 2.172 1 98.62 104 ARG B O 1
ATOM 3201 N N . PRO B 1 105 ? -17.141 12.297 0.425 1 97.81 105 PRO B N 1
ATOM 3202 C CA . PRO B 1 105 ? -18.375 12.836 0.999 1 97.81 105 PRO B CA 1
ATOM 3203 C C . PRO B 1 105 ? -19.453 11.766 1.197 1 97.81 105 PRO B C 1
ATOM 3205 O O . PRO B 1 105 ? -20.375 11.945 2.004 1 97.81 105 PRO B O 1
ATOM 3208 N N . ALA B 1 106 ? -19.344 10.664 0.466 1 97.44 106 ALA B N 1
ATOM 3209 C CA . ALA B 1 106 ? -20.297 9.57 0.636 1 97.44 106 ALA B CA 1
ATOM 3210 C C . ALA B 1 106 ? -20.031 8.805 1.927 1 97.44 106 ALA B C 1
ATOM 3212 O O . ALA B 1 106 ? -20.859 8.008 2.369 1 97.44 106 ALA B O 1
ATOM 3213 N N . VAL B 1 107 ? -18.906 9.078 2.551 1 98.25 107 VAL B N 1
ATOM 3214 C CA . VAL B 1 107 ? -18.484 8.367 3.75 1 98.25 107 VAL B CA 1
ATOM 3215 C C . VAL B 1 107 ? -18.453 9.32 4.941 1 98.25 107 VAL B C 1
ATOM 3217 O O . VAL B 1 107 ? -18.875 8.953 6.043 1 98.25 107 VAL B O 1
ATOM 3220 N N . TRP B 1 108 ? -18 10.547 4.719 1 98.38 108 TRP B N 1
ATOM 3221 C CA . TRP B 1 108 ? -17.844 11.562 5.758 1 98.38 108 TRP B CA 1
ATOM 3222 C C . TRP B 1 108 ? -18.688 12.797 5.449 1 98.38 108 TRP B C 1
ATOM 3224 O O . TRP B 1 108 ? -18.516 13.422 4.402 1 98.38 108 TRP B O 1
ATOM 3234 N N . GLU B 1 109 ? -19.484 13.109 6.398 1 98.5 109 GLU B N 1
ATOM 3235 C CA . GLU B 1 109 ? -20.141 14.414 6.344 1 98.5 109 GLU B CA 1
ATOM 3236 C C . GLU B 1 109 ? -19.234 15.508 6.906 1 98.5 109 GLU B C 1
ATOM 3238 O O . GLU B 1 109 ? -18.766 15.406 8.047 1 98.5 109 GLU B O 1
ATOM 3243 N N . LEU B 1 110 ? -18.984 16.484 6.117 1 98.56 110 LEU B N 1
ATOM 3244 C CA . LEU B 1 110 ? -18.234 17.641 6.605 1 98.56 110 LEU B CA 1
ATOM 3245 C C . LEU B 1 110 ? -19.156 18.578 7.398 1 98.56 110 LEU B C 1
ATOM 3247 O O . LEU B 1 110 ? -20.047 19.203 6.836 1 98.56 110 LEU B O 1
ATOM 3251 N N . GLU B 1 111 ? -18.859 18.719 8.625 1 97.12 111 GLU B N 1
ATOM 3252 C CA . GLU B 1 111 ? -19.703 19.547 9.477 1 97.12 111 GLU B CA 1
ATOM 3253 C C . GLU B 1 111 ? -19.172 20.984 9.562 1 97.12 111 GLU B C 1
ATOM 3255 O O . GLU B 1 111 ? -19.953 21.922 9.641 1 97.12 111 GLU B O 1
ATOM 3260 N N . GLU B 1 112 ? -17.906 21.016 9.703 1 96.62 112 GLU B N 1
ATOM 3261 C CA . GLU B 1 112 ? -17.219 22.297 9.836 1 96.62 112 GLU B CA 1
ATOM 3262 C C . GLU B 1 112 ? -15.836 22.266 9.203 1 96.62 112 GLU B C 1
ATOM 3264 O O . GLU B 1 112 ? -15.172 21.219 9.211 1 96.62 112 GLU B O 1
ATOM 3269 N N . SER B 1 113 ? -15.438 23.344 8.617 1 98.25 113 SER B N 1
ATOM 3270 C CA . SER B 1 113 ? -14.062 23.469 8.164 1 98.25 113 SER B CA 1
ATOM 3271 C C . SER B 1 113 ? -13.57 24.906 8.312 1 98.25 113 SER B C 1
ATOM 3273 O O . SER B 1 113 ? -14.359 25.859 8.195 1 98.25 113 SER B O 1
ATOM 3275 N N . LYS B 1 114 ? -12.352 25.078 8.57 1 97.75 114 LYS B N 1
ATOM 3276 C CA . LYS B 1 114 ? -11.734 26.406 8.57 1 97.75 114 LYS B CA 1
ATOM 3277 C C . LYS B 1 114 ? -10.227 26.312 8.352 1 97.75 114 LYS B C 1
ATOM 3279 O O . LYS B 1 114 ? -9.641 25.234 8.484 1 97.75 114 LYS B O 1
ATOM 3284 N N . THR B 1 115 ? -9.68 27.375 7.922 1 98.75 115 THR B N 1
ATOM 3285 C CA . THR B 1 115 ? -8.234 27.547 7.82 1 98.75 115 THR B CA 1
ATOM 3286 C C . THR B 1 115 ? -7.742 28.562 8.844 1 98.75 115 THR B C 1
ATOM 3288 O O . THR B 1 115 ? -8.328 29.641 8.992 1 98.75 115 THR B O 1
ATOM 3291 N N . VAL B 1 116 ? -6.766 28.188 9.602 1 98.88 116 VAL B N 1
ATOM 3292 C CA . VAL B 1 116 ? -6.129 29.062 10.586 1 98.88 116 VAL B CA 1
ATOM 3293 C C . VAL B 1 116 ? -4.711 29.391 10.125 1 98.88 116 VAL B C 1
ATOM 3295 O O . VAL B 1 116 ? -3.934 28.5 9.773 1 98.88 116 VAL B O 1
ATOM 3298 N N . TRP B 1 117 ? -4.43 30.688 10.023 1 98.94 117 TRP B N 1
ATOM 3299 C CA . TRP B 1 117 ? -3.066 31.125 9.719 1 98.94 117 TRP B CA 1
ATOM 3300 C C . TRP B 1 117 ? -2.186 31.047 10.961 1 98.94 117 TRP B C 1
ATOM 3302 O O . TRP B 1 117 ? -2.578 31.516 12.039 1 98.94 117 TRP B O 1
ATOM 3312 N N . LEU B 1 118 ? -1.035 30.438 10.859 1 98.88 118 LEU B N 1
ATOM 3313 C CA . LEU B 1 118 ? -0.141 30.203 11.992 1 98.88 118 LEU B CA 1
ATOM 3314 C C . LEU B 1 118 ? 0.749 31.406 12.234 1 98.88 118 LEU B C 1
ATOM 3316 O O . LEU B 1 118 ? 1.954 31.359 11.977 1 98.88 118 LEU B O 1
ATOM 3320 N N . SER B 1 119 ? 0.103 32.406 12.797 1 98.75 119 SER B N 1
ATOM 3321 C CA . SER B 1 119 ? 0.701 33.719 13.062 1 98.75 119 SER B CA 1
ATOM 3322 C C . SER B 1 119 ? 0.025 34.375 14.242 1 98.75 119 SER B C 1
ATOM 3324 O O . SER B 1 119 ? -0.856 33.812 14.883 1 98.75 119 SER B O 1
ATOM 3326 N N . GLU B 1 120 ? 0.428 35.562 14.531 1 98.5 120 GLU B N 1
ATOM 3327 C CA . GLU B 1 120 ? -0.167 36.375 15.602 1 98.5 120 GLU B CA 1
ATOM 3328 C C . GLU B 1 120 ? -1.569 36.844 15.227 1 98.5 120 GLU B C 1
ATOM 3330 O O . GLU B 1 120 ? -2.34 37.25 16.094 1 98.5 120 GLU B O 1
ATOM 3335 N N . THR B 1 121 ? -1.95 36.719 14.023 1 98.25 121 THR B N 1
ATOM 3336 C CA . THR B 1 121 ? -3.283 37.062 13.523 1 98.25 121 THR B CA 1
ATOM 3337 C C . THR B 1 121 ? -3.877 35.875 12.766 1 98.25 121 THR B C 1
ATOM 3339 O O . THR B 1 121 ? -4.039 35.938 11.547 1 98.25 121 THR B O 1
ATOM 3342 N N . PRO B 1 122 ? -4.297 34.906 13.422 1 98.25 122 PRO B N 1
ATOM 3343 C CA . PRO B 1 122 ? -4.605 33.594 12.852 1 98.25 122 PRO B CA 1
ATOM 3344 C C . PRO B 1 122 ? -5.863 33.594 11.984 1 98.25 122 PRO B C 1
ATOM 3346 O O . PRO B 1 122 ? -6.152 32.625 11.289 1 98.25 122 PRO B O 1
ATOM 3349 N N . THR B 1 123 ? -6.629 34.719 11.852 1 97.75 123 THR B N 1
ATOM 3350 C CA . THR B 1 123 ? -7.895 34.75 11.125 1 97.75 123 THR B CA 1
ATOM 3351 C C . THR B 1 123 ? -7.719 35.375 9.75 1 97.75 123 THR B C 1
ATOM 3353 O O . THR B 1 123 ? -8.656 35.406 8.953 1 97.75 123 THR B O 1
ATOM 3356 N N . VAL B 1 124 ? -6.5 35.906 9.477 1 97.75 124 VAL B N 1
ATOM 3357 C CA . VAL B 1 124 ? -6.242 36.5 8.18 1 97.75 124 VAL B CA 1
ATOM 3358 C C . VAL B 1 124 ? -4.887 36.062 7.648 1 97.75 124 VAL B C 1
ATOM 3360 O O . VAL B 1 124 ? -3.98 35.75 8.43 1 97.75 124 VAL B O 1
ATOM 3363 N N . PRO B 1 125 ? -4.734 36 6.344 1 98.44 125 PRO B N 1
ATOM 3364 C CA . PRO B 1 125 ? -3.436 35.656 5.781 1 98.44 125 PRO B CA 1
ATOM 3365 C C . PRO B 1 125 ? -2.287 36.469 6.352 1 98.44 125 PRO B C 1
ATOM 3367 O O . PRO B 1 125 ? -2.312 37.719 6.273 1 98.44 125 PRO B O 1
ATOM 3370 N N . SER B 1 126 ? -1.324 35.844 6.949 1 98.12 126 SER B N 1
ATOM 3371 C CA . SER B 1 126 ? -0.209 36.531 7.578 1 98.12 126 SER B CA 1
ATOM 3372 C C . SER B 1 126 ? 0.941 35.562 7.883 1 98.12 126 SER B C 1
ATOM 3374 O O . SER B 1 126 ? 0.731 34.375 8.031 1 98.12 126 SER B O 1
ATOM 3376 N N . LYS B 1 127 ? 2.076 36.125 7.906 1 97.38 127 LYS B N 1
ATOM 3377 C CA . LYS B 1 127 ? 3.283 35.406 8.328 1 97.38 127 LYS B CA 1
ATOM 3378 C C . LYS B 1 127 ? 3.543 35.594 9.82 1 97.38 127 LYS B C 1
ATOM 3380 O O . LYS B 1 127 ? 3.438 36.719 10.328 1 97.38 127 LYS B O 1
ATOM 3385 N N . GLY B 1 128 ? 3.893 34.531 10.453 1 97 128 GLY B N 1
ATOM 3386 C CA . GLY B 1 128 ? 4.043 34.594 11.898 1 97 128 GLY B CA 1
ATOM 3387 C C . GLY B 1 128 ? 5.492 34.625 12.344 1 97 128 GLY B C 1
ATOM 3388 O O . GLY B 1 128 ? 6.32 33.875 11.828 1 97 128 GLY B O 1
ATOM 3389 N N . TRP B 1 129 ? 5.812 35.531 13.359 1 98.38 129 TRP B N 1
ATOM 3390 C CA . TRP B 1 129 ? 7.086 35.531 14.07 1 98.38 129 TRP B CA 1
ATOM 3391 C C . TRP B 1 129 ? 8.258 35.562 13.094 1 98.38 129 TRP B C 1
ATOM 3393 O O . TRP B 1 129 ? 8.414 36.531 12.328 1 98.38 129 TRP B O 1
ATOM 3403 N N . ASP B 1 130 ? 9.102 34.5 13.086 1 98.62 130 ASP B N 1
ATOM 3404 C CA . ASP B 1 130 ? 10.281 34.5 12.234 1 98.62 130 ASP B CA 1
ATOM 3405 C C . ASP B 1 130 ? 10.086 33.594 11.016 1 98.62 130 ASP B C 1
ATOM 3407 O O . ASP B 1 130 ? 11.062 33.156 10.398 1 98.62 130 ASP B O 1
ATOM 3411 N N . ALA B 1 131 ? 8.852 33.312 10.633 1 98.44 131 ALA B N 1
ATOM 3412 C CA . ALA B 1 131 ? 8.547 32.438 9.5 1 98.44 131 ALA B CA 1
ATOM 3413 C C . ALA B 1 131 ? 9.078 33.031 8.195 1 98.44 131 ALA B C 1
ATOM 3415 O O . ALA B 1 131 ? 9.078 34.25 8.016 1 98.44 131 ALA B O 1
ATOM 3416 N N . SER B 1 132 ? 9.562 32.188 7.301 1 98.19 132 SER B N 1
ATOM 3417 C CA . SER B 1 132 ? 9.969 32.594 5.957 1 98.19 132 SER B CA 1
ATOM 3418 C C . SER B 1 132 ? 8.773 32.625 5.008 1 98.19 132 SER B C 1
ATOM 3420 O O . SER B 1 132 ? 8.812 33.281 3.979 1 98.19 132 SER B O 1
ATOM 3422 N N . SER B 1 133 ? 7.719 31.875 5.352 1 98.25 133 SER B N 1
ATOM 3423 C CA . SER B 1 133 ? 6.523 31.766 4.52 1 98.25 133 SER B CA 1
ATOM 3424 C C . SER B 1 133 ? 5.254 31.875 5.359 1 98.25 133 SER B C 1
ATOM 3426 O O . SER B 1 133 ? 5.281 31.641 6.566 1 98.25 133 SER B O 1
ATOM 3428 N N . VAL B 1 134 ? 4.16 32.312 4.691 1 98.75 134 VAL B N 1
ATOM 3429 C CA . VAL B 1 134 ? 2.846 32.188 5.312 1 98.75 134 VAL B CA 1
ATOM 3430 C C . VAL B 1 134 ? 2.531 30.703 5.535 1 98.75 134 VAL B C 1
ATOM 3432 O O . VAL B 1 134 ? 2.713 29.891 4.637 1 98.75 134 VAL B O 1
ATOM 3435 N N . ARG B 1 135 ? 2.166 30.406 6.746 1 98.94 135 ARG B N 1
ATOM 3436 C CA . ARG B 1 135 ? 1.845 29.016 7.086 1 98.94 135 ARG B CA 1
ATOM 3437 C C . ARG B 1 135 ? 0.427 28.906 7.633 1 98.94 135 ARG B C 1
ATOM 3439 O O . ARG B 1 135 ? -0.092 29.844 8.234 1 98.94 135 ARG B O 1
ATOM 3446 N N . ILE B 1 136 ? -0.214 27.734 7.414 1 98.94 136 ILE B N 1
ATOM 3447 C CA . ILE B 1 136 ? -1.607 27.547 7.801 1 98.94 136 ILE B CA 1
ATOM 3448 C C . ILE B 1 136 ? -1.799 26.141 8.367 1 98.94 136 ILE B C 1
ATOM 3450 O O . ILE B 1 136 ? -0.946 25.266 8.18 1 98.94 136 ILE B O 1
ATOM 3454 N N . VAL B 1 137 ? -2.836 25.922 9.109 1 98.94 137 VAL B N 1
ATOM 3455 C CA . VAL B 1 137 ? -3.408 24.625 9.406 1 98.94 137 VAL B CA 1
ATOM 3456 C C . VAL B 1 137 ? -4.848 24.562 8.906 1 98.94 137 VAL B C 1
ATOM 3458 O O . VAL B 1 137 ? -5.625 25.5 9.109 1 98.94 137 VAL B O 1
ATOM 3461 N N . THR B 1 138 ? -5.141 23.547 8.062 1 98.94 138 THR B N 1
ATOM 3462 C CA . THR B 1 138 ? -6.5 23.234 7.641 1 98.94 138 THR B CA 1
ATOM 3463 C C . THR B 1 138 ? -7.195 22.344 8.664 1 98.94 138 THR B C 1
ATOM 3465 O O . THR B 1 138 ? -6.629 21.344 9.102 1 98.94 138 THR B O 1
ATOM 3468 N N . ILE B 1 139 ? -8.406 22.75 9.086 1 98.88 139 ILE B N 1
ATOM 3469 C CA . ILE B 1 139 ? -9.148 22.047 10.125 1 98.88 139 ILE B CA 1
ATOM 3470 C C . ILE B 1 139 ? -10.516 21.625 9.594 1 98.88 139 ILE B C 1
ATOM 3472 O O . ILE B 1 139 ? -11.203 22.422 8.945 1 98.88 139 ILE B O 1
ATOM 3476 N N . GLY B 1 140 ? -10.891 20.375 9.797 1 98.69 140 GLY B N 1
ATOM 3477 C CA . GLY B 1 140 ? -12.219 19.891 9.461 1 98.69 140 GLY B CA 1
ATOM 3478 C C . GLY B 1 140 ? -12.82 19.016 10.539 1 98.69 140 GLY B C 1
ATOM 3479 O O . GLY B 1 140 ? -12.109 18.25 11.195 1 98.69 140 GLY B O 1
ATOM 3480 N N . VAL B 1 141 ? -14.141 19.172 10.758 1 97.38 141 VAL B N 1
ATOM 3481 C CA . VAL B 1 141 ? -14.914 18.234 11.555 1 97.38 141 VAL B CA 1
ATOM 3482 C C . VAL B 1 141 ? -15.703 17.312 10.641 1 97.38 141 VAL B C 1
ATOM 3484 O O . VAL B 1 141 ? -16.531 17.766 9.852 1 97.38 141 VAL B O 1
ATOM 3487 N N . PHE B 1 142 ? -15.422 16.016 10.781 1 98 142 PHE B N 1
ATOM 3488 C CA . PHE B 1 142 ? -16.016 15.008 9.906 1 98 142 PHE B CA 1
ATOM 3489 C C . PHE B 1 142 ? -16.844 14.016 10.703 1 98 142 PHE B C 1
ATOM 3491 O O . PHE B 1 142 ? -16.375 13.469 11.711 1 98 142 PHE B O 1
ATOM 3498 N N . LYS B 1 143 ? -18.016 13.828 10.258 1 96.94 143 LYS B N 1
ATOM 3499 C CA . LYS B 1 143 ? -18.891 12.836 10.859 1 96.94 143 LYS B CA 1
ATOM 3500 C C . LYS B 1 143 ? -19.094 11.641 9.93 1 96.94 143 LYS B C 1
ATOM 3502 O O . LYS B 1 143 ? -19.562 11.797 8.805 1 96.94 143 LYS B O 1
ATOM 3507 N N . HIS B 1 144 ? -18.703 10.453 10.414 1 97.25 144 HIS B N 1
ATOM 3508 C CA . HIS B 1 144 ? -18.906 9.234 9.625 1 97.25 144 HIS B CA 1
ATOM 3509 C C . HIS B 1 144 ? -20.391 8.914 9.484 1 97.25 144 HIS B C 1
ATOM 3511 O O . HIS B 1 144 ? -21.109 8.812 10.484 1 97.25 144 HIS B O 1
ATOM 3517 N N . LEU B 1 145 ? -20.828 8.695 8.281 1 97.56 145 LEU B N 1
ATOM 3518 C CA . LEU B 1 145 ? -22.25 8.648 8 1 97.56 145 LEU B CA 1
ATOM 3519 C C . LEU B 1 145 ? -22.891 7.402 8.609 1 97.56 145 LEU B C 1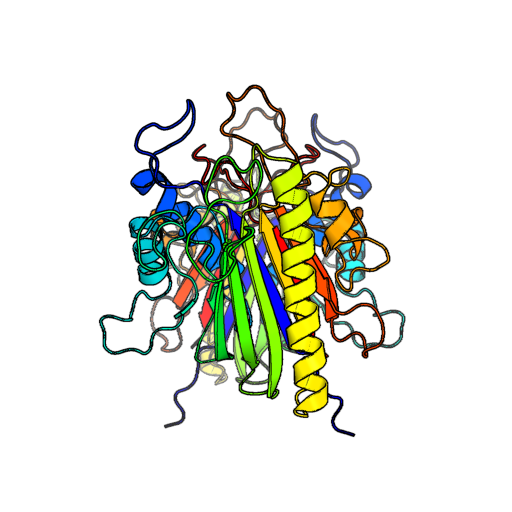
ATOM 3521 O O . LEU B 1 145 ? -24.016 7.449 9.086 1 97.56 145 LEU B O 1
ATOM 3525 N N . ILE B 1 146 ? -22.156 6.301 8.68 1 96.25 146 ILE B N 1
ATOM 3526 C CA . ILE B 1 146 ? -22.75 5.047 9.133 1 96.25 146 ILE B CA 1
ATOM 3527 C C . ILE B 1 146 ? -22.594 4.918 10.641 1 96.25 146 ILE B C 1
ATOM 3529 O O . ILE B 1 146 ? -23.594 4.723 11.359 1 96.25 146 ILE B O 1
ATOM 3533 N N . SER B 1 147 ? -21.469 5.141 11.172 1 94.31 147 SER B N 1
ATOM 3534 C CA . SER B 1 147 ? -21.203 4.906 12.586 1 94.31 147 SER B CA 1
ATOM 3535 C C . SER B 1 147 ? -21.531 6.145 13.414 1 94.31 147 SER B C 1
ATOM 3537 O O . SER B 1 147 ? -21.625 6.066 14.648 1 94.31 147 SER B O 1
ATOM 3539 N N . GLN B 1 148 ? -21.562 7.32 12.812 1 94.19 148 GLN B N 1
ATOM 3540 C CA . GLN B 1 148 ? -21.875 8.602 13.438 1 94.19 148 GLN B CA 1
ATOM 3541 C C . GLN B 1 148 ? -20.703 9.109 14.258 1 94.19 148 GLN B C 1
ATOM 3543 O O . GLN B 1 148 ? -20.781 10.164 14.891 1 94.19 148 GLN B O 1
ATOM 3548 N N . LYS B 1 149 ? -19.562 8.383 14.195 1 93.06 149 LYS B N 1
ATOM 3549 C CA . LYS B 1 149 ? -18.375 8.852 14.891 1 93.06 149 LYS B CA 1
ATOM 3550 C C . LYS B 1 149 ? -17.844 10.148 14.273 1 93.06 149 LYS B C 1
ATOM 3552 O O . LYS B 1 149 ? -17.859 10.312 13.055 1 93.06 149 LYS B O 1
ATOM 3557 N N . GLN B 1 150 ? -17.344 11.023 15.125 1 93.5 150 GLN B N 1
ATOM 3558 C CA . GLN B 1 150 ? -16.875 12.328 14.688 1 93.5 150 GLN B CA 1
ATOM 3559 C C . GLN B 1 150 ? -15.359 12.453 14.867 1 93.5 150 GLN B C 1
ATOM 3561 O O . GLN B 1 150 ? -14.82 12.078 15.906 1 93.5 150 GLN B O 1
ATOM 3566 N N . VAL B 1 151 ? -14.719 12.977 13.875 1 95.62 151 VAL B N 1
ATOM 3567 C CA . VAL B 1 151 ? -13.266 13.125 13.875 1 95.62 151 VAL B CA 1
ATOM 3568 C C . VAL B 1 151 ? -12.898 14.586 13.609 1 95.62 151 VAL B C 1
ATOM 3570 O O . VAL B 1 151 ? -13.453 15.219 12.703 1 95.62 151 VAL B O 1
ATOM 3573 N N . LEU B 1 152 ? -12.07 15.133 14.492 1 96.62 152 LEU B N 1
ATOM 3574 C CA . LEU B 1 152 ? -11.391 16.391 14.203 1 96.62 152 LEU B CA 1
ATOM 3575 C C . LEU B 1 152 ? -10.102 16.141 13.43 1 96.62 152 LEU B C 1
ATOM 3577 O O . LEU B 1 152 ? -9.148 15.586 13.961 1 96.62 152 LEU B O 1
ATOM 3581 N N . GLY B 1 153 ? -10.102 16.516 12.133 1 98.44 153 GLY B N 1
ATOM 3582 C CA . GLY B 1 153 ? -8.945 16.312 11.273 1 98.44 153 GLY B CA 1
ATOM 3583 C C . GLY B 1 153 ? -8.203 17.609 10.969 1 98.44 153 GLY B C 1
ATOM 3584 O O . GLY B 1 153 ? -8.82 18.625 10.672 1 98.44 153 GLY B O 1
ATOM 3585 N N . MET B 1 154 ? -6.879 17.531 11.016 1 98.94 154 MET B N 1
ATOM 3586 C CA . MET B 1 154 ? -6.051 18.703 10.773 1 98.94 154 MET B CA 1
ATOM 3587 C C . MET B 1 154 ? -4.855 18.359 9.891 1 98.94 154 MET B C 1
ATOM 3589 O O . MET B 1 154 ? -4.289 17.266 10.008 1 98.94 154 MET B O 1
ATOM 3593 N N . ASN B 1 155 ? -4.492 19.25 9.016 1 99 155 ASN B N 1
ATOM 3594 C CA . ASN B 1 155 ? -3.348 19.141 8.117 1 99 155 ASN B CA 1
ATOM 3595 C C . ASN B 1 155 ? -2.545 20.438 8.07 1 99 155 ASN B C 1
ATOM 3597 O O . ASN B 1 155 ? -3.113 21.516 7.902 1 99 155 ASN B O 1
ATOM 3601 N N . THR B 1 156 ? -1.216 20.312 8.266 1 99 156 THR B N 1
ATOM 3602 C CA . THR B 1 156 ? -0.44 21.547 8.344 1 99 156 THR B CA 1
ATOM 3603 C C . THR B 1 156 ? 0.917 21.375 7.664 1 99 156 THR B C 1
ATOM 3605 O O . THR B 1 156 ? 1.306 20.266 7.316 1 99 156 THR B O 1
ATOM 3608 N N . HIS B 1 157 ? 1.576 22.438 7.316 1 98.94 157 HIS B N 1
ATOM 3609 C CA . HIS B 1 157 ? 2.947 22.594 6.844 1 98.94 157 HIS B CA 1
ATOM 3610 C C . HIS B 1 157 ? 3.666 23.703 7.594 1 98.94 157 HIS B C 1
ATOM 3612 O O . HIS B 1 157 ? 3.441 24.891 7.316 1 98.94 157 HIS B O 1
ATOM 3618 N N . LEU B 1 158 ? 4.527 23.344 8.516 1 98.94 158 LEU B N 1
ATOM 3619 C CA . LEU B 1 158 ? 5.18 24.344 9.344 1 98.94 158 LEU B CA 1
ATOM 3620 C C . LEU B 1 158 ? 6.395 24.938 8.633 1 98.94 158 LEU B C 1
ATOM 3622 O O . LEU B 1 158 ? 6.824 24.422 7.598 1 98.94 158 LEU B O 1
ATOM 3626 N N . ASP B 1 159 ? 6.852 26.016 9.203 1 98.81 159 ASP B N 1
ATOM 3627 C CA . ASP B 1 159 ? 7.863 26.828 8.523 1 98.81 159 ASP B CA 1
ATOM 3628 C C . ASP B 1 159 ? 9.219 26.125 8.516 1 98.81 159 ASP B C 1
ATOM 3630 O O . ASP B 1 159 ? 9.617 25.531 9.523 1 98.81 159 ASP B O 1
ATOM 3634 N N . ASP B 1 160 ? 9.938 26.188 7.422 1 97.5 160 ASP B N 1
ATOM 3635 C CA . ASP B 1 160 ? 11.203 25.469 7.281 1 97.5 160 ASP B CA 1
ATOM 3636 C C . ASP B 1 160 ? 12.367 26.266 7.852 1 97.5 160 ASP B C 1
ATOM 3638 O O . ASP B 1 160 ? 13.43 25.719 8.141 1 97.5 160 ASP B O 1
ATOM 3642 N N . GLN B 1 161 ? 12.203 27.578 8.039 1 97.31 161 GLN B N 1
ATOM 3643 C CA . GLN B 1 161 ? 13.328 28.422 8.438 1 97.31 161 GLN B CA 1
ATOM 3644 C C . GLN B 1 161 ? 13.18 28.906 9.883 1 97.31 161 GLN B C 1
ATOM 3646 O O . GLN B 1 161 ? 14.141 28.891 10.648 1 97.31 161 GLN B O 1
ATOM 3651 N N . GLY B 1 162 ? 11.984 29.312 10.25 1 98.25 162 GLY B N 1
ATOM 3652 C CA . GLY B 1 162 ? 11.758 29.969 11.531 1 98.25 162 GLY B CA 1
ATOM 3653 C C . GLY B 1 162 ? 11.5 29 12.664 1 98.25 162 GLY B C 1
ATOM 3654 O O . GLY B 1 162 ? 10.406 28.438 12.773 1 98.25 162 GLY B O 1
ATOM 3655 N N . SER B 1 163 ? 12.398 28.875 13.594 1 98.25 163 SER B N 1
ATOM 3656 C CA . SER B 1 163 ? 12.242 27.984 14.742 1 98.25 163 SER B CA 1
ATOM 3657 C C . SER B 1 163 ? 11.164 28.5 15.695 1 98.25 163 SER B C 1
ATOM 3659 O O . SER B 1 163 ? 10.383 27.719 16.234 1 98.25 163 SER B O 1
ATOM 3661 N N . GLN B 1 164 ? 11.141 29.812 15.898 1 98.62 164 GLN B N 1
ATOM 3662 C CA . GLN B 1 164 ? 10.109 30.391 16.75 1 98.62 164 GLN B CA 1
ATOM 3663 C C . GLN B 1 164 ? 8.727 30.219 16.141 1 98.62 164 GLN B C 1
ATOM 3665 O O . GLN B 1 164 ? 7.746 29.984 16.859 1 98.62 164 GLN B O 1
ATOM 3670 N N . SER B 1 165 ? 8.727 30.406 14.875 1 98.69 165 SER B N 1
ATOM 3671 C CA . SER B 1 165 ? 7.465 30.203 14.164 1 98.69 165 SER B CA 1
ATOM 3672 C C . SER B 1 165 ? 6.961 28.781 14.344 1 98.69 165 SER B C 1
ATOM 3674 O O . SER B 1 165 ? 5.777 28.562 14.602 1 98.69 165 SER B O 1
ATOM 3676 N N . ARG B 1 166 ? 7.836 27.766 14.242 1 98.81 166 ARG B N 1
ATOM 3677 C CA . ARG B 1 166 ? 7.449 26.375 14.438 1 98.81 166 ARG B CA 1
ATOM 3678 C C . ARG B 1 166 ? 6.945 26.141 15.859 1 98.81 166 ARG B C 1
ATOM 3680 O O . ARG B 1 166 ? 5.922 25.484 16.062 1 98.81 166 ARG B O 1
ATOM 3687 N N . TYR B 1 167 ? 7.621 26.719 16.781 1 98.81 167 TYR B N 1
ATOM 3688 C CA . TYR B 1 167 ? 7.273 26.578 18.188 1 98.81 167 TYR B CA 1
ATOM 3689 C C . TYR B 1 167 ? 5.895 27.172 18.469 1 98.81 167 TYR B C 1
ATOM 3691 O O . TYR B 1 167 ? 5.031 26.484 19.031 1 98.81 167 TYR B O 1
ATOM 3699 N N . GLN B 1 168 ? 5.676 28.391 18.047 1 98.81 168 GLN B N 1
ATOM 3700 C CA . GLN B 1 168 ? 4.422 29.094 18.312 1 98.81 168 GLN B CA 1
ATOM 3701 C C . GLN B 1 168 ? 3.275 28.484 17.516 1 98.81 168 GLN B C 1
ATOM 3703 O O . GLN B 1 168 ? 2.143 28.422 17.984 1 98.81 168 GLN B O 1
ATOM 3708 N N . ALA B 1 169 ? 3.562 28.109 16.312 1 98.88 169 ALA B N 1
ATOM 3709 C CA . ALA B 1 169 ? 2.549 27.453 15.484 1 98.88 169 ALA B CA 1
ATOM 3710 C C . ALA B 1 169 ? 2.049 26.172 16.141 1 98.88 169 ALA B C 1
ATOM 3712 O O . ALA B 1 169 ? 0.846 25.906 16.156 1 98.88 169 ALA B O 1
ATOM 3713 N N . ALA B 1 170 ? 2.99 25.359 16.688 1 98.88 170 ALA B N 1
ATOM 3714 C CA . ALA B 1 170 ? 2.621 24.141 17.406 1 98.88 170 ALA B CA 1
ATOM 3715 C C . ALA B 1 170 ? 1.679 24.453 18.562 1 98.88 170 ALA B C 1
ATOM 3717 O O . ALA B 1 170 ? 0.663 23.781 18.75 1 98.88 170 ALA B O 1
ATOM 3718 N N . LYS B 1 171 ? 1.957 25.484 19.297 1 98.69 171 LYS B N 1
ATOM 3719 C CA . LYS B 1 171 ? 1.119 25.891 20.422 1 98.69 171 LYS B CA 1
ATOM 3720 C C . LYS B 1 171 ? -0.253 26.359 19.938 1 98.69 171 LYS B C 1
ATOM 3722 O O . LYS B 1 171 ? -1.269 26.062 20.578 1 98.69 171 LYS B O 1
ATOM 3727 N N . LEU B 1 172 ? -0.239 27.109 18.891 1 98.75 172 LEU B N 1
ATOM 3728 C CA . LEU B 1 172 ? -1.495 27.594 18.328 1 98.75 172 LEU B CA 1
ATOM 3729 C C . LEU B 1 172 ? -2.373 26.422 17.891 1 98.75 172 LEU B C 1
ATOM 3731 O O . LEU B 1 172 ? -3.586 26.438 18.109 1 98.75 172 LEU B O 1
ATOM 3735 N N . ILE B 1 173 ? -1.812 25.391 17.266 1 98.81 173 ILE B N 1
ATOM 3736 C CA . ILE B 1 173 ? -2.551 24.219 16.828 1 98.81 173 ILE B CA 1
ATOM 3737 C C . ILE B 1 173 ? -3.143 23.5 18.031 1 98.81 173 ILE B C 1
ATOM 3739 O O . ILE B 1 173 ? -4.316 23.109 18.016 1 98.81 173 ILE B O 1
ATOM 3743 N N . LEU B 1 174 ? -2.35 23.328 19.094 1 98 174 LEU B N 1
ATOM 3744 C CA . LEU B 1 174 ? -2.854 22.703 20.297 1 98 174 LEU B CA 1
ATOM 3745 C C . LEU B 1 174 ? -4.004 23.516 20.891 1 98 174 LEU B C 1
ATOM 3747 O O . LEU B 1 174 ? -4.965 22.938 21.406 1 98 174 LEU B O 1
ATOM 3751 N N . SER B 1 175 ? -3.883 24.844 20.844 1 97.69 175 SER B N 1
ATOM 3752 C CA . SER B 1 175 ? -4.957 25.688 21.344 1 97.69 175 SER B CA 1
ATOM 3753 C C . SER B 1 175 ? -6.238 25.5 20.531 1 97.69 175 SER B C 1
ATOM 3755 O O . SER B 1 175 ? -7.336 25.531 21.094 1 97.69 175 SER B O 1
ATOM 3757 N N . GLN B 1 176 ? -6.121 25.344 19.188 1 97.12 176 GLN B N 1
ATOM 3758 C CA . GLN B 1 176 ? -7.285 25.031 18.359 1 97.12 176 GLN B CA 1
ATOM 3759 C C . GLN B 1 176 ? -7.93 23.719 18.781 1 97.12 176 GLN B C 1
ATOM 3761 O O . GLN B 1 176 ? -9.156 23.641 18.922 1 97.12 176 GLN B O 1
ATOM 3766 N N . ILE B 1 177 ? -7.113 22.672 18.969 1 95.69 177 ILE B N 1
ATOM 3767 C CA . ILE B 1 177 ? -7.617 21.375 19.406 1 95.69 177 ILE B CA 1
ATOM 3768 C C . ILE B 1 177 ? -8.375 21.516 20.719 1 95.69 177 ILE B C 1
ATOM 3770 O O . ILE B 1 177 ? -9.484 21 20.859 1 95.69 177 ILE B O 1
ATOM 3774 N N . ASP B 1 178 ? -7.781 22.219 21.656 1 93.31 178 ASP B N 1
ATOM 3775 C CA . ASP B 1 178 ? -8.398 22.438 22.969 1 93.31 178 ASP B CA 1
ATOM 3776 C C . ASP B 1 178 ? -9.742 23.141 22.828 1 93.31 178 ASP B C 1
ATOM 3778 O O . ASP B 1 178 ? -10.711 22.766 23.5 1 93.31 178 ASP B O 1
ATOM 3782 N N . GLN B 1 179 ? -9.812 24.125 22 1 93.81 179 GLN B N 1
ATOM 3783 C CA . GLN B 1 179 ? -11.047 24.859 21.781 1 93.81 179 GLN B CA 1
ATOM 3784 C C . GLN B 1 179 ? -12.141 23.938 21.234 1 93.81 179 GLN B C 1
ATOM 3786 O O . GLN B 1 179 ? -13.281 23.984 21.703 1 93.81 179 GLN B O 1
ATOM 3791 N N . TYR B 1 180 ? -11.812 23.125 20.266 1 92.75 180 TYR B N 1
ATOM 3792 C CA . TYR B 1 180 ? -12.797 22.203 19.703 1 92.75 180 TYR B CA 1
ATOM 3793 C C . TYR B 1 180 ? -13.234 21.172 20.734 1 92.75 180 TYR B C 1
ATOM 3795 O O . TYR B 1 180 ? -14.43 20.875 20.844 1 92.75 180 TYR B O 1
ATOM 3803 N N . LEU B 1 181 ? -12.297 20.641 21.484 1 88.75 181 LEU B N 1
ATOM 3804 C CA . LEU B 1 181 ? -12.602 19.594 22.453 1 88.75 181 LEU B CA 1
ATOM 3805 C C . LEU B 1 181 ? -13.438 20.156 23.594 1 88.75 181 LEU B C 1
ATOM 3807 O O . LEU B 1 181 ? -14.336 19.469 24.109 1 88.75 181 LEU B O 1
ATOM 3811 N N . THR B 1 182 ? -13.156 21.344 24 1 86.44 182 THR B N 1
ATOM 3812 C CA . THR B 1 182 ? -13.891 21.969 25.094 1 86.44 182 THR B CA 1
ATOM 3813 C C . THR B 1 182 ? -15.305 22.344 24.641 1 86.44 182 THR B C 1
ATOM 3815 O O . THR B 1 182 ? -16.266 22.125 25.375 1 86.44 182 THR B O 1
ATOM 3818 N N . LYS B 1 183 ? -15.406 22.969 23.484 1 81.5 183 LYS B N 1
ATOM 3819 C CA . LYS B 1 183 ? -16.719 23.344 22.953 1 81.5 183 LYS B CA 1
ATOM 3820 C C . LYS B 1 183 ? -17.609 22.125 22.781 1 81.5 183 LYS B C 1
ATOM 3822 O O . LYS B 1 183 ? -18.828 22.203 23 1 81.5 183 LYS B O 1
ATOM 3827 N N . SER B 1 184 ? -17.078 21.109 22.359 1 70.88 184 SER B N 1
ATOM 3828 C CA . SER B 1 184 ? -17.828 19.875 22.125 1 70.88 184 SER B CA 1
ATOM 3829 C C . SER B 1 184 ? -18.422 19.344 23.406 1 70.88 184 SER B C 1
ATOM 3831 O O . SER B 1 184 ? -19.594 18.922 23.438 1 70.88 184 SER B O 1
ATOM 3833 N N . VAL B 1 185 ? -17.75 19.359 24.406 1 63.34 185 VAL B N 1
ATOM 3834 C CA . VAL B 1 185 ? -18.234 18.906 25.703 1 63.34 185 VAL B CA 1
ATOM 3835 C C . VAL B 1 185 ? -19.406 19.766 26.141 1 63.34 185 VAL B C 1
ATOM 3837 O O . VAL B 1 185 ? -20.438 19.25 26.578 1 63.34 185 VAL B O 1
ATOM 3840 N N . LEU B 1 186 ? -19.312 20.984 25.812 1 63 186 LEU B N 1
ATOM 3841 C CA . LEU B 1 186 ? -20.359 21.922 26.219 1 63 186 LEU B CA 1
ATOM 3842 C C . LEU B 1 186 ? -21.594 21.781 25.344 1 63 186 LEU B C 1
ATOM 3844 O O . LEU B 1 186 ? -22.719 22 25.812 1 63 186 LEU B O 1
ATOM 3848 N N . GLY B 1 187 ? -21.359 21.391 24.125 1 67 187 GLY B N 1
ATOM 3849 C CA . GLY B 1 187 ? -22.453 21.297 23.172 1 67 187 GLY B CA 1
ATOM 3850 C C . GLY B 1 187 ? -23.016 19.891 23.016 1 67 187 GLY B C 1
ATOM 3851 O O . GLY B 1 187 ? -23.906 19.656 22.203 1 67 187 GLY B O 1
ATOM 3852 N N . GLY B 1 188 ? -22.484 19.016 23.828 1 66.75 188 GLY B N 1
ATOM 3853 C CA . GLY B 1 188 ? -22.969 17.641 23.766 1 66.75 188 GLY B CA 1
ATOM 3854 C C . GLY B 1 188 ? -22.344 16.844 22.641 1 66.75 188 GLY B C 1
ATOM 3855 O O . GLY B 1 188 ? -22.797 15.734 22.344 1 66.75 188 GLY B O 1
ATOM 3856 N N . ARG B 1 189 ? -21.391 17.469 21.984 1 71.44 189 ARG B N 1
ATOM 3857 C CA . ARG B 1 189 ? -20.641 16.75 20.953 1 71.44 189 ARG B CA 1
ATOM 3858 C C . ARG B 1 189 ? -19.391 16.109 21.531 1 71.44 189 ARG B C 1
ATOM 3860 O O . ARG B 1 189 ? -18.688 16.719 22.344 1 71.44 189 ARG B O 1
ATOM 3867 N N . ASN B 1 190 ? -19.312 14.844 21.281 1 79.12 190 ASN B N 1
ATOM 3868 C CA . ASN B 1 190 ? -18.094 14.164 21.719 1 79.12 190 ASN B CA 1
ATOM 3869 C C . ASN B 1 190 ? -17.281 13.641 20.531 1 79.12 190 ASN B C 1
ATOM 3871 O O . ASN B 1 190 ? -17.734 12.734 19.828 1 79.12 190 ASN B O 1
ATOM 3875 N N . PHE B 1 191 ? -16.109 14.375 20.359 1 88.81 191 PHE B N 1
ATOM 3876 C CA . PHE B 1 191 ? -15.219 13.875 19.312 1 88.81 191 PHE B CA 1
ATOM 3877 C C . PHE B 1 191 ? -14.711 12.484 19.656 1 88.81 191 PHE B C 1
ATOM 3879 O O . PHE B 1 191 ? -14.328 12.227 20.812 1 88.81 191 PHE B O 1
ATOM 3886 N N . ASN B 1 192 ? -14.805 11.633 18.672 1 90.5 192 ASN B N 1
ATOM 3887 C CA . ASN B 1 192 ? -14.266 10.289 18.859 1 90.5 192 ASN B CA 1
ATOM 3888 C C . ASN B 1 192 ? -12.758 10.25 18.625 1 90.5 192 ASN B C 1
ATOM 3890 O O . ASN B 1 192 ? -12.07 9.359 19.141 1 90.5 192 ASN B O 1
ATOM 3894 N N . GLY B 1 193 ? -12.227 11.164 17.875 1 93.38 193 GLY B N 1
ATOM 3895 C CA . GLY B 1 193 ? -10.805 11.172 17.594 1 93.38 193 GLY B CA 1
ATOM 3896 C C . GLY B 1 193 ? -10.328 12.469 16.969 1 93.38 193 GLY B C 1
ATOM 3897 O O . GLY B 1 193 ? -11.117 13.211 16.375 1 93.38 193 GLY B O 1
ATOM 3898 N N . VAL B 1 194 ? -9.062 12.742 17.156 1 95.75 194 VAL B N 1
ATOM 3899 C CA . VAL B 1 194 ? -8.344 13.859 16.547 1 95.75 194 VAL B CA 1
ATOM 3900 C C . VAL B 1 194 ? -7.121 13.344 15.797 1 95.75 194 VAL B C 1
ATOM 3902 O O . VAL B 1 194 ? -6.41 12.461 16.281 1 95.75 194 VAL B O 1
ATOM 3905 N N . PHE B 1 195 ? -6.961 13.82 14.602 1 98 195 PHE B N 1
ATOM 3906 C CA . PHE B 1 195 ? -5.656 13.578 13.992 1 98 195 PHE B CA 1
ATOM 3907 C C . PHE B 1 195 ? -5.059 14.883 13.469 1 98 195 PHE B C 1
ATOM 3909 O O . PHE B 1 195 ? -5.793 15.805 13.102 1 98 195 PHE B O 1
ATOM 3916 N N . LEU B 1 196 ? -3.768 15 13.523 1 98.88 196 LEU B N 1
ATOM 3917 C CA . LEU B 1 196 ? -2.959 16.047 12.922 1 98.88 196 LEU B CA 1
ATOM 3918 C C . LEU B 1 196 ? -1.875 15.453 12.023 1 98.88 196 LEU B C 1
ATOM 3920 O O . LEU B 1 196 ? -1.068 14.641 12.484 1 98.88 196 LEU B O 1
ATOM 3924 N N . ALA B 1 197 ? -1.923 15.789 10.773 1 98.94 197 ALA B N 1
ATOM 3925 C CA . ALA B 1 197 ? -0.93 15.305 9.82 1 98.94 197 ALA B CA 1
ATOM 3926 C C . ALA B 1 197 ? -0.185 16.469 9.164 1 98.94 197 ALA B C 1
ATOM 3928 O O . ALA B 1 197 ? -0.685 17.594 9.125 1 98.94 197 ALA B O 1
ATOM 3929 N N . GLY B 1 198 ? 1.006 16.188 8.703 1 98.94 198 GLY B N 1
ATOM 3930 C CA . GLY B 1 198 ? 1.641 17.203 7.867 1 98.94 198 GLY B CA 1
ATOM 3931 C C . GLY B 1 198 ? 3.156 17.141 7.926 1 98.94 198 GLY B C 1
ATOM 3932 O O . GLY B 1 198 ? 3.732 16.234 8.523 1 98.94 198 GLY B O 1
ATOM 3933 N N . ASP B 1 199 ? 3.793 18.047 7.195 1 98.94 199 ASP B N 1
ATOM 3934 C CA . ASP B 1 199 ? 5.219 18.359 7.27 1 98.94 199 ASP B CA 1
ATOM 3935 C C . ASP B 1 199 ? 5.492 19.406 8.359 1 98.94 199 ASP B C 1
ATOM 3937 O O . ASP B 1 199 ? 5.18 20.578 8.188 1 98.94 199 ASP B O 1
ATOM 3941 N N . PHE B 1 200 ? 6.145 18.906 9.43 1 98.94 200 PHE B N 1
ATOM 3942 C CA . PHE B 1 200 ? 6.336 19.781 10.586 1 98.94 200 PHE B CA 1
ATOM 3943 C C . PHE B 1 200 ? 7.641 20.562 10.469 1 98.94 200 PHE B C 1
ATOM 3945 O O . PHE B 1 200 ? 7.891 21.484 11.242 1 98.94 200 PHE B O 1
ATOM 3952 N N . ASN B 1 201 ? 8.477 20.188 9.484 1 98.75 201 ASN B N 1
ATOM 3953 C CA . ASN B 1 201 ? 9.812 20.781 9.391 1 98.75 201 ASN B CA 1
ATOM 3954 C C . ASN B 1 201 ? 10.523 20.781 10.734 1 98.75 201 ASN B C 1
ATOM 3956 O O . ASN B 1 201 ? 11.195 21.75 11.086 1 98.75 201 ASN B O 1
ATOM 3960 N N . SER B 1 202 ? 10.281 19.812 11.508 1 98.75 202 SER B N 1
ATOM 3961 C CA . SER B 1 202 ? 10.82 19.656 12.852 1 98.75 202 SER B CA 1
ATOM 3962 C C . SER B 1 202 ? 11.195 18.203 13.125 1 98.75 202 SER B C 1
ATOM 3964 O O . SER B 1 202 ? 10.336 17.312 13.078 1 98.75 202 SER B O 1
ATOM 3966 N N . GLU B 1 203 ? 12.445 17.953 13.344 1 98.44 203 GLU B N 1
ATOM 3967 C CA . GLU B 1 203 ? 12.844 16.625 13.812 1 98.44 203 GLU B CA 1
ATOM 3968 C C . GLU B 1 203 ? 12.359 16.375 15.234 1 98.44 203 GLU B C 1
ATOM 3970 O O . GLU B 1 203 ? 11.82 17.281 15.883 1 98.44 203 GLU B O 1
ATOM 3975 N N . GLU B 1 204 ? 12.523 15.195 15.711 1 98.06 204 GLU B N 1
ATOM 3976 C CA . GLU B 1 204 ? 11.938 14.773 16.984 1 98.06 204 GLU B CA 1
ATOM 3977 C C . GLU B 1 204 ? 12.508 15.578 18.156 1 98.06 204 GLU B C 1
ATOM 3979 O O . GLU B 1 204 ? 11.867 15.703 19.203 1 98.06 204 GLU B O 1
ATOM 3984 N N . SER B 1 205 ? 13.656 16.141 18 1 97.94 205 SER B N 1
ATOM 3985 C CA . SER B 1 205 ? 14.305 16.891 19.078 1 97.94 205 SER B CA 1
ATOM 3986 C C . SER B 1 205 ? 14.023 18.375 18.953 1 97.94 205 SER B C 1
ATOM 3988 O O . SER B 1 205 ? 14.477 19.172 19.781 1 97.94 205 SER B O 1
ATOM 3990 N N . GLN B 1 206 ? 13.281 18.734 18 1 98.38 206 GLN B N 1
ATOM 3991 C CA . GLN B 1 206 ? 13.086 20.156 17.703 1 98.38 206 GLN B CA 1
ATOM 3992 C C . GLN B 1 206 ? 11.734 20.641 18.203 1 98.38 206 GLN B C 1
ATOM 3994 O O . GLN B 1 206 ? 10.945 19.859 18.75 1 98.38 206 GLN B O 1
ATOM 3999 N N . GLU B 1 207 ? 11.516 21.938 18.062 1 97.88 207 GLU B N 1
ATOM 4000 C CA . GLU B 1 207 ? 10.539 22.703 18.828 1 97.88 207 GLU B CA 1
ATOM 4001 C C . GLU B 1 207 ? 9.117 22.203 18.578 1 97.88 207 GLU B C 1
ATOM 4003 O O . GLU B 1 207 ? 8.414 21.828 19.516 1 97.88 207 GLU B O 1
ATOM 4008 N N . ALA B 1 208 ? 8.75 22.094 17.312 1 98.75 208 ALA B N 1
ATOM 4009 C CA . ALA B 1 208 ? 7.344 21.844 17.016 1 98.75 208 ALA B CA 1
ATOM 4010 C C . ALA B 1 208 ? 6.957 20.422 17.422 1 98.75 208 ALA B C 1
ATOM 4012 O O . ALA B 1 208 ? 5.91 20.203 18.031 1 98.75 208 ALA B O 1
ATOM 4013 N N . TYR B 1 209 ? 7.809 19.438 17.094 1 98.81 209 TYR B N 1
ATOM 4014 C CA . TYR B 1 209 ? 7.527 18.047 17.453 1 98.81 209 TYR B CA 1
ATOM 4015 C C . TYR B 1 209 ? 7.41 17.891 18.969 1 98.81 209 TYR B C 1
ATOM 4017 O O . TYR B 1 209 ? 6.48 17.25 19.469 1 98.81 209 TYR B O 1
ATOM 4025 N N . THR B 1 210 ? 8.32 18.5 19.719 1 98.62 210 THR B N 1
ATOM 4026 C CA . THR B 1 210 ? 8.359 18.344 21.172 1 98.62 210 THR B CA 1
ATOM 4027 C C . THR B 1 210 ? 7.117 18.969 21.812 1 98.62 210 THR B C 1
ATOM 4029 O O . THR B 1 210 ? 6.574 18.438 22.766 1 98.62 210 THR B O 1
ATOM 4032 N N . VAL B 1 211 ? 6.652 20.047 21.266 1 98.69 211 VAL B N 1
ATOM 4033 C CA . VAL B 1 211 ? 5.453 20.703 21.781 1 98.69 211 VAL B CA 1
ATOM 4034 C C . VAL B 1 211 ? 4.23 19.844 21.469 1 98.69 211 VAL B C 1
ATOM 4036 O O . VAL B 1 211 ? 3.404 19.578 22.359 1 98.69 211 VAL B O 1
ATOM 4039 N N . LEU B 1 212 ? 4.152 19.344 20.25 1 98.62 212 LEU B N 1
ATOM 4040 C CA . LEU B 1 212 ? 2.959 18.656 19.781 1 98.62 212 LEU B CA 1
ATOM 4041 C C . LEU B 1 212 ? 2.842 17.266 20.406 1 98.62 212 LEU B C 1
ATOM 4043 O O . LEU B 1 212 ? 1.747 16.703 20.469 1 98.62 212 LEU B O 1
ATOM 4047 N N . THR B 1 213 ? 3.947 16.688 20.875 1 97.5 213 THR B N 1
ATOM 4048 C CA . THR B 1 213 ? 3.918 15.336 21.406 1 97.5 213 THR B CA 1
ATOM 4049 C C . THR B 1 213 ? 4.332 15.328 22.875 1 97.5 213 THR B C 1
ATOM 4051 O O . THR B 1 213 ? 4.57 14.266 23.453 1 97.5 213 THR B O 1
ATOM 4054 N N . GLY B 1 214 ? 4.504 16.484 23.469 1 95.25 214 GLY B N 1
ATOM 4055 C CA . GLY B 1 214 ? 4.98 16.578 24.828 1 95.25 214 GLY B CA 1
ATOM 4056 C C . GLY B 1 214 ? 3.945 16.156 25.859 1 95.25 214 GLY B C 1
ATOM 4057 O O . GLY B 1 214 ? 2.838 15.75 25.5 1 95.25 214 GLY B O 1
ATOM 4058 N N . ALA B 1 215 ? 4.258 16.172 27.094 1 90.12 215 ALA B N 1
ATOM 4059 C CA . ALA B 1 215 ? 3.479 15.656 28.219 1 90.12 215 ALA B CA 1
ATOM 4060 C C . ALA B 1 215 ? 2.119 16.344 28.312 1 90.12 215 ALA B C 1
ATOM 4062 O O . ALA B 1 215 ? 1.125 15.727 28.703 1 90.12 215 ALA B O 1
ATOM 4063 N N . ASN B 1 216 ? 2.006 17.594 27.938 1 88.56 216 ASN B N 1
ATOM 4064 C CA . ASN B 1 216 ? 0.768 18.359 28.062 1 88.56 216 ASN B CA 1
ATOM 4065 C C . ASN B 1 216 ? -0.055 18.297 26.781 1 88.56 216 ASN B C 1
ATOM 4067 O O . ASN B 1 216 ? -1.148 18.859 26.703 1 88.56 216 ASN B O 1
ATOM 4071 N N . SER B 1 217 ? 0.494 17.703 25.781 1 94.06 217 SER B N 1
ATOM 4072 C CA . SER B 1 217 ? -0.208 17.578 24.516 1 94.06 217 SER B CA 1
ATOM 4073 C C . SER B 1 217 ? -1.144 16.375 24.516 1 94.06 217 SER B C 1
ATOM 4075 O O . SER B 1 217 ? -0.796 15.305 25.047 1 94.06 217 SER B O 1
ATOM 4077 N N . PRO B 1 218 ? -2.303 16.531 23.938 1 93.31 218 PRO B N 1
ATOM 4078 C CA . PRO B 1 218 ? -3.199 15.383 23.812 1 93.31 218 PRO B CA 1
ATOM 4079 C C . PRO B 1 218 ? -2.811 14.461 22.656 1 93.31 218 PRO B C 1
ATOM 4081 O O . PRO B 1 218 ? -3.451 13.43 22.453 1 93.31 218 PRO B O 1
ATOM 4084 N N . LEU B 1 219 ? -1.782 14.789 21.891 1 96.06 219 LEU B N 1
ATOM 4085 C CA . LEU B 1 219 ? -1.47 14.07 20.656 1 96.06 219 LEU B CA 1
ATOM 4086 C C . LEU B 1 219 ? -0.312 13.102 20.875 1 96.06 219 LEU B C 1
ATOM 4088 O O . LEU B 1 219 ? 0.599 13.383 21.656 1 96.06 219 LEU B O 1
ATOM 4092 N N . ALA B 1 220 ? -0.389 12 20.188 1 96 220 ALA B N 1
ATOM 4093 C CA . ALA B 1 220 ? 0.681 11.008 20.188 1 96 220 ALA B CA 1
ATOM 4094 C C . ALA B 1 220 ? 1.125 10.68 18.766 1 96 220 ALA B C 1
ATOM 4096 O O . ALA B 1 220 ? 0.295 10.578 17.859 1 96 220 ALA B O 1
ATOM 4097 N N . ASP B 1 221 ? 2.379 10.516 18.641 1 98 221 ASP B N 1
ATOM 4098 C CA . ASP B 1 221 ? 2.986 10.172 17.359 1 98 221 ASP B CA 1
ATOM 4099 C C . ASP B 1 221 ? 2.627 8.75 16.938 1 98 221 ASP B C 1
ATOM 4101 O O . ASP B 1 221 ? 2.975 7.789 17.625 1 98 221 ASP B O 1
ATOM 4105 N N . ALA B 1 222 ? 1.975 8.617 15.758 1 98.44 222 ALA B N 1
ATOM 4106 C CA . ALA B 1 222 ? 1.557 7.309 15.258 1 98.44 222 ALA B CA 1
ATOM 4107 C C . ALA B 1 222 ? 2.736 6.344 15.195 1 98.44 222 ALA B C 1
ATOM 4109 O O . ALA B 1 222 ? 2.604 5.164 15.531 1 98.44 222 ALA B O 1
ATOM 4110 N N . GLN B 1 223 ? 3.895 6.844 14.711 1 98.75 223 GLN B N 1
ATOM 4111 C CA . GLN B 1 223 ? 5.062 5.98 14.562 1 98.75 223 GLN B CA 1
ATOM 4112 C C . GLN B 1 223 ? 5.449 5.348 15.898 1 98.75 223 GLN B C 1
ATOM 4114 O O . GLN B 1 223 ? 5.805 4.168 15.945 1 98.75 223 GLN B O 1
ATOM 4119 N N . LYS B 1 224 ? 5.359 6.129 16.938 1 97.81 224 LYS B N 1
ATOM 4120 C CA . LYS B 1 224 ? 5.816 5.668 18.25 1 97.81 224 LYS B CA 1
ATOM 4121 C C . LYS B 1 224 ? 4.832 4.672 18.859 1 97.81 224 LYS B C 1
ATOM 4123 O O . LYS B 1 224 ? 5.156 3.986 19.828 1 97.81 224 LYS B O 1
ATOM 4128 N N . GLN B 1 225 ? 3.646 4.57 18.281 1 96.5 225 GLN B N 1
ATOM 4129 C CA . GLN B 1 225 ? 2.637 3.646 18.797 1 96.5 225 GLN B CA 1
ATOM 4130 C C . GLN B 1 225 ? 2.814 2.256 18.188 1 96.5 225 GLN B C 1
ATOM 4132 O O . GLN B 1 225 ? 2.135 1.308 18.578 1 96.5 225 GLN B O 1
ATOM 4137 N N . ILE B 1 226 ? 3.65 2.104 17.219 1 97.94 226 ILE B N 1
ATOM 4138 C CA . ILE B 1 226 ? 3.955 0.832 16.578 1 97.94 226 ILE B CA 1
ATOM 4139 C C . ILE B 1 226 ? 5.414 0.458 16.828 1 97.94 226 ILE B C 1
ATOM 4141 O O . ILE B 1 226 ? 6.316 1.269 16.609 1 97.94 226 ILE B O 1
ATOM 4145 N N . GLU B 1 227 ? 5.664 -0.768 17.312 1 97.5 227 GLU B N 1
ATOM 4146 C CA . GLU B 1 227 ? 7.039 -1.244 17.453 1 97.5 227 GLU B CA 1
ATOM 4147 C C . GLU B 1 227 ? 7.816 -1.068 16.156 1 97.5 227 GLU B C 1
ATOM 4149 O O . GLU B 1 227 ? 7.297 -1.342 15.07 1 97.5 227 GLU B O 1
ATOM 4154 N N . SER B 1 228 ? 9.055 -0.627 16.266 1 97.75 228 SER B N 1
ATOM 4155 C CA . SER B 1 228 ? 9.867 -0.283 15.109 1 97.75 228 SER B CA 1
ATOM 4156 C C . SER B 1 228 ? 9.945 -1.448 14.125 1 97.75 228 SER B C 1
ATOM 4158 O O . SER B 1 228 ? 9.859 -1.251 12.914 1 97.75 228 SER B O 1
ATOM 4160 N N . ALA B 1 229 ? 9.992 -2.643 14.609 1 96.94 229 ALA B N 1
ATOM 4161 C CA . ALA B 1 229 ? 10.148 -3.824 13.766 1 96.94 229 ALA B CA 1
ATOM 4162 C C . ALA B 1 229 ? 8.875 -4.113 12.977 1 96.94 229 ALA B C 1
ATOM 4164 O O . ALA B 1 229 ? 8.914 -4.84 11.984 1 96.94 229 ALA B O 1
ATOM 4165 N N . LEU B 1 230 ? 7.738 -3.549 13.383 1 97.88 230 LEU B N 1
ATOM 4166 C CA . LEU B 1 230 ? 6.449 -3.898 12.805 1 97.88 230 LEU B CA 1
ATOM 4167 C C . LEU B 1 230 ? 6.004 -2.846 11.797 1 97.88 230 LEU B C 1
ATOM 4169 O O . LEU B 1 230 ? 4.953 -2.99 11.164 1 97.88 230 LEU B O 1
ATOM 4173 N N . ARG B 1 231 ? 6.836 -1.801 11.633 1 98.69 231 ARG B N 1
ATOM 4174 C CA . ARG B 1 231 ? 6.512 -0.735 10.695 1 98.69 231 ARG B CA 1
ATOM 4175 C C . ARG B 1 231 ? 6.844 -1.148 9.266 1 98.69 231 ARG B C 1
ATOM 4177 O O . ARG B 1 231 ? 7.742 -1.962 9.039 1 98.69 231 ARG B O 1
ATOM 4184 N N . TYR B 1 232 ? 6.141 -0.652 8.336 1 98.81 232 TYR B N 1
ATOM 4185 C CA . TYR B 1 232 ? 6.395 -0.938 6.926 1 98.81 232 TYR B CA 1
ATOM 4186 C C . TYR B 1 232 ? 7.066 0.247 6.242 1 98.81 232 TYR B C 1
ATOM 4188 O O . TYR B 1 232 ? 6.633 1.391 6.402 1 98.81 232 TYR B O 1
ATOM 4196 N N . GLY B 1 233 ? 8.055 0.005 5.465 1 98.62 233 GLY B N 1
ATOM 4197 C CA . GLY B 1 233 ? 8.664 1.016 4.617 1 98.62 233 GLY B CA 1
ATOM 4198 C C . GLY B 1 233 ? 9.898 1.647 5.23 1 98.62 233 GLY B C 1
ATOM 4199 O O . GLY B 1 233 ? 10.68 0.971 5.906 1 98.62 233 GLY B O 1
ATOM 4200 N N . SER B 1 234 ? 10.18 2.859 4.938 1 98.69 234 SER B N 1
ATOM 4201 C CA . SER B 1 234 ? 11.398 3.582 5.293 1 98.69 234 SER B CA 1
ATOM 4202 C C . SER B 1 234 ? 11.25 4.281 6.641 1 98.69 234 SER B C 1
ATOM 4204 O O . SER B 1 234 ? 10.203 4.176 7.289 1 98.69 234 SER B O 1
ATOM 4206 N N . ASP B 1 235 ? 12.305 4.879 7.082 1 98 235 ASP B N 1
ATOM 4207 C CA . ASP B 1 235 ? 12.305 5.648 8.32 1 98 235 ASP B CA 1
ATOM 4208 C C . ASP B 1 235 ? 12.219 7.148 8.039 1 98 235 ASP B C 1
ATOM 4210 O O . ASP B 1 235 ? 11.414 7.855 8.656 1 98 235 ASP B O 1
ATOM 4214 N N . ASN B 1 236 ? 13.031 7.559 7.078 1 98.44 236 ASN B N 1
ATOM 4215 C CA . ASN B 1 236 ? 13.055 8.977 6.738 1 98.44 236 ASN B CA 1
ATOM 4216 C C . ASN B 1 236 ? 11.883 9.359 5.844 1 98.44 236 ASN B C 1
ATOM 4218 O O . ASN B 1 236 ? 11.43 8.555 5.027 1 98.44 236 ASN B O 1
ATOM 4222 N N . THR B 1 237 ? 11.422 10.562 5.996 1 98.88 237 THR B N 1
ATOM 4223 C CA . THR B 1 237 ? 10.289 11.039 5.207 1 98.88 237 THR B CA 1
ATOM 4224 C C . THR B 1 237 ? 10.734 12.094 4.203 1 98.88 237 THR B C 1
ATOM 4226 O O . THR B 1 237 ? 10.141 12.234 3.135 1 98.88 237 THR B O 1
ATOM 4229 N N . TYR B 1 238 ? 11.734 12.875 4.543 1 98.62 238 TYR B N 1
ATOM 4230 C CA . TYR B 1 238 ? 12.398 13.773 3.613 1 98.62 238 TYR B CA 1
ATOM 4231 C C . TYR B 1 238 ? 13.648 13.133 3.023 1 98.62 238 TYR B C 1
ATOM 4233 O O . TYR B 1 238 ? 14.5 12.625 3.758 1 98.62 238 TYR B O 1
ATOM 4241 N N . THR B 1 239 ? 13.781 13.188 1.692 1 97.75 239 THR B N 1
ATOM 4242 C CA . THR B 1 239 ? 14.898 12.539 1.021 1 97.75 239 THR B CA 1
ATOM 4243 C C . THR B 1 239 ? 15.68 13.539 0.179 1 97.75 239 THR B C 1
ATOM 4245 O O . THR B 1 239 ? 16.812 13.266 -0.239 1 97.75 239 THR B O 1
ATOM 4248 N N . GLY B 1 240 ? 15.07 14.688 -0.084 1 97.25 240 GLY B N 1
ATOM 4249 C CA . GLY B 1 240 ? 15.609 15.539 -1.135 1 97.25 240 GLY B CA 1
ATOM 4250 C C . GLY B 1 240 ? 15.508 14.914 -2.514 1 97.25 240 GLY B C 1
ATOM 4251 O O . GLY B 1 240 ? 14.781 13.938 -2.709 1 97.25 240 GLY B O 1
ATOM 4252 N N . PHE B 1 241 ? 16.234 15.57 -3.475 1 96.94 241 PHE B N 1
ATOM 4253 C CA . PHE B 1 241 ? 16.234 15.07 -4.844 1 96.94 241 PHE B CA 1
ATOM 4254 C C . PHE B 1 241 ? 17.594 14.492 -5.203 1 96.94 241 PHE B C 1
ATOM 4256 O O . PHE B 1 241 ? 17.875 14.219 -6.375 1 96.94 241 PHE B O 1
ATOM 4263 N N . GLY B 1 242 ? 18.422 14.344 -4.191 1 92.94 242 GLY B N 1
ATOM 4264 C CA . GLY B 1 242 ? 19.672 13.625 -4.371 1 92.94 242 GLY B CA 1
ATOM 4265 C C . GLY B 1 242 ? 20.891 14.539 -4.422 1 92.94 242 GLY B C 1
ATOM 4266 O O . GLY B 1 242 ? 22.031 14.07 -4.316 1 92.94 242 GLY B O 1
ATOM 4267 N N . TYR B 1 243 ? 20.672 15.805 -4.492 1 93.06 243 TYR B N 1
ATOM 4268 C CA . TYR B 1 243 ? 21.812 16.688 -4.711 1 93.06 243 TYR B CA 1
ATOM 4269 C C . TYR B 1 243 ? 21.875 17.781 -3.652 1 93.06 243 TYR B C 1
ATOM 4271 O O . TYR B 1 243 ? 22.719 18.672 -3.717 1 93.06 243 TYR B O 1
ATOM 4279 N N . GLU B 1 244 ? 20.938 17.703 -2.723 1 87.88 244 GLU B N 1
ATOM 4280 C CA . GLU B 1 244 ? 20.938 18.688 -1.639 1 87.88 244 GLU B CA 1
ATOM 4281 C C . GLU B 1 244 ? 22.031 18.391 -0.624 1 87.88 244 GLU B C 1
ATOM 4283 O O . GLU B 1 244 ? 22.469 17.25 -0.473 1 87.88 244 GLU B O 1
ATOM 4288 N N . ASP B 1 245 ? 22.391 19.375 0.073 1 87 245 ASP B N 1
ATOM 4289 C CA . ASP B 1 245 ? 23.469 19.266 1.052 1 87 245 ASP B CA 1
ATOM 4290 C C . ASP B 1 245 ? 22.969 18.625 2.346 1 87 245 ASP B C 1
ATOM 4292 O O . ASP B 1 245 ? 23.766 18.078 3.119 1 87 245 ASP B O 1
ATOM 4296 N N . GLU B 1 246 ? 21.719 18.672 2.559 1 88.88 246 GLU B N 1
ATOM 4297 C CA . GLU B 1 246 ? 21.188 18.094 3.791 1 88.88 246 GLU B CA 1
ATOM 4298 C C . GLU B 1 246 ? 20.812 16.625 3.596 1 88.88 246 GLU B C 1
ATOM 4300 O O . GLU B 1 246 ? 20.328 16.25 2.527 1 88.88 246 GLU B O 1
ATOM 4305 N N . GLY B 1 247 ? 21.062 15.758 4.527 1 91.75 247 GLY B N 1
ATOM 4306 C CA . GLY B 1 247 ? 20.719 14.344 4.484 1 91.75 247 GLY B CA 1
ATOM 4307 C C . GLY B 1 247 ? 19.25 14.07 4.781 1 91.75 247 GLY B C 1
ATOM 4308 O O . GLY B 1 247 ? 18.516 14.992 5.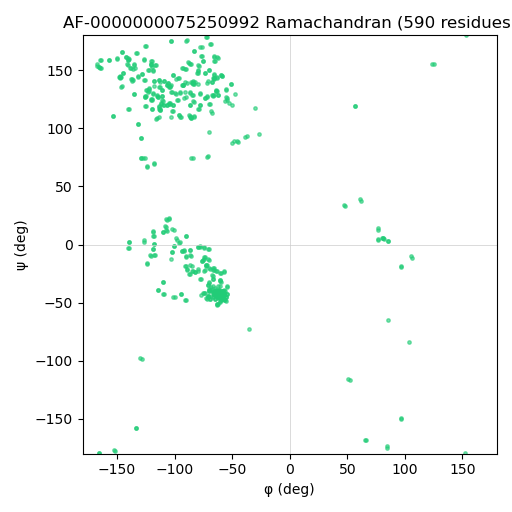137 1 91.75 247 GLY B O 1
ATOM 4309 N N . PRO B 1 248 ? 18.797 12.844 4.57 1 96.06 248 PRO B N 1
ATOM 4310 C CA . PRO B 1 248 ? 17.422 12.453 4.867 1 96.06 248 PRO B CA 1
ATOM 4311 C C . PRO B 1 248 ? 17.062 12.633 6.34 1 96.06 248 PRO B C 1
ATOM 4313 O O . PRO B 1 248 ? 17.922 12.531 7.207 1 96.06 248 PRO B O 1
ATOM 4316 N N . LYS B 1 249 ? 15.805 12.992 6.637 1 97.62 249 LYS B N 1
ATOM 4317 C CA . LYS B 1 249 ? 15.305 13.164 7.996 1 97.62 249 LYS B CA 1
ATOM 4318 C C . LYS B 1 249 ? 13.812 12.836 8.078 1 97.62 249 LYS B C 1
ATOM 4320 O O . LYS B 1 249 ? 13.133 12.766 7.055 1 97.62 249 LYS B O 1
ATOM 4325 N N . ARG B 1 250 ? 13.406 12.57 9.266 1 98.81 250 ARG B N 1
ATOM 4326 C CA . ARG B 1 250 ? 11.977 12.383 9.508 1 98.81 250 ARG B CA 1
ATOM 4327 C C . ARG B 1 250 ? 11.336 13.672 10.008 1 98.81 250 ARG B C 1
ATOM 4329 O O . ARG B 1 250 ? 11.594 14.102 11.133 1 98.81 250 ARG B O 1
ATOM 4336 N N . ILE B 1 251 ? 10.445 14.281 9.125 1 98.94 251 ILE B N 1
ATOM 4337 C CA . ILE B 1 251 ? 9.852 15.562 9.523 1 98.94 251 ILE B CA 1
ATOM 4338 C C . ILE B 1 251 ? 8.383 15.594 9.125 1 98.94 251 ILE B C 1
ATOM 4340 O O . ILE B 1 251 ? 7.707 16.609 9.312 1 98.94 251 ILE B O 1
ATOM 4344 N N . ASP B 1 252 ? 7.832 14.539 8.547 1 98.94 252 ASP B N 1
ATOM 4345 C CA . ASP B 1 252 ? 6.41 14.359 8.266 1 98.94 252 ASP B CA 1
ATOM 4346 C C . ASP B 1 252 ? 5.766 13.406 9.266 1 98.94 252 ASP B C 1
ATOM 4348 O O . ASP B 1 252 ? 6.293 12.328 9.531 1 98.94 252 ASP B O 1
ATOM 4352 N N . TYR B 1 253 ? 4.602 13.852 9.828 1 98.94 253 TYR B N 1
ATOM 4353 C CA . TYR B 1 253 ? 4.055 13.109 10.961 1 98.94 253 TYR B CA 1
ATOM 4354 C C . TYR B 1 253 ? 2.543 12.961 10.836 1 98.94 253 TYR B C 1
ATOM 4356 O O . TYR B 1 253 ? 1.887 13.773 10.18 1 98.94 253 TYR B O 1
ATOM 4364 N N . ILE B 1 254 ? 2.074 11.914 11.398 1 98.94 254 ILE B N 1
ATOM 4365 C CA . ILE B 1 254 ? 0.668 11.742 11.742 1 98.94 254 ILE B CA 1
ATOM 4366 C C . ILE B 1 254 ? 0.526 11.547 13.25 1 98.94 254 ILE B C 1
ATOM 4368 O O . ILE B 1 254 ? 1.073 10.594 13.82 1 98.94 254 ILE B O 1
ATOM 4372 N N . LEU B 1 255 ? -0.143 12.469 13.875 1 98.5 255 LEU B N 1
ATOM 4373 C CA . LEU B 1 255 ? -0.41 12.406 15.305 1 98.5 255 LEU B CA 1
ATOM 4374 C C . LEU B 1 255 ? -1.885 12.125 15.578 1 98.5 255 LEU B C 1
ATOM 4376 O O . LEU B 1 255 ? -2.756 12.633 14.859 1 98.5 255 LEU B O 1
ATOM 4380 N N . PHE B 1 256 ? -2.107 11.297 16.594 1 96.75 256 PHE B N 1
ATOM 4381 C CA . PHE B 1 256 ? -3.469 10.961 17 1 96.75 256 PHE B CA 1
ATOM 4382 C C . PHE B 1 256 ? -3.736 11.406 18.438 1 96.75 256 PHE B C 1
ATOM 4384 O O . PHE B 1 256 ? -2.824 11.43 19.266 1 96.75 256 PHE B O 1
ATOM 4391 N N . GLY B 1 257 ? -4.98 11.75 18.719 1 93.25 257 GLY B N 1
ATOM 4392 C CA . GLY B 1 257 ? -5.414 12.055 20.078 1 93.25 257 GLY B CA 1
ATOM 4393 C C . GLY B 1 257 ? -6.926 12.086 20.219 1 93.25 257 GLY B C 1
ATOM 4394 O O . GLY B 1 257 ? -7.652 11.68 19.312 1 93.25 257 GLY B O 1
ATOM 4395 N N . PRO B 1 258 ? -7.531 12.336 21.312 1 86.88 258 PRO B N 1
ATOM 4396 C CA . PRO B 1 258 ? -6.789 12.695 22.516 1 86.88 258 PRO B CA 1
ATOM 4397 C C . PRO B 1 258 ? -6.309 11.477 23.312 1 86.88 258 PRO B C 1
ATOM 4399 O O . PRO B 1 258 ? -6.969 10.438 23.297 1 86.88 258 PRO B O 1
ATOM 4402 N N . GLN B 1 259 ? -5 11.461 23.922 1 76.31 259 GLN B N 1
ATOM 4403 C CA . GLN B 1 259 ? -4.473 10.406 24.766 1 76.31 259 GLN B CA 1
ATOM 4404 C C . GLN B 1 259 ? -5.062 10.484 26.172 1 76.31 259 GLN B C 1
ATOM 4406 O O . GLN B 1 259 ? -5.172 9.469 26.859 1 76.31 259 GLN B O 1
ATOM 4411 N N . ARG B 1 260 ? -5.199 11.711 26.859 1 61.09 260 ARG B N 1
ATOM 4412 C CA . ARG B 1 260 ? -5.586 11.906 28.25 1 61.09 260 ARG B CA 1
ATOM 4413 C C . ARG B 1 260 ? -7.062 12.266 28.375 1 61.09 260 ARG B C 1
ATOM 4415 O O . ARG B 1 260 ? -7.574 13.062 27.578 1 61.09 260 ARG B O 1
ATOM 4422 N N . GLY B 1 261 ? -7.648 11.719 29.438 1 53.75 261 GLY B N 1
ATOM 4423 C CA . GLY B 1 261 ? -8.969 12.078 29.922 1 53.75 261 GLY B CA 1
ATOM 4424 C C . GLY B 1 261 ? -10.086 11.32 29.234 1 53.75 261 GLY B C 1
ATOM 4425 O O . GLY B 1 261 ? -10.984 10.789 29.891 1 53.75 261 GLY B O 1
ATOM 4426 N N . VAL B 1 262 ? -10.172 11.602 28.016 1 52.59 262 VAL B N 1
ATOM 4427 C CA . VAL B 1 262 ? -11.312 11.039 27.297 1 52.59 262 VAL B CA 1
ATOM 4428 C C . VAL B 1 262 ? -10.938 9.695 26.688 1 52.59 262 VAL B C 1
ATOM 4430 O O . VAL B 1 262 ? -9.758 9.414 26.469 1 52.59 262 VAL B O 1
ATOM 4433 N N . SER B 1 263 ? -11.789 8.688 26.906 1 52.09 263 SER B N 1
ATOM 4434 C CA . SER B 1 263 ? -11.688 7.324 26.391 1 52.09 263 SER B CA 1
ATOM 4435 C C . SER B 1 263 ? -10.914 7.277 25.078 1 52.09 263 SER B C 1
ATOM 4437 O O . SER B 1 263 ? -11.156 8.094 24.188 1 52.09 263 SER B O 1
ATOM 4439 N N . LEU B 1 264 ? -9.664 7 25.25 1 56.81 264 LEU B N 1
ATOM 4440 C CA . LEU B 1 264 ? -8.875 6.746 24.047 1 56.81 264 LEU B CA 1
ATOM 4441 C C . LEU B 1 264 ? -9.734 6.137 22.953 1 56.81 264 LEU B C 1
ATOM 4443 O O . LEU B 1 264 ? -10.359 5.09 23.141 1 56.81 264 LEU B O 1
ATOM 4447 N N . SER B 1 265 ? -9.805 6.93 21.859 1 80.62 265 SER B N 1
ATOM 4448 C CA . SER B 1 265 ? -10.781 6.477 20.875 1 80.62 265 SER B CA 1
ATOM 4449 C C . SER B 1 265 ? -10.086 5.797 19.688 1 80.62 265 SER B C 1
ATOM 4451 O O . SER B 1 265 ? -10.648 4.879 19.078 1 80.62 265 SER B O 1
ATOM 4453 N N . TRP B 1 266 ? -8.453 6.043 19.688 1 89.19 266 TRP B N 1
ATOM 4454 C CA . TRP B 1 266 ? -7.785 5.434 18.531 1 89.19 266 TRP B CA 1
ATOM 4455 C C . TRP B 1 266 ? -6.891 4.281 18.984 1 89.19 266 TRP B C 1
ATOM 4457 O O . TRP B 1 266 ? -6.211 4.371 20 1 89.19 266 TRP B O 1
ATOM 4467 N N . VAL B 1 267 ? -6.809 3.225 18.359 1 93.5 267 VAL B N 1
ATOM 4468 C CA . VAL B 1 267 ? -5.738 2.232 18.422 1 93.5 267 VAL B CA 1
ATOM 4469 C C . VAL B 1 267 ? -5.004 2.191 17.078 1 93.5 267 VAL B C 1
ATOM 4471 O O . VAL B 1 267 ? -5.578 1.8 16.062 1 93.5 267 VAL B O 1
ATOM 4474 N N . VAL B 1 268 ? -3.73 2.701 17.109 1 96.81 268 VAL B N 1
ATOM 4475 C CA . VAL B 1 268 ? -2.936 2.66 15.883 1 96.81 268 VAL B CA 1
ATOM 4476 C C . VAL B 1 268 ? -2.508 1.224 15.586 1 96.81 268 VAL B C 1
ATOM 4478 O O . VAL B 1 268 ? -1.945 0.549 16.453 1 96.81 268 VAL B O 1
ATOM 4481 N N . VAL B 1 269 ? -2.773 0.733 14.359 1 97.19 269 VAL B N 1
ATOM 4482 C CA . VAL B 1 269 ? -2.537 -0.68 14.078 1 97.19 269 VAL B CA 1
ATOM 4483 C C . VAL B 1 269 ? -1.5 -0.819 12.969 1 97.19 269 VAL B C 1
ATOM 4485 O O . VAL B 1 269 ? -1.089 -1.932 12.633 1 97.19 269 VAL B O 1
ATOM 4488 N N . GLY B 1 270 ? -1.06 0.301 12.398 1 98.38 270 GLY B N 1
ATOM 4489 C CA . GLY B 1 270 ? -0.047 0.257 11.352 1 98.38 270 GLY B CA 1
ATOM 4490 C C . GLY B 1 270 ? 0.595 1.606 11.086 1 98.38 270 GLY B C 1
ATOM 4491 O O . GLY B 1 270 ? -0.026 2.648 11.312 1 98.38 270 GLY B O 1
ATOM 4492 N N . TYR B 1 271 ? 1.771 1.613 10.656 1 98.88 271 TYR B N 1
ATOM 4493 C CA . TYR B 1 271 ? 2.549 2.787 10.281 1 98.88 271 TYR B CA 1
ATOM 4494 C C . TYR B 1 271 ? 3.479 2.471 9.109 1 98.88 271 TYR B C 1
ATOM 4496 O O . TYR B 1 271 ? 4.109 1.411 9.086 1 98.88 271 TYR B O 1
ATOM 4504 N N . ALA B 1 272 ? 3.551 3.375 8.125 1 98.94 272 ALA B N 1
ATOM 4505 C CA . ALA B 1 272 ? 4.395 3.145 6.957 1 98.94 272 ALA B CA 1
ATOM 4506 C C . ALA B 1 272 ? 4.941 4.457 6.406 1 98.94 272 ALA B C 1
ATOM 4508 O O . ALA B 1 272 ? 4.277 5.492 6.48 1 98.94 272 ALA B O 1
ATOM 4509 N N . VAL B 1 273 ? 6.137 4.422 5.922 1 98.94 273 VAL B N 1
ATOM 4510 C CA . VAL B 1 273 ? 6.703 5.453 5.062 1 98.94 273 VAL B CA 1
ATOM 4511 C C . VAL B 1 273 ? 6.938 4.891 3.664 1 98.94 273 VAL B C 1
ATOM 4513 O O . VAL B 1 273 ? 7.758 3.986 3.48 1 98.94 273 VAL B O 1
ATOM 4516 N N . LEU B 1 274 ? 6.281 5.395 2.693 1 98.88 274 LEU B N 1
ATOM 4517 C CA . LEU B 1 274 ? 6.168 4.805 1.362 1 98.88 274 LEU B CA 1
ATOM 4518 C C . LEU B 1 274 ? 7.32 5.254 0.47 1 98.88 274 LEU B C 1
ATOM 4520 O O . LEU B 1 274 ? 7.91 6.316 0.695 1 98.88 274 LEU B O 1
ATOM 4524 N N . PRO B 1 275 ? 7.656 4.516 -0.547 1 98.56 275 PRO B N 1
ATOM 4525 C CA . PRO B 1 275 ? 8.695 4.965 -1.48 1 98.56 275 PRO B CA 1
ATOM 4526 C C . PRO B 1 275 ? 8.242 6.145 -2.338 1 98.56 275 PRO B C 1
ATOM 4528 O O . PRO B 1 275 ? 7.055 6.281 -2.635 1 98.56 275 PRO B O 1
ATOM 4531 N N . ASN B 1 276 ? 9.211 6.961 -2.705 1 98.5 276 ASN B N 1
ATOM 4532 C CA . ASN B 1 276 ? 8.891 8.07 -3.598 1 98.5 276 ASN B CA 1
ATOM 4533 C C . ASN B 1 276 ? 9.656 7.969 -4.914 1 98.5 276 ASN B C 1
ATOM 4535 O O . ASN B 1 276 ? 9.742 8.945 -5.664 1 98.5 276 ASN B O 1
ATOM 4539 N N . LYS B 1 277 ? 10.281 6.82 -5.152 1 98 277 LYS B N 1
ATOM 4540 C CA . LYS B 1 277 ? 11.039 6.547 -6.367 1 98 277 LYS B CA 1
ATOM 4541 C C . LYS B 1 277 ? 10.961 5.066 -6.742 1 98 277 LYS B C 1
ATOM 4543 O O . LYS B 1 277 ? 10.992 4.199 -5.867 1 98 277 LYS B O 1
ATOM 4548 N N . PHE B 1 278 ? 10.898 4.785 -8.07 1 98.12 278 PHE B N 1
ATOM 4549 C CA . PHE B 1 278 ? 10.836 3.42 -8.578 1 98.12 278 PHE B CA 1
ATOM 4550 C C . PHE B 1 278 ? 11.82 3.219 -9.719 1 98.12 278 PHE B C 1
ATOM 4552 O O . PHE B 1 278 ? 12.852 3.889 -9.781 1 98.12 278 PHE B O 1
ATOM 4559 N N . ASP B 1 279 ? 11.602 2.23 -10.57 1 97.12 279 ASP B N 1
ATOM 4560 C CA . ASP B 1 279 ? 12.562 1.812 -11.586 1 97.12 279 ASP B CA 1
ATOM 4561 C C . ASP B 1 279 ? 12.867 2.949 -12.562 1 97.12 279 ASP B C 1
ATOM 4563 O O . ASP B 1 279 ? 13.969 3.041 -13.094 1 97.12 279 ASP B O 1
ATOM 4567 N N . ASP B 1 280 ? 11.914 3.803 -12.781 1 96.25 280 ASP B N 1
ATOM 4568 C CA . ASP B 1 280 ? 12.078 4.844 -13.789 1 96.25 280 ASP B CA 1
ATOM 4569 C C . ASP B 1 280 ? 12.992 5.961 -13.281 1 96.25 280 ASP B C 1
ATOM 4571 O O . ASP B 1 280 ? 13.375 6.852 -14.047 1 96.25 280 ASP B O 1
ATOM 4575 N N . GLY B 1 281 ? 13.242 5.969 -11.984 1 96.69 281 GLY B N 1
ATOM 4576 C CA . GLY B 1 281 ? 14.211 6.883 -11.398 1 96.69 281 GLY B CA 1
ATOM 4577 C C . GLY B 1 281 ? 13.633 8.242 -11.078 1 96.69 281 GLY B C 1
ATOM 4578 O O . GLY B 1 281 ? 14.344 9.133 -10.602 1 96.69 281 GLY B O 1
ATOM 4579 N N . VAL B 1 282 ? 12.32 8.445 -11.289 1 97.44 282 VAL B N 1
ATOM 4580 C CA . VAL B 1 282 ? 11.672 9.734 -11.055 1 97.44 282 VAL B CA 1
ATOM 4581 C C . VAL B 1 282 ? 11.242 9.844 -9.594 1 97.44 282 VAL B C 1
ATOM 4583 O O . VAL B 1 282 ? 10.531 8.969 -9.086 1 97.44 282 VAL B O 1
ATOM 4586 N N . LEU B 1 283 ? 11.758 10.844 -8.883 1 98 283 LEU B N 1
ATOM 4587 C CA . LEU B 1 283 ? 11.266 11.156 -7.543 1 98 283 LEU B CA 1
ATOM 4588 C C . LEU B 1 283 ? 9.953 11.93 -7.613 1 98 283 LEU B C 1
ATOM 4590 O O . LEU B 1 283 ? 9.914 13.031 -8.156 1 98 283 LEU B O 1
ATOM 4594 N N . ASN B 1 284 ? 8.898 11.367 -7.031 1 98 284 ASN B N 1
ATOM 4595 C CA . ASN B 1 284 ? 7.582 11.992 -7.031 1 98 284 ASN B CA 1
ATOM 4596 C C . ASN B 1 284 ? 7.578 13.281 -6.207 1 98 284 ASN B C 1
ATOM 4598 O O . ASN B 1 284 ? 6.777 14.18 -6.461 1 98 284 ASN B O 1
ATOM 4602 N N . SER B 1 285 ? 8.344 13.375 -5.27 1 98.56 285 SER B N 1
ATOM 4603 C CA . SER B 1 285 ? 8.539 14.461 -4.316 1 98.56 285 SER B CA 1
ATOM 4604 C C . SER B 1 285 ? 9.852 14.289 -3.555 1 98.56 285 SER B C 1
ATOM 4606 O O . SER B 1 285 ? 10.438 13.203 -3.541 1 98.56 285 SER B O 1
ATOM 4608 N N . ASP B 1 286 ? 10.328 15.398 -3.016 1 98.31 286 ASP B N 1
ATOM 4609 C CA . ASP B 1 286 ? 11.461 15.297 -2.109 1 98.31 286 ASP B CA 1
ATOM 4610 C C . ASP B 1 286 ? 11.039 14.727 -0.757 1 98.31 286 ASP B C 1
ATOM 4612 O O . ASP B 1 286 ? 11.867 14.57 0.144 1 98.31 286 ASP B O 1
ATOM 4616 N N . HIS B 1 287 ? 9.812 14.469 -0.537 1 98.88 287 HIS B N 1
ATOM 4617 C CA . HIS B 1 287 ? 9.281 13.781 0.639 1 98.88 287 HIS B CA 1
ATOM 4618 C C . HIS B 1 287 ? 8.633 12.453 0.259 1 98.88 287 HIS B C 1
ATOM 4620 O O . HIS B 1 287 ? 8.219 12.266 -0.887 1 98.88 287 HIS B O 1
ATOM 4626 N N . ARG B 1 288 ? 8.594 11.539 1.196 1 98.88 288 ARG B N 1
ATOM 4627 C CA . ARG B 1 288 ? 7.832 10.297 1.132 1 98.88 288 ARG B CA 1
ATOM 4628 C C . ARG B 1 288 ? 6.492 10.438 1.852 1 98.88 288 ARG B C 1
ATOM 4630 O O . ARG B 1 288 ? 6.402 11.125 2.871 1 98.88 288 ARG B O 1
ATOM 4637 N N . ALA B 1 289 ? 5.445 9.797 1.297 1 98.94 289 ALA B N 1
ATOM 4638 C CA . ALA B 1 289 ? 4.168 9.75 2.002 1 98.94 289 ALA B CA 1
ATOM 4639 C C . ALA B 1 289 ? 4.281 8.93 3.287 1 98.94 289 ALA B C 1
ATOM 4641 O O . ALA B 1 289 ? 5.035 7.957 3.346 1 98.94 289 ALA B O 1
ATOM 4642 N N . VAL B 1 290 ? 3.594 9.383 4.273 1 99 290 VAL B N 1
ATOM 4643 C CA . VAL B 1 290 ? 3.451 8.672 5.539 1 99 290 VAL B CA 1
ATOM 4644 C C . VAL B 1 290 ? 2.016 8.18 5.699 1 99 290 VAL B C 1
ATOM 4646 O O . VAL B 1 290 ? 1.065 8.914 5.41 1 99 290 VAL B O 1
ATOM 4649 N N . VAL B 1 291 ? 1.869 6.91 6.09 1 98.94 291 VAL B N 1
ATOM 4650 C CA . VAL B 1 291 ? 0.553 6.316 6.293 1 98.94 291 VAL B CA 1
ATOM 4651 C C . VAL B 1 291 ? 0.436 5.793 7.723 1 98.94 291 VAL B C 1
ATOM 4653 O O . VAL B 1 291 ? 1.372 5.184 8.25 1 98.94 291 VAL B O 1
ATOM 4656 N N . ALA B 1 292 ? -0.646 6.055 8.383 1 98.88 292 ALA B N 1
ATOM 4657 C CA . ALA B 1 292 ? -1.023 5.418 9.648 1 98.88 292 ALA B CA 1
ATOM 4658 C C . ALA B 1 292 ? -2.414 4.797 9.555 1 98.88 292 ALA B C 1
ATOM 4660 O O . ALA B 1 292 ? -3.357 5.438 9.078 1 98.88 292 ALA B O 1
ATOM 4661 N N . ASP B 1 293 ? -2.512 3.557 9.891 1 98.62 293 ASP B N 1
ATOM 4662 C CA . ASP B 1 293 ? -3.783 2.854 10.031 1 98.62 293 ASP B CA 1
ATOM 4663 C C . ASP B 1 293 ? -4.211 2.773 11.492 1 98.62 293 ASP B C 1
ATOM 4665 O O . ASP B 1 293 ? -3.412 2.41 12.359 1 98.62 293 ASP B O 1
ATOM 4669 N N . ALA B 1 294 ? -5.484 3.17 11.75 1 97.12 294 ALA B N 1
ATOM 4670 C CA . ALA B 1 294 ? -5.973 3.176 13.133 1 97.12 294 ALA B CA 1
ATOM 4671 C C . ALA B 1 294 ? -7.422 2.705 13.195 1 97.12 294 ALA B C 1
ATOM 4673 O O . ALA B 1 294 ? -8.125 2.68 12.18 1 97.12 294 ALA B O 1
ATOM 4674 N N . GLU B 1 295 ? -7.773 2.207 14.336 1 95.44 295 GLU B N 1
ATOM 4675 C CA . GLU B 1 295 ? -9.148 1.873 14.688 1 95.44 295 GLU B CA 1
ATOM 4676 C C . GLU B 1 295 ? -9.75 2.914 15.625 1 95.44 295 GLU B C 1
ATOM 4678 O O . GLU B 1 295 ? -9.18 3.215 16.672 1 95.44 295 GLU B O 1
ATOM 4683 N N . LEU B 1 296 ? -10.836 3.49 15.172 1 94.19 296 LEU B N 1
ATOM 4684 C CA . LEU B 1 296 ? -11.523 4.512 15.953 1 94.19 296 LEU B CA 1
ATOM 4685 C C . LEU B 1 296 ? -12.703 3.91 16.719 1 94.19 296 LEU B C 1
ATOM 4687 O O . LEU B 1 296 ? -13.578 3.285 16.125 1 94.19 296 LEU B O 1
ATOM 4691 N N . TYR B 1 297 ? -12.742 4.062 17.984 1 89.25 297 TYR B N 1
ATOM 4692 C CA . TYR B 1 297 ? -13.766 3.49 18.859 1 89.25 297 TYR B CA 1
ATOM 4693 C C . TYR B 1 297 ? -14.75 4.559 19.312 1 89.25 297 TYR B C 1
ATOM 4695 O O . TYR B 1 297 ? -14.383 5.723 19.484 1 89.25 297 TYR B O 1
#

Nearest PDB structures (foldseek):
  3mpr-assembly2_C  TM=8.953E-01  e=1.535E-28  Bacteroides thetaiotaomicron
  3mpr-assembly1_B  TM=8.751E-01  e=1.357E-28  Bacteroides thetaiotaomicron
  3mpr-assembly2_D  TM=8.472E-01  e=1.845E-28  Bacteroides thetaiotaomicron
  3mpr-assembly1_A  TM=8.740E-01  e=1.580E-27  Bacteroides thetaiotaomicron
  4c1r-assembly4_D  TM=8.715E-01  e=3.507E-27  Bacteroides thetaiotaomicron VPI-5482